Protein AF-A0A9E6DMD9-F1 (afdb_monomer)

Radius of gyration: 27.6 Å; Cα contacts (8 Å, |Δi|>4): 686; chains: 1; bounding box: 77×54×88 Å

Mean predicted aligned error: 7.35 Å

Solvent-accessible surface area (backbone atoms only — not comparable to full-atom values): 24753 Å² total; per-residue (Å²): 115,69,67,60,55,52,51,49,50,53,50,49,51,51,53,52,52,52,45,50,51,43,48,42,52,33,52,33,50,54,45,44,66,69,29,34,66,55,52,37,48,39,26,54,25,47,51,55,46,60,40,38,70,61,53,48,40,71,76,42,34,86,63,40,49,46,85,69,65,84,65,72,54,51,65,52,56,51,50,49,53,48,44,69,74,42,75,84,42,46,72,47,31,41,30,70,44,89,44,71,46,35,37,21,36,37,31,32,39,48,101,86,49,62,35,40,35,31,28,36,47,53,81,64,47,79,61,45,82,40,51,63,62,79,33,75,44,32,56,24,47,40,44,55,58,12,65,76,51,51,72,64,25,21,53,51,50,43,21,40,42,45,39,47,55,51,37,51,56,30,48,52,54,62,69,70,44,96,83,65,100,60,90,79,52,95,60,56,61,81,91,71,51,72,69,54,27,36,51,38,42,31,54,39,51,52,59,77,39,41,68,59,52,50,49,51,43,53,62,51,39,50,72,23,78,56,61,2,52,66,58,43,41,73,76,37,43,53,61,41,72,78,66,28,74,96,52,55,66,45,94,53,35,42,53,76,74,34,58,86,79,46,71,51,60,59,79,39,39,32,83,21,46,35,64,41,25,77,75,66,90,90,63,67,69,59,55,62,52,58,53,54,48,50,38,54,75,70,69,50,93,50,46,38,38,37,49,48,89,51,88,42,29,28,31,34,42,38,21,32,30,77,59,65,50,38,41,57,44,76,66,24,36,42,34,32,27,26,40,52,82,65,46,76,62,36,77,47,40,42,86,74,44,48,75,60,27,46,50,44,48,46,41,50,20,56,68,55,21,43,51,37,74,66,40,32,54,50,47,51,52,48,29,53,49,48,38,49,41,36,52,28,49,52,54,51,52,61,75,62,38,58,96,90,50,89,61,84,72,69,66,72,78,67,93,70,71,87,61,51,65,60,56,52,51,50,48,51,53,43,27,70,78,31,51,56,29,25,50,55,54,49,52,53,52,51,52,53,50,53,55,50,53,51,50,61,60,73,78,103

Structure (mmCIF, N/CA/C/O backbone):
data_AF-A0A9E6DMD9-F1
#
_entry.id   AF-A0A9E6DMD9-F1
#
loop_
_atom_site.group_PDB
_atom_site.id
_atom_site.type_symbol
_atom_site.label_atom_id
_atom_site.label_alt_id
_atom_site.label_comp_id
_atom_site.label_asym_id
_atom_site.label_entity_id
_atom_site.label_seq_id
_atom_site.pdbx_PDB_ins_code
_atom_site.Cartn_x
_atom_site.Cartn_y
_atom_site.Cartn_z
_atom_site.occupancy
_atom_site.B_iso_or_equiv
_atom_site.auth_seq_id
_atom_site.auth_comp_id
_atom_site.auth_asym_id
_atom_site.auth_atom_id
_atom_site.pdbx_PDB_model_num
ATOM 1 N N . MET A 1 1 ? -48.607 -15.514 37.713 1.00 56.31 1 MET A N 1
ATOM 2 C CA . MET A 1 1 ? -47.174 -15.868 37.549 1.00 56.31 1 MET A CA 1
ATOM 3 C C . MET A 1 1 ? -46.499 -15.200 36.341 1.00 56.31 1 MET A C 1
ATOM 5 O O . MET A 1 1 ? -45.358 -14.782 36.492 1.00 56.31 1 MET A O 1
ATOM 9 N N . ASN A 1 2 ? -47.181 -14.976 35.206 1.00 70.06 2 ASN A N 1
ATOM 10 C CA . ASN A 1 2 ? -46.572 -14.384 33.992 1.00 70.06 2 ASN A CA 1
ATOM 11 C C . ASN A 1 2 ? -45.990 -12.962 34.144 1.00 70.06 2 ASN A C 1
ATOM 13 O O . ASN A 1 2 ? -44.945 -12.665 33.572 1.00 70.06 2 ASN A O 1
ATOM 17 N N . ASN A 1 3 ? -46.616 -12.087 34.940 1.00 71.56 3 ASN A N 1
ATOM 18 C CA . ASN A 1 3 ? -46.188 -10.684 35.052 1.00 71.56 3 ASN A CA 1
ATOM 19 C C . ASN A 1 3 ? -44.860 -10.528 35.829 1.00 71.56 3 ASN A C 1
ATOM 21 O O . ASN A 1 3 ? -44.015 -9.707 35.486 1.00 71.56 3 ASN A O 1
ATOM 25 N N . ILE A 1 4 ? -44.617 -11.382 36.832 1.00 70.81 4 ILE A N 1
ATOM 26 C CA . ILE A 1 4 ? -43.372 -11.372 37.622 1.00 70.81 4 ILE A CA 1
ATOM 27 C C . ILE A 1 4 ? -42.197 -11.891 36.784 1.00 70.81 4 ILE A C 1
ATOM 29 O O . ILE A 1 4 ? -41.120 -11.299 36.809 1.00 70.81 4 ILE A O 1
ATOM 33 N N . GLN A 1 5 ? -42.403 -12.948 35.989 1.00 63.94 5 GLN A N 1
ATOM 34 C CA . GLN A 1 5 ? -41.376 -13.470 35.082 1.00 63.94 5 GLN A CA 1
ATOM 35 C C . GLN A 1 5 ? -41.044 -12.486 33.951 1.00 63.94 5 GLN A C 1
ATOM 37 O O . GLN A 1 5 ? -39.867 -12.306 33.644 1.00 63.94 5 GLN A O 1
ATOM 42 N N . GLN A 1 6 ? -42.037 -11.788 33.387 1.00 64.81 6 GLN A N 1
ATOM 43 C CA . GLN A 1 6 ? -41.809 -10.731 32.391 1.00 64.81 6 GLN A CA 1
ATOM 44 C C . GLN A 1 6 ? -41.081 -9.511 32.976 1.00 64.81 6 GLN A C 1
ATOM 46 O O . GLN A 1 6 ? -40.181 -8.957 32.348 1.00 64.81 6 GLN A O 1
ATOM 51 N N . GLN A 1 7 ? -41.411 -9.095 34.201 1.00 66.19 7 GLN A N 1
ATOM 52 C CA . GLN A 1 7 ? -40.699 -8.004 34.870 1.00 66.19 7 GLN A CA 1
ATOM 53 C C . GLN A 1 7 ? -39.270 -8.401 35.261 1.00 66.19 7 GLN A C 1
ATOM 55 O O . GLN A 1 7 ? -38.352 -7.585 35.150 1.00 66.19 7 GLN A O 1
ATOM 60 N N . ALA A 1 8 ? -39.058 -9.647 35.690 1.00 53.56 8 ALA A N 1
ATOM 61 C CA . ALA A 1 8 ? -37.734 -10.184 35.981 1.00 53.56 8 ALA A CA 1
ATOM 62 C C . ALA A 1 8 ? -36.875 -10.284 34.711 1.00 53.56 8 ALA A C 1
ATOM 64 O O . ALA A 1 8 ? -35.732 -9.825 34.726 1.00 53.56 8 ALA A O 1
ATOM 65 N N . SER A 1 9 ? -37.424 -10.782 33.597 1.00 57.72 9 SER A N 1
ATOM 66 C CA . SER A 1 9 ? -36.718 -10.859 32.312 1.00 57.72 9 SER A CA 1
ATOM 67 C C . SER A 1 9 ? -36.410 -9.472 31.737 1.00 57.72 9 SER A C 1
ATOM 69 O O . SER A 1 9 ? -35.289 -9.236 31.290 1.00 57.72 9 SER A O 1
ATOM 71 N N . ALA A 1 10 ? -37.330 -8.507 31.851 1.00 67.62 10 ALA A N 1
ATOM 72 C CA . ALA A 1 10 ? -37.099 -7.117 31.450 1.00 67.62 10 ALA A CA 1
ATOM 73 C C . ALA A 1 10 ? -36.043 -6.410 32.324 1.00 67.62 10 ALA A C 1
ATOM 75 O O . ALA A 1 10 ? -35.215 -5.639 31.827 1.00 67.62 10 ALA A O 1
ATOM 76 N N . ARG A 1 11 ? -36.023 -6.678 33.638 1.00 66.81 11 ARG A N 1
ATOM 77 C CA . ARG A 1 11 ? -34.982 -6.169 34.550 1.00 66.81 11 ARG A CA 1
ATOM 78 C C . ARG A 1 11 ? -33.623 -6.795 34.255 1.00 66.81 11 ARG A C 1
ATOM 80 O O . ARG A 1 11 ? -32.632 -6.064 34.227 1.00 66.81 11 ARG A O 1
ATOM 87 N N . LEU A 1 12 ? -33.574 -8.104 34.006 1.00 60.69 12 LEU A N 1
ATOM 88 C CA . LEU A 1 12 ? -32.365 -8.804 33.571 1.00 60.69 12 LEU A CA 1
ATOM 89 C C . LEU A 1 12 ? -31.862 -8.212 32.252 1.00 60.69 12 LEU A C 1
ATOM 91 O O . LEU A 1 12 ? -30.723 -7.761 32.211 1.00 60.69 12 LEU A O 1
ATOM 95 N N . SER A 1 13 ? -32.724 -8.045 31.241 1.00 74.12 13 SER A N 1
ATOM 96 C CA . SER A 1 13 ? -32.332 -7.447 29.959 1.00 74.12 13 SER A CA 1
ATOM 97 C C . SER A 1 13 ? -31.830 -6.010 30.109 1.00 74.12 13 SER A C 1
ATOM 99 O O . SER A 1 13 ? -30.897 -5.605 29.421 1.00 74.12 13 SER A O 1
ATOM 101 N N . LYS A 1 14 ? -32.414 -5.216 31.019 1.00 77.50 14 LYS A N 1
ATOM 102 C CA . LYS A 1 14 ? -31.948 -3.851 31.311 1.00 77.50 14 LYS A CA 1
ATOM 103 C C . LYS A 1 14 ? -30.561 -3.853 31.961 1.00 77.50 14 LYS A C 1
ATOM 105 O O . LYS A 1 14 ? -29.713 -3.061 31.555 1.00 77.50 14 LYS A O 1
ATOM 110 N N . LYS A 1 15 ? -30.311 -4.752 32.922 1.00 75.75 15 LYS A N 1
ATOM 111 C CA . LYS A 1 15 ? -28.989 -4.929 33.549 1.00 75.75 15 LYS A CA 1
ATOM 112 C C . LYS A 1 15 ? -27.944 -5.400 32.533 1.00 75.75 15 LYS A C 1
ATOM 114 O O . LYS A 1 15 ? -26.865 -4.821 32.480 1.00 75.75 15 LYS A O 1
ATOM 119 N N . THR A 1 16 ? -28.273 -6.373 31.682 1.00 75.75 16 THR A N 1
ATOM 120 C CA . THR A 1 16 ? -27.385 -6.845 30.606 1.00 75.75 16 THR A CA 1
ATOM 121 C C . THR A 1 16 ? -27.054 -5.721 29.623 1.00 75.75 16 THR A C 1
ATOM 123 O O . THR A 1 16 ? -25.888 -5.509 29.313 1.00 75.75 16 THR A O 1
ATOM 126 N N . ARG A 1 17 ? -28.048 -4.932 29.184 1.00 78.75 17 ARG A N 1
ATOM 127 C CA . ARG A 1 17 ? -27.823 -3.773 28.296 1.00 78.75 17 ARG A CA 1
ATOM 128 C C . ARG A 1 17 ? -26.917 -2.718 28.932 1.00 78.75 17 ARG A C 1
ATOM 130 O O . ARG A 1 17 ? -26.038 -2.194 28.255 1.00 78.75 17 ARG A O 1
ATOM 137 N N . ALA A 1 18 ? -27.108 -2.418 30.217 1.00 79.44 18 ALA A N 1
ATOM 138 C CA . ALA A 1 18 ? -26.254 -1.481 30.945 1.00 79.44 18 ALA A CA 1
ATOM 139 C C . ALA A 1 18 ? -24.809 -1.996 31.067 1.00 79.44 18 ALA A C 1
ATOM 141 O O . ALA A 1 18 ? -23.873 -1.232 30.832 1.00 79.44 18 ALA A O 1
ATOM 142 N N . PHE A 1 19 ? -24.630 -3.288 31.369 1.00 81.06 19 PHE A N 1
ATOM 143 C CA . PHE A 1 19 ? -23.319 -3.939 31.409 1.00 81.06 19 PHE A CA 1
ATOM 144 C C . PHE A 1 19 ? -22.609 -3.882 30.053 1.00 81.06 19 PHE A C 1
ATOM 146 O O . PHE A 1 19 ? -21.454 -3.456 29.993 1.00 81.06 19 PHE A O 1
ATOM 153 N N . ILE A 1 20 ? -23.299 -4.271 28.972 1.00 79.75 20 ILE A N 1
ATOM 154 C CA . ILE A 1 20 ? -22.749 -4.246 27.611 1.00 79.75 20 ILE A CA 1
ATOM 155 C C . ILE A 1 20 ? -22.326 -2.820 27.271 1.00 79.75 20 ILE A C 1
ATOM 157 O O . ILE A 1 20 ? -21.167 -2.599 26.953 1.00 79.75 20 ILE A O 1
ATOM 161 N N . TYR A 1 21 ? -23.213 -1.836 27.448 1.00 83.75 21 TYR A N 1
ATOM 162 C CA . TYR A 1 21 ? -22.906 -0.439 27.149 1.00 83.75 21 TYR A CA 1
ATOM 163 C C . TYR A 1 21 ? -21.683 0.084 27.917 1.00 83.75 21 TYR A C 1
ATOM 165 O O . TYR A 1 21 ? -20.788 0.675 27.318 1.00 83.75 21 TYR A O 1
ATOM 173 N N . GLN A 1 22 ? -21.617 -0.125 29.238 1.00 83.50 22 GLN A N 1
ATOM 174 C CA . GLN A 1 22 ? -20.486 0.346 30.046 1.00 83.50 22 GLN A CA 1
ATOM 175 C C . GLN A 1 22 ? -19.178 -0.340 29.647 1.00 83.50 22 GLN A C 1
ATOM 177 O O . GLN A 1 22 ? -18.143 0.320 29.559 1.00 83.50 22 GLN A O 1
ATOM 182 N N . THR A 1 23 ? -19.235 -1.642 29.365 1.00 83.19 23 THR A N 1
ATOM 183 C CA . THR A 1 23 ? -18.089 -2.417 28.887 1.00 83.19 23 THR A CA 1
ATOM 184 C C . THR A 1 23 ? -17.627 -1.888 27.536 1.00 83.19 23 THR A C 1
ATOM 186 O O . THR A 1 23 ? -16.501 -1.407 27.440 1.00 83.19 23 THR A O 1
ATOM 189 N N . THR A 1 24 ? -18.498 -1.859 26.525 1.00 86.62 24 THR A N 1
ATOM 190 C CA . THR A 1 24 ? -18.210 -1.306 25.193 1.00 86.62 24 THR A CA 1
ATOM 191 C C . THR A 1 24 ? -17.626 0.099 25.291 1.00 86.62 24 THR A C 1
ATOM 193 O O . THR A 1 24 ? -16.649 0.408 24.616 1.00 86.62 24 THR A O 1
ATOM 196 N N . TYR A 1 25 ? -18.160 0.936 26.183 1.00 87.56 25 TYR A N 1
ATOM 197 C CA . TYR A 1 25 ? -17.671 2.296 26.347 1.00 87.56 25 TYR A CA 1
ATOM 198 C C . TYR A 1 25 ? -16.251 2.366 26.917 1.00 87.56 25 TYR A C 1
ATOM 200 O O . TYR A 1 25 ? -15.447 3.184 26.472 1.00 87.56 25 TYR A O 1
ATOM 208 N N . ARG A 1 26 ? -15.919 1.496 27.875 1.00 86.88 26 ARG A N 1
ATOM 209 C CA . ARG A 1 26 ? -14.552 1.371 28.397 1.00 86.88 26 ARG A CA 1
ATOM 210 C C . ARG A 1 26 ? -13.589 0.871 27.328 1.00 86.88 26 ARG A C 1
ATOM 212 O O . ARG A 1 26 ? -12.525 1.458 27.178 1.00 86.88 26 ARG A O 1
ATOM 219 N N . TRP A 1 27 ? -13.966 -0.172 26.592 1.00 86.69 27 TRP A N 1
ATOM 220 C CA . TRP A 1 27 ? -13.148 -0.722 25.508 1.00 86.69 27 TRP A CA 1
ATOM 221 C C . TRP A 1 27 ? -12.861 0.325 24.439 1.00 86.69 27 TRP A C 1
ATOM 223 O O . TRP A 1 27 ? -11.701 0.556 24.118 1.00 86.69 27 TRP A O 1
ATOM 233 N N . HIS A 1 28 ? -13.897 1.027 23.980 1.00 92.44 28 HIS A N 1
ATOM 234 C CA . HIS A 1 28 ? -13.752 2.105 23.010 1.00 92.44 28 HIS A CA 1
ATOM 235 C C . HIS A 1 28 ? -12.837 3.225 23.526 1.00 92.44 28 HIS A C 1
ATOM 237 O O . HIS A 1 28 ? -11.996 3.736 22.799 1.00 92.44 28 HIS A O 1
ATOM 243 N N . PHE A 1 29 ? -12.954 3.586 24.807 1.00 91.88 29 PHE A N 1
ATOM 244 C CA . PHE A 1 29 ? -12.104 4.605 25.419 1.00 91.88 29 PHE A CA 1
ATOM 245 C C . PHE A 1 29 ? -10.622 4.195 25.472 1.00 91.88 29 PHE A C 1
ATOM 247 O O . PHE A 1 29 ? -9.766 4.973 25.057 1.00 91.88 29 PHE A O 1
ATOM 254 N N . TYR A 1 30 ? -10.309 2.992 25.966 1.00 88.88 30 TYR A N 1
ATOM 255 C CA . TYR A 1 30 ? -8.919 2.534 26.093 1.00 88.88 30 TYR A CA 1
ATOM 256 C C . TYR A 1 30 ? -8.274 2.243 24.739 1.00 88.88 30 TYR A C 1
ATOM 258 O O . TYR A 1 30 ? -7.165 2.710 24.490 1.00 88.88 30 TYR A O 1
ATOM 266 N N . ALA A 1 31 ? -8.977 1.522 23.858 1.00 92.19 31 ALA A N 1
ATOM 267 C CA . ALA A 1 31 ? -8.498 1.280 22.501 1.00 92.19 31 ALA A CA 1
ATOM 268 C C . ALA A 1 31 ? -8.304 2.609 21.760 1.00 92.19 31 ALA A C 1
ATOM 270 O O . ALA A 1 31 ? -7.299 2.788 21.085 1.00 92.19 31 ALA A O 1
ATOM 271 N N . GLY A 1 32 ? -9.209 3.573 21.966 1.00 94.19 32 GLY A N 1
ATOM 272 C CA . GLY A 1 32 ? -9.144 4.892 21.346 1.00 94.19 32 GLY A CA 1
ATOM 273 C C . GLY A 1 32 ? -7.879 5.631 21.749 1.00 94.19 32 GLY A C 1
ATOM 274 O O . GLY A 1 32 ? -7.150 6.105 20.888 1.00 94.19 32 GLY A O 1
ATOM 275 N N . LEU A 1 33 ? -7.570 5.667 23.047 1.00 91.88 33 LEU A N 1
ATOM 276 C CA . LEU A 1 33 ? -6.368 6.337 23.540 1.00 91.88 33 LEU A CA 1
ATOM 277 C C . LEU A 1 33 ? -5.074 5.724 22.982 1.00 91.88 33 LEU A C 1
ATOM 279 O O . LEU A 1 33 ? -4.151 6.464 22.655 1.00 91.88 33 LEU A O 1
ATOM 283 N N . LEU A 1 34 ? -5.023 4.395 22.856 1.00 92.94 34 LEU A N 1
ATOM 284 C CA . LEU A 1 34 ? -3.866 3.685 22.309 1.00 92.94 34 LEU A CA 1
ATOM 285 C C . LEU A 1 34 ? -3.709 3.929 20.804 1.00 92.94 34 LEU A C 1
ATOM 287 O O . LEU A 1 34 ? -2.600 4.147 20.330 1.00 92.94 34 LEU A O 1
ATOM 291 N N . VAL A 1 35 ? -4.815 3.925 20.062 1.00 96.38 35 VAL A N 1
ATOM 292 C CA . VAL A 1 35 ? -4.828 4.009 18.597 1.00 96.38 35 VAL A CA 1
ATOM 293 C C . VAL A 1 35 ? -4.640 5.431 18.068 1.00 96.38 35 VAL A C 1
ATOM 295 O O . VAL A 1 35 ? -4.094 5.581 16.981 1.00 96.38 35 VAL A O 1
ATOM 298 N N . ILE A 1 36 ? -5.060 6.473 18.799 1.00 97.19 36 ILE A N 1
ATOM 299 C CA . ILE A 1 36 ? -4.945 7.884 18.370 1.00 97.19 36 ILE A CA 1
ATOM 300 C C . ILE A 1 36 ? -3.593 8.230 17.717 1.00 97.19 36 ILE A C 1
ATOM 302 O O . ILE A 1 36 ? -3.627 8.766 16.608 1.00 97.19 36 ILE A O 1
ATOM 306 N N . PRO A 1 37 ? -2.420 7.959 18.332 1.00 97.12 37 PRO A N 1
ATOM 307 C CA . PRO A 1 37 ? -1.138 8.297 17.711 1.00 97.12 37 PRO A CA 1
ATOM 308 C C . PRO A 1 37 ? -0.918 7.566 16.382 1.00 97.12 37 PRO A C 1
ATOM 310 O O . PRO A 1 37 ? -0.443 8.182 15.433 1.00 97.12 37 PRO A O 1
ATOM 313 N N . PHE A 1 38 ? -1.324 6.298 16.285 1.00 97.88 38 PHE A N 1
ATOM 314 C CA . PHE A 1 38 ? -1.202 5.504 15.063 1.00 97.88 38 PHE A CA 1
ATOM 315 C C . PHE A 1 38 ? -2.141 6.011 13.972 1.00 97.88 38 PHE A C 1
ATOM 317 O O . PHE A 1 38 ? -1.685 6.292 12.874 1.00 97.88 38 PHE A O 1
ATOM 324 N N . LEU A 1 39 ? -3.433 6.201 14.261 1.00 98.06 39 LEU A N 1
ATOM 325 C CA . LEU A 1 39 ? -4.393 6.673 13.258 1.00 98.06 39 LEU A CA 1
ATOM 326 C C . LEU A 1 39 ? -4.047 8.083 12.759 1.00 98.06 39 LEU A C 1
ATOM 328 O O . LEU A 1 39 ? -4.193 8.364 11.570 1.00 98.06 39 LEU A O 1
ATOM 332 N N . LEU A 1 40 ? -3.575 8.966 13.646 1.00 98.19 40 LEU A N 1
ATOM 333 C CA . LEU A 1 40 ? -3.121 10.299 13.257 1.00 98.19 40 LEU A CA 1
ATOM 334 C C . LEU A 1 40 ? -1.878 10.219 12.363 1.00 98.19 40 LEU A C 1
ATOM 336 O O . LEU A 1 40 ? -1.871 10.841 11.304 1.00 98.19 40 LEU A O 1
ATOM 340 N N . MET A 1 41 ? -0.875 9.427 12.758 1.00 98.31 41 MET A N 1
ATOM 341 C CA . MET A 1 41 ? 0.326 9.180 11.958 1.00 98.31 41 MET A CA 1
ATOM 342 C C . MET A 1 41 ? -0.045 8.629 10.577 1.00 98.31 41 MET A C 1
ATOM 344 O O . MET A 1 41 ? 0.294 9.263 9.584 1.00 98.31 41 MET A O 1
ATOM 348 N N . LEU A 1 42 ? -0.816 7.535 10.517 1.00 98.38 42 LEU A N 1
ATOM 349 C CA . LEU A 1 42 ? -1.232 6.874 9.275 1.00 98.38 42 LEU A CA 1
ATOM 350 C C . LEU A 1 42 ? -1.984 7.837 8.351 1.00 98.38 42 LEU A C 1
ATOM 352 O O . LEU A 1 42 ? -1.783 7.830 7.142 1.00 98.38 42 LEU A O 1
ATOM 356 N N . SER A 1 43 ? -2.828 8.707 8.911 1.00 98.31 43 SER A N 1
ATOM 357 C CA . SER A 1 43 ? -3.563 9.699 8.118 1.00 98.31 43 SER A CA 1
ATOM 358 C C . SER A 1 43 ? -2.637 10.766 7.528 1.00 98.31 43 SER A C 1
ATOM 360 O O . SER A 1 43 ? -2.856 11.207 6.400 1.00 98.31 43 SER A O 1
ATOM 362 N N . VAL A 1 44 ? -1.613 11.199 8.273 1.00 98.56 44 VAL A N 1
ATOM 363 C CA . VAL A 1 44 ? -0.645 12.210 7.815 1.00 98.56 44 VAL A CA 1
ATOM 364 C C . VAL A 1 44 ? 0.276 11.623 6.754 1.00 98.56 44 VAL A C 1
ATOM 366 O O . VAL A 1 44 ? 0.364 12.177 5.661 1.00 98.56 44 VAL A O 1
ATOM 369 N N . THR A 1 45 ? 0.916 10.490 7.038 1.00 98.50 45 THR A N 1
ATOM 370 C CA . THR A 1 45 ? 1.819 9.826 6.088 1.00 98.50 45 THR A CA 1
ATOM 371 C C . THR A 1 45 ? 1.067 9.327 4.861 1.00 98.50 45 THR A C 1
ATOM 373 O O . THR A 1 45 ? 1.528 9.549 3.747 1.00 98.50 45 THR A O 1
ATOM 376 N N . GLY A 1 46 ? -0.146 8.791 5.034 1.00 97.62 46 GLY A N 1
ATOM 377 C CA . GLY A 1 46 ? -1.020 8.420 3.922 1.00 97.62 46 GLY A CA 1
ATOM 378 C C . GLY A 1 46 ? -1.347 9.614 3.024 1.00 97.62 46 GLY A C 1
ATOM 379 O O . GLY A 1 46 ? -1.286 9.491 1.808 1.00 97.62 46 GLY A O 1
ATOM 380 N N . THR A 1 47 ? -1.591 10.803 3.593 1.00 98.12 47 THR A N 1
ATOM 381 C CA . THR A 1 47 ? -1.784 12.025 2.789 1.00 98.12 47 THR A CA 1
ATOM 382 C C . THR A 1 47 ? -0.536 12.370 1.977 1.00 98.12 47 THR A C 1
ATOM 384 O O . THR A 1 47 ? -0.665 12.724 0.813 1.00 98.12 47 THR A O 1
ATOM 387 N N . VAL A 1 48 ? 0.666 12.255 2.553 1.00 97.94 48 VAL A N 1
ATOM 388 C CA . VAL A 1 48 ? 1.920 12.491 1.811 1.00 97.94 48 VAL A CA 1
ATOM 389 C C . VAL A 1 48 ? 2.062 11.497 0.656 1.00 97.94 48 VAL A C 1
ATOM 391 O O . VAL A 1 48 ? 2.360 11.907 -0.461 1.00 97.94 48 VAL A O 1
ATOM 394 N N . MET A 1 49 ? 1.784 10.215 0.905 1.00 96.50 49 MET A N 1
ATOM 395 C CA . MET A 1 49 ? 1.880 9.152 -0.100 1.00 96.50 49 MET A CA 1
ATOM 396 C C . MET A 1 49 ? 0.870 9.321 -1.244 1.00 96.50 49 MET A C 1
ATOM 398 O O . MET A 1 49 ? 1.237 9.125 -2.398 1.00 96.50 49 MET A O 1
ATOM 402 N N . LEU A 1 50 ? -0.369 9.746 -0.952 1.00 96.50 50 LEU A N 1
ATOM 403 C CA . LEU A 1 50 ? -1.408 10.013 -1.963 1.00 96.50 50 LEU A CA 1
ATOM 404 C C . LEU A 1 50 ? -0.962 11.021 -3.035 1.00 96.50 50 LEU A C 1
ATOM 406 O O . LEU A 1 50 ? -1.463 10.980 -4.156 1.00 96.50 50 LEU A O 1
ATOM 410 N N . TYR A 1 51 ? -0.060 11.939 -2.684 1.00 96.19 51 TYR A N 1
ATOM 411 C CA . TYR A 1 51 ? 0.396 13.013 -3.561 1.00 96.19 51 TYR A CA 1
ATOM 412 C C . TYR A 1 51 ? 1.791 12.769 -4.162 1.00 96.19 51 TYR A C 1
ATOM 414 O O . TYR A 1 51 ? 2.401 13.725 -4.642 1.00 96.19 51 TYR A O 1
ATOM 422 N N . ASP A 1 52 ? 2.314 11.531 -4.162 1.00 92.50 52 ASP A N 1
ATOM 423 C CA . ASP A 1 52 ? 3.652 11.235 -4.714 1.00 92.50 52 ASP A CA 1
ATOM 424 C C . ASP A 1 52 ? 3.805 11.759 -6.143 1.00 92.50 52 ASP A C 1
ATOM 426 O O . ASP A 1 52 ? 4.727 12.519 -6.404 1.00 92.50 52 ASP A O 1
ATOM 430 N N . GLU A 1 53 ? 2.867 11.478 -7.055 1.00 89.88 53 GLU A N 1
ATOM 431 C CA . GLU A 1 53 ? 2.974 11.945 -8.446 1.00 89.88 53 GLU A CA 1
ATOM 432 C C . GLU A 1 53 ? 3.107 13.476 -8.541 1.00 89.88 53 GLU A C 1
ATOM 434 O O . GLU A 1 53 ? 3.956 13.976 -9.279 1.00 89.88 53 GLU A O 1
ATOM 439 N N . GLN A 1 54 ? 2.329 14.232 -7.759 1.00 93.38 54 GLN A N 1
ATOM 440 C CA . GLN A 1 54 ? 2.389 15.697 -7.741 1.00 93.38 54 GLN A CA 1
ATOM 441 C C . GLN A 1 54 ? 3.668 16.211 -7.074 1.00 93.38 54 GLN A C 1
ATOM 443 O O . GLN A 1 54 ? 4.232 17.209 -7.520 1.00 93.38 54 GLN A O 1
ATOM 448 N N . ILE A 1 55 ? 4.146 15.537 -6.025 1.00 93.56 55 ILE A N 1
ATOM 449 C CA . ILE A 1 55 ? 5.414 15.862 -5.363 1.00 93.56 55 ILE A CA 1
ATOM 450 C C . ILE A 1 55 ? 6.581 15.616 -6.327 1.00 93.56 55 ILE A C 1
ATOM 452 O O . ILE A 1 55 ? 7.473 16.457 -6.441 1.00 93.56 55 ILE A O 1
ATOM 456 N N . GLN A 1 56 ? 6.569 14.501 -7.055 1.00 90.25 56 GLN A N 1
ATOM 457 C CA . GLN A 1 56 ? 7.589 14.156 -8.042 1.00 90.25 56 GLN A CA 1
ATOM 458 C C . GLN A 1 56 ? 7.563 15.121 -9.228 1.00 90.25 56 GLN A C 1
ATOM 460 O O . GLN A 1 56 ? 8.619 15.580 -9.655 1.00 90.25 56 GLN A O 1
ATOM 465 N N . ASP A 1 57 ? 6.385 15.484 -9.741 1.00 90.50 57 ASP A N 1
ATOM 466 C CA . ASP A 1 57 ? 6.272 16.452 -10.837 1.00 90.50 57 ASP A CA 1
ATOM 467 C C . ASP A 1 57 ? 6.699 17.861 -10.396 1.00 90.50 57 ASP A C 1
ATOM 469 O O . ASP A 1 57 ? 7.390 18.560 -11.131 1.00 90.50 57 ASP A O 1
ATOM 473 N N . PHE A 1 58 ? 6.415 18.252 -9.151 1.00 92.56 58 PHE A N 1
ATOM 474 C CA . PHE A 1 58 ? 6.942 19.494 -8.584 1.00 92.56 58 PHE A CA 1
ATOM 475 C C . PHE A 1 58 ? 8.476 19.487 -8.470 1.00 92.56 58 PHE A C 1
ATOM 477 O O . PHE A 1 58 ? 9.118 20.496 -8.760 1.00 92.56 58 PHE A O 1
ATOM 484 N N . ARG A 1 59 ? 9.082 18.360 -8.065 1.00 92.19 59 ARG A N 1
ATOM 485 C CA . ARG A 1 59 ? 10.543 18.244 -7.887 1.00 92.19 59 ARG A CA 1
ATOM 486 C C . ARG A 1 59 ? 11.304 18.082 -9.202 1.00 92.19 59 ARG A C 1
ATOM 488 O O . ARG A 1 59 ? 12.380 18.653 -9.348 1.00 92.19 59 ARG A O 1
ATOM 495 N N . TYR A 1 60 ? 10.770 17.293 -10.131 1.00 92.75 60 TYR A N 1
ATOM 496 C CA . TYR A 1 60 ? 11.488 16.818 -11.318 1.00 92.75 60 TYR A CA 1
ATOM 497 C C . TYR A 1 60 ? 10.764 17.119 -12.638 1.00 92.75 60 TYR A C 1
ATOM 499 O O . TYR A 1 60 ? 11.329 16.911 -13.710 1.00 92.75 60 TYR A O 1
ATOM 507 N N . GLY A 1 61 ? 9.536 17.639 -12.619 1.00 87.06 61 GLY A N 1
ATOM 508 C CA . GLY A 1 61 ? 8.728 17.858 -13.824 1.00 87.06 61 GLY A CA 1
ATOM 509 C C . GLY A 1 61 ? 9.389 18.776 -14.852 1.00 87.06 61 GLY A C 1
ATOM 510 O O . GLY A 1 61 ? 9.230 18.543 -16.047 1.00 87.06 61 GLY A O 1
ATOM 511 N N . GLY A 1 62 ? 10.192 19.752 -14.416 1.00 88.94 62 GLY A N 1
ATOM 512 C CA . GLY A 1 62 ? 10.936 20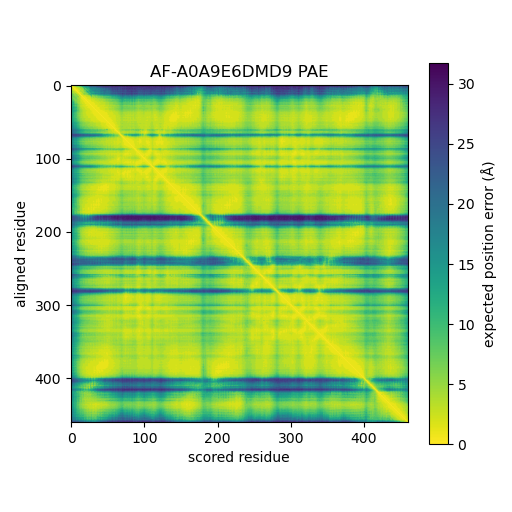.643 -15.316 1.00 88.94 62 GLY A CA 1
ATOM 513 C C . GLY A 1 62 ? 12.002 19.943 -16.169 1.00 88.94 62 GLY A C 1
ATOM 514 O O . GLY A 1 62 ? 12.292 20.417 -17.261 1.00 88.94 62 GLY A O 1
ATOM 515 N N . VAL A 1 63 ? 12.551 18.815 -15.701 1.00 90.19 63 VAL A N 1
ATOM 516 C CA . VAL A 1 63 ? 13.566 18.024 -16.428 1.00 90.19 63 VAL A CA 1
ATOM 517 C C . VAL A 1 63 ? 12.994 16.744 -17.042 1.00 90.19 63 VAL A C 1
ATOM 519 O O . VAL A 1 63 ? 13.551 16.214 -17.996 1.00 90.19 63 VAL A O 1
ATOM 522 N N . LEU A 1 64 ? 11.867 16.240 -16.523 1.00 91.50 64 LEU A N 1
ATOM 523 C CA . LEU A 1 64 ? 11.210 15.027 -17.025 1.00 91.50 64 LEU A CA 1
ATOM 524 C C . LEU A 1 64 ? 10.239 15.284 -18.186 1.00 91.50 64 LEU A C 1
ATOM 526 O O . LEU A 1 64 ? 9.902 14.341 -18.913 1.00 91.50 64 LEU A O 1
ATOM 530 N N . HIS A 1 65 ? 9.772 16.525 -18.355 1.00 92.25 65 HIS A N 1
ATOM 531 C CA . HIS A 1 65 ? 9.027 16.940 -19.539 1.00 92.25 65 HIS A CA 1
ATOM 532 C C . HIS A 1 65 ? 9.989 17.323 -20.658 1.00 92.25 65 HIS A C 1
ATOM 534 O O . HIS A 1 65 ? 10.827 18.206 -20.510 1.00 92.25 65 HIS A O 1
ATOM 540 N N . ILE A 1 66 ? 9.831 16.664 -21.798 1.00 92.44 66 ILE A N 1
ATOM 541 C CA . ILE A 1 66 ? 10.709 16.816 -22.956 1.00 92.44 66 ILE A CA 1
ATOM 542 C C . ILE A 1 66 ? 9.914 17.237 -24.188 1.00 92.44 66 ILE A C 1
ATOM 544 O O . ILE A 1 66 ? 8.709 16.995 -24.296 1.00 92.44 66 ILE A O 1
ATOM 548 N N . SER A 1 67 ? 10.605 17.825 -25.161 1.00 87.12 67 SER A N 1
ATOM 549 C CA . SER A 1 67 ? 10.033 18.072 -26.484 1.00 87.12 67 SER A CA 1
ATOM 550 C C . SER A 1 67 ? 10.134 16.804 -27.328 1.00 87.12 67 SER A C 1
ATOM 552 O O . SER A 1 67 ? 11.232 16.373 -27.669 1.00 87.12 67 SER A O 1
ATOM 554 N N . GLY A 1 68 ? 8.994 16.200 -27.666 1.00 80.88 68 GLY A N 1
ATOM 555 C CA . GLY A 1 68 ? 8.954 15.038 -28.552 1.00 80.88 68 GLY A CA 1
ATOM 556 C C . GLY A 1 68 ? 9.165 15.443 -30.007 1.00 80.88 68 GLY A C 1
ATOM 557 O O . GLY A 1 68 ? 8.204 15.815 -30.679 1.00 80.88 68 GLY A O 1
ATOM 558 N N . GLN A 1 69 ? 10.409 15.402 -30.485 1.00 80.94 69 GLN A N 1
ATOM 559 C CA . GLN A 1 69 ? 10.757 15.665 -31.883 1.00 80.94 69 GLN A CA 1
ATOM 560 C C . GLN A 1 69 ? 11.747 14.613 -32.394 1.00 80.94 69 GLN A C 1
ATOM 562 O O . GLN A 1 69 ? 12.782 14.384 -31.775 1.00 80.94 69 GLN A O 1
ATOM 567 N N . GLY A 1 70 ? 11.438 14.013 -33.546 1.00 84.44 70 GLY A N 1
ATOM 568 C CA . GLY A 1 70 ? 12.282 13.012 -34.203 1.00 84.44 70 GLY A CA 1
ATOM 569 C C . GLY A 1 70 ? 11.834 11.566 -33.984 1.00 84.44 70 GLY A C 1
ATOM 570 O O . GLY A 1 70 ? 10.755 11.296 -33.454 1.00 84.44 70 GLY A O 1
ATOM 571 N N . GLU A 1 71 ? 12.665 10.633 -34.444 1.00 91.31 71 GLU A N 1
ATOM 572 C CA . GLU A 1 71 ? 12.461 9.197 -34.256 1.00 91.31 71 GLU A CA 1
ATOM 573 C C . GLU A 1 71 ? 12.908 8.772 -32.850 1.00 91.31 71 GLU A C 1
ATOM 575 O O . GLU A 1 71 ? 13.878 9.300 -32.306 1.00 91.31 71 GLU A O 1
ATOM 580 N N . LEU A 1 72 ? 12.188 7.827 -32.245 1.00 93.19 72 LEU A N 1
ATOM 581 C CA . LEU A 1 72 ? 12.556 7.281 -30.941 1.00 93.19 72 LEU A CA 1
ATOM 582 C C . LEU A 1 72 ? 13.795 6.391 -31.075 1.00 93.19 72 LEU A C 1
ATOM 584 O O . LEU A 1 72 ? 13.809 5.449 -31.868 1.00 93.19 72 LEU A O 1
ATOM 588 N N . LEU A 1 73 ? 14.790 6.619 -30.223 1.00 96.31 73 LEU A N 1
ATOM 589 C CA . LEU A 1 73 ? 15.876 5.678 -29.999 1.00 96.31 73 LEU A CA 1
ATOM 590 C C . LEU A 1 73 ? 15.314 4.344 -29.516 1.00 96.31 73 LEU A C 1
ATOM 592 O O . LEU A 1 73 ? 14.444 4.297 -28.636 1.00 96.31 73 LEU A O 1
ATOM 596 N N . SER A 1 74 ? 15.874 3.252 -30.037 1.00 96.62 74 SER A N 1
ATOM 597 C CA . SER A 1 74 ? 15.528 1.917 -29.565 1.00 96.62 74 SER A CA 1
ATOM 598 C C . SER A 1 74 ? 15.823 1.780 -28.061 1.00 96.62 74 SER A C 1
ATOM 600 O O . SER A 1 74 ? 16.778 2.385 -27.550 1.00 96.62 74 SER A O 1
ATOM 602 N N . PRO A 1 75 ? 15.041 0.973 -27.326 1.00 96.81 75 PRO A N 1
ATOM 603 C CA . PRO A 1 75 ? 15.347 0.648 -25.937 1.00 96.81 75 PRO A CA 1
ATOM 604 C C . PRO A 1 75 ? 16.793 0.152 -25.750 1.00 96.81 75 PRO A C 1
ATOM 606 O O . PRO A 1 75 ? 17.464 0.543 -24.796 1.00 96.81 75 PRO A O 1
ATOM 609 N N . SER A 1 76 ? 17.324 -0.641 -26.686 1.00 97.19 76 SER A N 1
ATOM 610 C CA . SER A 1 76 ? 18.718 -1.099 -26.660 1.00 97.19 76 SER A CA 1
ATOM 611 C C . SER A 1 76 ? 19.736 0.039 -26.778 1.00 97.19 76 SER A C 1
ATOM 613 O O . SER A 1 76 ? 20.739 0.018 -26.061 1.00 97.19 76 SER A O 1
ATOM 615 N N . ALA A 1 77 ? 19.476 1.051 -27.612 1.00 97.69 77 ALA A N 1
ATOM 616 C CA . ALA A 1 77 ? 20.331 2.228 -27.743 1.00 97.69 77 ALA A CA 1
ATOM 617 C C . ALA A 1 77 ? 20.332 3.064 -26.455 1.00 97.69 77 ALA A C 1
ATOM 619 O O . ALA A 1 77 ? 21.399 3.457 -25.981 1.00 97.69 77 ALA A O 1
ATOM 620 N N . GLN A 1 78 ? 19.165 3.256 -25.831 1.00 97.88 78 GLN A N 1
ATOM 621 C CA . GLN A 1 78 ? 19.047 3.933 -24.533 1.00 97.88 78 GLN A CA 1
ATOM 622 C C . GLN A 1 78 ? 19.846 3.196 -23.444 1.00 97.88 78 GLN A C 1
ATOM 624 O O . GLN A 1 78 ? 20.644 3.802 -22.726 1.00 97.88 78 GLN A O 1
ATOM 629 N N . LEU A 1 79 ? 19.709 1.866 -23.368 1.00 96.81 79 LEU A N 1
ATOM 630 C CA . LEU A 1 79 ? 20.484 1.035 -22.443 1.00 96.81 79 LEU A CA 1
ATOM 631 C C . LEU A 1 79 ? 21.992 1.105 -22.718 1.00 96.81 79 LEU A C 1
ATOM 633 O O . LEU A 1 79 ? 22.780 1.099 -21.775 1.00 96.81 79 LEU A O 1
ATOM 637 N N . ALA A 1 80 ? 22.412 1.152 -23.984 1.00 96.50 80 ALA A N 1
ATOM 638 C CA . ALA A 1 80 ? 23.824 1.240 -24.352 1.00 96.50 80 ALA A CA 1
ATOM 639 C C . ALA A 1 80 ? 24.453 2.570 -23.908 1.00 96.50 80 ALA A C 1
ATOM 641 O O . ALA A 1 80 ? 25.575 2.571 -23.398 1.00 96.50 80 ALA A O 1
ATOM 642 N N . ILE A 1 81 ? 23.723 3.684 -24.041 1.00 97.38 81 ILE A N 1
ATOM 643 C CA . ILE A 1 81 ? 24.151 5.002 -23.549 1.00 97.38 81 ILE A CA 1
ATOM 644 C C . ILE A 1 81 ? 24.363 4.955 -22.034 1.00 97.38 81 ILE A C 1
ATOM 646 O O . ILE A 1 81 ? 25.423 5.347 -21.543 1.00 97.38 81 ILE A O 1
ATOM 650 N N . ILE A 1 82 ? 23.397 4.400 -21.300 1.00 96.19 82 ILE A N 1
ATOM 651 C CA . ILE A 1 82 ? 23.463 4.305 -19.838 1.00 96.19 82 ILE A CA 1
ATOM 652 C C . ILE A 1 82 ? 24.598 3.382 -19.401 1.00 96.19 82 ILE A C 1
ATOM 654 O O . ILE A 1 82 ? 25.406 3.781 -18.574 1.00 96.19 82 ILE A O 1
ATOM 658 N N . LYS A 1 83 ? 24.764 2.206 -20.012 1.00 94.88 83 LYS A N 1
ATOM 659 C CA . LYS A 1 83 ? 25.892 1.303 -19.709 1.00 94.88 83 LYS A CA 1
ATOM 660 C C . LYS A 1 83 ? 27.259 1.926 -19.996 1.00 94.88 83 LYS A C 1
ATOM 662 O O . LYS A 1 83 ? 28.232 1.614 -19.318 1.00 94.88 83 LYS A O 1
ATOM 667 N N . LYS A 1 84 ? 27.358 2.803 -21.001 1.00 95.44 84 LYS A N 1
ATOM 668 C CA . LYS A 1 84 ? 28.600 3.530 -21.297 1.00 95.44 84 LYS A CA 1
ATOM 669 C C . LYS A 1 84 ? 28.939 4.541 -20.197 1.00 95.44 84 LYS A C 1
ATOM 671 O O . LYS A 1 84 ? 30.123 4.737 -19.919 1.00 95.44 84 LYS A O 1
ATOM 676 N N . HIS A 1 85 ? 27.923 5.168 -19.601 1.00 95.12 85 HIS A N 1
ATOM 677 C CA . HIS A 1 85 ? 28.076 6.140 -18.518 1.00 95.12 85 HIS A CA 1
ATOM 678 C C . HIS A 1 85 ? 28.289 5.457 -17.153 1.00 95.12 85 HIS A C 1
ATOM 680 O O . HIS A 1 85 ? 29.233 5.789 -16.443 1.00 95.12 85 HIS A O 1
ATOM 686 N N . TYR A 1 86 ? 27.488 4.436 -16.834 1.00 94.00 86 TYR A N 1
ATOM 687 C CA . TYR A 1 86 ? 27.522 3.669 -15.583 1.00 94.00 86 TYR A CA 1
ATOM 688 C C . TYR A 1 86 ? 28.081 2.260 -15.824 1.00 94.00 86 TYR A C 1
ATOM 690 O O . TYR A 1 86 ? 27.342 1.277 -15.885 1.00 94.00 86 TYR A O 1
ATOM 698 N N . LYS A 1 87 ? 29.403 2.164 -15.989 1.00 89.25 87 LYS A N 1
ATOM 699 C CA . LYS A 1 87 ? 30.083 0.928 -16.426 1.00 89.25 87 LYS A CA 1
ATOM 700 C C . LYS A 1 87 ? 29.899 -0.264 -15.482 1.00 89.25 87 LYS A C 1
ATOM 702 O O . LYS A 1 87 ? 29.827 -1.394 -15.957 1.00 89.25 87 LYS A O 1
ATOM 707 N N . ASP A 1 88 ? 29.797 0.001 -14.183 1.00 88.31 88 ASP A N 1
ATOM 708 C CA . ASP A 1 88 ? 29.722 -1.030 -13.140 1.00 88.31 88 ASP A CA 1
ATOM 709 C C . ASP A 1 88 ? 28.286 -1.301 -12.664 1.00 88.31 88 ASP A C 1
ATOM 711 O O . ASP A 1 88 ? 28.067 -2.131 -11.783 1.00 88.31 88 ASP A O 1
ATOM 715 N N . ALA A 1 89 ? 27.294 -0.604 -13.227 1.00 92.06 89 ALA A N 1
ATOM 716 C CA . ALA A 1 89 ? 25.909 -0.731 -12.802 1.00 92.06 89 ALA A CA 1
ATOM 717 C C . ALA A 1 89 ? 25.173 -1.830 -13.581 1.00 92.06 89 ALA A C 1
ATOM 719 O O . ALA A 1 89 ? 25.294 -1.964 -14.805 1.00 92.06 89 ALA A O 1
ATOM 720 N N . LYS A 1 90 ? 24.354 -2.608 -12.874 1.00 93.31 90 LYS A N 1
ATOM 721 C CA . LYS A 1 90 ? 23.491 -3.622 -13.480 1.00 93.31 90 LYS A CA 1
ATOM 722 C C . LYS A 1 90 ? 22.153 -2.989 -13.839 1.00 93.31 90 LYS A C 1
ATOM 724 O O . LYS A 1 90 ? 21.490 -2.413 -12.991 1.00 93.31 90 LYS A O 1
ATOM 729 N N . VAL A 1 91 ? 21.718 -3.131 -15.088 1.00 95.19 91 VAL A N 1
ATOM 730 C CA . VAL A 1 91 ? 20.370 -2.702 -15.490 1.00 95.19 91 VAL A CA 1
ATOM 731 C C . VAL A 1 91 ? 19.350 -3.720 -14.982 1.00 95.19 91 VAL A C 1
ATOM 733 O O . VAL A 1 91 ? 19.381 -4.874 -15.415 1.00 95.19 91 VAL A O 1
ATOM 736 N N . SER A 1 92 ? 18.454 -3.295 -14.094 1.00 94.75 92 SER A N 1
ATOM 737 C CA . SER A 1 92 ? 17.405 -4.144 -13.517 1.00 94.75 92 SER A CA 1
ATOM 738 C C . SER A 1 92 ? 16.071 -3.991 -14.243 1.00 94.75 92 SER A C 1
ATOM 740 O O . SER A 1 92 ? 15.341 -4.971 -14.389 1.00 94.75 92 SER A O 1
ATOM 742 N N . LYS A 1 93 ? 15.758 -2.795 -14.759 1.00 96.25 93 LYS A N 1
ATOM 743 C CA . LYS A 1 93 ? 14.440 -2.500 -15.337 1.00 96.25 93 LYS A CA 1
ATOM 744 C C . LYS A 1 93 ? 14.491 -1.418 -16.418 1.00 96.25 93 LYS A C 1
ATOM 746 O O . LYS A 1 93 ? 15.322 -0.514 -16.375 1.00 96.25 93 LYS A O 1
ATOM 751 N N . TYR A 1 94 ? 13.577 -1.499 -17.379 1.00 97.31 94 TYR A N 1
ATOM 752 C CA . TYR A 1 94 ? 13.290 -0.461 -18.368 1.00 97.31 94 TYR A CA 1
ATOM 753 C C . TYR A 1 94 ? 11.824 -0.040 -18.276 1.00 97.31 94 TYR A C 1
ATOM 755 O O . TYR A 1 94 ? 10.932 -0.886 -18.249 1.00 97.31 94 TYR A O 1
ATOM 763 N N . ILE A 1 95 ? 11.574 1.264 -18.257 1.00 96.62 95 ILE A N 1
ATOM 764 C CA . ILE A 1 95 ? 10.237 1.852 -18.199 1.00 96.62 95 ILE A CA 1
ATOM 765 C C . ILE A 1 95 ? 10.092 2.776 -19.417 1.00 96.62 95 ILE A C 1
ATOM 767 O O . ILE A 1 95 ? 10.728 3.837 -19.463 1.00 96.62 95 ILE A O 1
ATOM 771 N N . PRO A 1 96 ? 9.291 2.392 -20.427 1.00 95.50 96 PRO A N 1
ATOM 772 C CA . PRO A 1 96 ? 9.029 3.231 -21.589 1.00 95.50 96 PRO A CA 1
ATOM 773 C C . PRO A 1 96 ? 8.420 4.585 -21.204 1.00 95.50 96 PRO A C 1
ATOM 775 O O . PRO A 1 96 ? 7.729 4.721 -20.192 1.00 95.50 96 PRO A O 1
ATOM 778 N N . ALA A 1 97 ? 8.631 5.592 -22.051 1.00 93.69 97 ALA A N 1
ATOM 779 C CA . ALA A 1 97 ? 8.029 6.906 -21.868 1.00 93.69 97 ALA A CA 1
ATOM 780 C C . ALA A 1 97 ? 6.492 6.818 -21.835 1.00 93.69 97 ALA A C 1
ATOM 782 O O . ALA A 1 97 ? 5.872 6.253 -22.737 1.00 93.69 97 ALA A O 1
ATOM 783 N N . LYS A 1 98 ? 5.859 7.431 -20.821 1.00 90.06 98 LYS A N 1
ATOM 784 C CA . LYS A 1 98 ? 4.387 7.428 -20.666 1.00 90.06 98 LYS A CA 1
ATOM 785 C C . LYS A 1 98 ? 3.654 8.161 -21.802 1.00 90.06 98 LYS A C 1
ATOM 787 O O . LYS A 1 98 ? 2.462 7.934 -22.000 1.00 90.06 98 LYS A O 1
ATOM 792 N N . SER A 1 99 ? 4.339 9.071 -22.496 1.00 91.50 99 SER A N 1
ATOM 793 C CA . SER A 1 99 ? 3.830 9.861 -23.624 1.00 91.50 99 SER A CA 1
ATOM 794 C C . SER A 1 99 ? 4.997 10.427 -24.432 1.00 91.50 99 SER A C 1
ATOM 796 O O . SER A 1 99 ? 6.129 10.423 -23.950 1.00 91.50 99 SER A O 1
ATOM 798 N N . ALA A 1 100 ? 4.719 11.005 -25.600 1.00 92.06 100 ALA A N 1
ATOM 799 C CA . ALA A 1 100 ? 5.736 11.641 -26.434 1.00 92.06 100 ALA A CA 1
ATOM 800 C C . ALA A 1 100 ? 6.477 12.812 -25.751 1.00 92.06 100 ALA A C 1
ATOM 802 O O . ALA A 1 100 ? 7.584 13.132 -26.173 1.00 92.06 100 ALA A O 1
ATOM 803 N N . GLN A 1 101 ? 5.898 13.426 -24.712 1.00 93.75 101 GLN A N 1
ATOM 804 C CA . GLN A 1 101 ? 6.465 14.563 -23.972 1.00 93.75 101 GLN A CA 1
ATOM 805 C C . GLN A 1 101 ? 7.089 14.170 -22.622 1.00 93.75 101 GLN A C 1
ATOM 807 O O . GLN A 1 101 ? 7.325 15.029 -21.774 1.00 93.75 101 GLN A O 1
ATOM 812 N N . ARG A 1 102 ? 7.334 12.879 -22.376 1.00 93.56 102 ARG A N 1
ATOM 813 C CA . ARG A 1 102 ? 7.925 12.395 -21.118 1.00 93.56 102 ARG A CA 1
ATOM 814 C C . ARG A 1 102 ? 9.186 11.585 -21.386 1.00 93.56 102 ARG A C 1
ATOM 816 O O . ARG A 1 102 ? 9.266 10.879 -22.386 1.00 93.56 102 ARG A O 1
ATOM 823 N N . ALA A 1 103 ? 10.138 11.668 -20.465 1.00 95.69 103 ALA A N 1
ATOM 824 C CA . ALA A 1 103 ? 11.311 10.802 -20.453 1.00 95.69 103 ALA A CA 1
ATOM 825 C C . ALA A 1 103 ? 10.933 9.318 -20.264 1.00 95.69 103 ALA A C 1
ATOM 827 O O . ALA A 1 103 ? 9.911 8.996 -19.645 1.00 95.69 103 ALA A O 1
ATOM 828 N N . SER A 1 104 ? 11.773 8.421 -20.779 1.00 96.56 104 SER A N 1
ATOM 829 C CA . SER A 1 104 ? 11.819 7.018 -20.352 1.00 96.56 104 SER A CA 1
ATOM 830 C C . SER A 1 104 ? 12.754 6.878 -19.151 1.00 96.56 104 SER A C 1
ATOM 832 O O . SER A 1 104 ? 13.568 7.762 -18.877 1.00 96.56 104 SER A O 1
ATOM 834 N N . PHE A 1 105 ? 12.648 5.761 -18.434 1.00 96.81 105 PHE A N 1
ATOM 835 C CA . PHE A 1 105 ? 13.545 5.451 -17.325 1.00 96.81 105 PHE A CA 1
ATOM 836 C C . PHE A 1 105 ? 14.245 4.115 -17.531 1.00 96.81 105 PHE A C 1
ATOM 838 O O . PHE A 1 105 ? 13.655 3.143 -18.005 1.00 96.81 105 PHE A O 1
ATOM 845 N N . VAL A 1 106 ? 15.501 4.054 -17.110 1.00 97.62 106 VAL A N 1
ATOM 846 C CA . VAL A 1 106 ? 16.231 2.804 -16.905 1.00 97.62 106 VAL A CA 1
ATOM 847 C C . VAL A 1 106 ? 16.628 2.749 -15.443 1.00 97.62 106 VAL A C 1
ATOM 849 O O . VAL A 1 106 ? 17.243 3.683 -14.932 1.00 97.62 106 VAL A O 1
ATOM 852 N N . VAL A 1 107 ? 16.261 1.663 -14.774 1.00 96.06 107 VAL A N 1
ATOM 853 C CA . VAL A 1 107 ? 16.639 1.435 -13.382 1.00 96.06 107 VAL A CA 1
ATOM 854 C C . VAL A 1 107 ? 17.944 0.662 -13.361 1.00 96.06 107 VAL A C 1
ATOM 856 O O . VAL A 1 107 ? 18.087 -0.365 -14.040 1.00 96.06 107 VAL A O 1
ATOM 859 N N . ILE A 1 108 ? 18.902 1.189 -12.609 1.00 95.56 108 ILE A N 1
ATOM 860 C CA . ILE A 1 108 ? 20.216 0.593 -12.427 1.00 95.56 108 ILE A CA 1
ATOM 861 C C . ILE A 1 108 ? 20.461 0.280 -10.953 1.00 95.56 108 ILE A C 1
ATOM 863 O O . ILE A 1 108 ? 20.151 1.073 -10.068 1.00 95.56 108 ILE A O 1
ATOM 867 N N . GLU A 1 109 ? 21.056 -0.876 -10.707 1.00 92.81 109 GLU A N 1
ATOM 868 C CA . GLU A 1 109 ? 21.561 -1.306 -9.411 1.00 92.81 109 GLU A CA 1
ATOM 869 C C . GLU A 1 109 ? 23.063 -1.011 -9.364 1.00 92.81 109 GLU A C 1
ATOM 871 O O . GLU A 1 109 ? 23.836 -1.465 -10.216 1.00 92.81 109 GLU A O 1
ATOM 876 N N . THR A 1 110 ? 23.474 -0.239 -8.365 1.00 88.69 110 THR A N 1
ATOM 877 C CA . THR A 1 110 ? 24.880 0.009 -8.021 1.00 88.69 110 THR A CA 1
ATOM 878 C C . THR A 1 110 ? 25.231 -0.735 -6.731 1.00 88.69 110 THR A C 1
ATOM 880 O O . THR A 1 110 ? 24.371 -1.359 -6.114 1.00 88.69 110 THR A O 1
ATOM 883 N N . ALA A 1 111 ? 26.483 -0.651 -6.271 1.00 83.69 111 ALA A N 1
ATOM 884 C CA . ALA A 1 111 ? 26.901 -1.295 -5.021 1.00 83.69 111 ALA A CA 1
ATOM 885 C C . ALA A 1 111 ? 26.123 -0.819 -3.774 1.00 83.69 111 ALA A C 1
ATOM 887 O O . ALA A 1 111 ? 26.108 -1.521 -2.764 1.00 83.69 111 ALA A O 1
ATOM 888 N N . HIS A 1 112 ? 25.512 0.370 -3.822 1.00 80.25 112 HIS A N 1
ATOM 889 C CA . HIS A 1 112 ? 24.900 1.006 -2.649 1.00 80.25 112 HIS A CA 1
ATOM 890 C C . HIS A 1 112 ? 23.474 1.511 -2.870 1.00 80.25 112 HIS A C 1
ATOM 892 O O . HIS A 1 112 ? 22.795 1.807 -1.892 1.00 80.25 112 HIS A O 1
ATOM 898 N N . LYS A 1 113 ? 23.042 1.674 -4.124 1.00 87.94 113 LYS A N 1
ATOM 899 C CA . LYS A 1 113 ? 21.792 2.358 -4.469 1.00 87.94 113 LYS A CA 1
ATOM 900 C C . LYS A 1 113 ? 21.127 1.753 -5.693 1.00 87.94 113 LYS A C 1
ATOM 902 O O . LYS A 1 113 ? 21.819 1.328 -6.625 1.00 87.94 113 LYS A O 1
ATOM 907 N N . THR A 1 114 ? 19.806 1.851 -5.718 1.00 91.69 114 THR A N 1
ATOM 908 C CA . THR A 1 114 ? 18.976 1.631 -6.901 1.00 91.69 114 THR A CA 1
ATOM 909 C C . THR A 1 114 ? 18.559 2.988 -7.459 1.00 91.69 114 THR A C 1
ATOM 911 O O . THR A 1 114 ? 17.900 3.769 -6.779 1.00 91.69 114 THR A O 1
ATOM 914 N N . LEU A 1 115 ? 18.968 3.299 -8.689 1.00 94.25 115 LEU A N 1
ATOM 915 C CA . LEU A 1 115 ? 18.757 4.614 -9.299 1.00 94.25 115 LEU A CA 1
ATOM 916 C C . LEU A 1 115 ? 17.861 4.511 -10.529 1.00 94.25 115 LEU A C 1
ATOM 918 O O . LEU A 1 115 ? 18.095 3.695 -11.419 1.00 94.25 115 LEU A O 1
ATOM 922 N N . HIS A 1 116 ? 16.869 5.392 -10.607 1.00 95.19 116 HIS A N 1
ATOM 923 C CA . HIS A 1 116 ? 16.053 5.614 -11.792 1.00 95.19 116 HIS A CA 1
ATOM 924 C C . HIS A 1 116 ? 16.709 6.701 -12.643 1.00 95.19 116 HIS A C 1
ATOM 926 O O . HIS A 1 116 ? 16.701 7.878 -12.285 1.00 95.19 116 HIS A O 1
ATOM 932 N N . ILE A 1 117 ? 17.269 6.305 -13.782 1.00 97.06 117 ILE A N 1
ATOM 933 C CA . ILE A 1 117 ? 17.927 7.220 -14.712 1.00 97.06 117 ILE A CA 1
ATOM 934 C C . ILE A 1 117 ? 16.915 7.645 -15.771 1.00 97.06 117 ILE A C 1
ATOM 936 O O . ILE A 1 117 ? 16.497 6.831 -16.598 1.00 97.06 117 ILE A O 1
ATOM 940 N N . ALA A 1 118 ? 16.512 8.913 -15.733 1.00 97.56 118 ALA A N 1
ATOM 941 C CA . ALA A 1 118 ? 15.672 9.520 -16.753 1.00 97.56 118 ALA A CA 1
ATOM 942 C C . ALA A 1 118 ? 16.502 9.803 -18.007 1.00 97.56 118 ALA A C 1
ATOM 944 O O . ALA A 1 118 ? 17.540 10.466 -17.938 1.00 97.56 118 ALA A O 1
ATOM 945 N N . ILE A 1 119 ? 16.029 9.339 -19.158 1.00 97.44 119 ILE A N 1
ATOM 946 C CA . ILE A 1 119 ? 16.678 9.553 -20.451 1.00 97.44 119 ILE A CA 1
ATOM 947 C C . ILE A 1 119 ? 15.671 10.103 -21.460 1.00 97.44 119 ILE A C 1
ATOM 949 O O . ILE A 1 119 ? 14.512 9.685 -21.510 1.00 97.44 119 ILE A O 1
ATOM 953 N N . ASN A 1 120 ? 16.113 11.060 -22.274 1.00 96.75 120 ASN A N 1
ATOM 954 C CA . ASN A 1 120 ? 15.344 11.537 -23.410 1.00 96.75 120 ASN A CA 1
ATOM 955 C C . ASN A 1 120 ? 15.345 10.445 -24.500 1.00 96.75 120 ASN A C 1
ATOM 957 O O . ASN A 1 120 ? 16.396 10.175 -25.087 1.00 96.75 120 ASN A O 1
ATOM 961 N N . PRO A 1 121 ? 14.197 9.816 -24.815 1.00 96.38 121 PRO A N 1
ATOM 962 C CA . PRO A 1 121 ? 14.139 8.717 -25.764 1.00 96.38 121 PRO A CA 1
ATOM 963 C C . PRO A 1 121 ? 14.329 9.160 -27.221 1.00 96.38 121 PRO A C 1
ATOM 965 O O . PRO A 1 121 ? 14.398 8.291 -28.077 1.00 96.38 121 PRO A O 1
ATOM 968 N N . TYR A 1 122 ? 14.417 10.459 -27.527 1.00 96.25 122 TYR A N 1
ATOM 969 C CA . TYR A 1 122 ? 14.693 10.967 -28.878 1.00 96.25 122 TYR A CA 1
ATOM 970 C C . TYR A 1 122 ? 16.169 11.329 -29.067 1.00 96.25 122 TYR A C 1
ATOM 972 O O . TYR A 1 122 ? 16.756 11.026 -30.101 1.00 96.25 122 TYR A O 1
ATOM 980 N N . THR A 1 123 ? 16.786 11.967 -28.068 1.00 95.38 123 THR A N 1
ATOM 981 C CA . THR A 1 123 ? 18.168 12.476 -28.175 1.00 95.38 123 THR A CA 1
ATOM 982 C C . THR A 1 123 ? 19.201 11.579 -27.498 1.00 95.38 123 THR A C 1
ATOM 984 O O . THR A 1 123 ? 20.382 11.649 -27.828 1.00 95.38 123 THR A O 1
ATOM 987 N N . GLY A 1 124 ? 18.781 10.742 -26.545 1.00 95.44 124 GLY A N 1
ATOM 988 C CA . GLY A 1 124 ? 19.679 9.946 -25.709 1.00 95.44 124 GLY A CA 1
ATOM 989 C C . GLY A 1 124 ? 20.340 10.741 -24.580 1.00 95.44 124 GLY A C 1
ATOM 990 O O . GLY A 1 124 ? 21.219 10.219 -23.898 1.00 95.44 124 GLY A O 1
ATOM 991 N N . GLU A 1 125 ? 19.933 11.993 -24.375 1.00 96.06 125 GLU A N 1
ATOM 992 C CA . GLU A 1 125 ? 20.397 12.833 -23.272 1.00 96.06 125 GLU A CA 1
ATOM 993 C C . GLU A 1 125 ? 19.954 12.257 -21.920 1.00 96.06 125 GLU A C 1
ATOM 995 O O . GLU A 1 125 ? 18.778 11.937 -21.730 1.00 96.06 125 GLU A O 1
ATOM 1000 N N . LEU A 1 126 ? 20.894 12.130 -20.980 1.00 97.06 126 LEU A N 1
ATOM 1001 C CA . LEU A 1 126 ? 20.605 11.754 -19.597 1.00 97.06 126 LEU A CA 1
ATOM 1002 C C . LEU A 1 126 ? 20.113 12.995 -18.852 1.00 97.06 126 LEU A C 1
ATOM 1004 O O . LEU A 1 126 ? 20.841 13.978 -18.748 1.00 97.06 126 LEU A O 1
ATOM 1008 N N . LEU A 1 127 ? 18.876 12.952 -18.366 1.00 96.25 127 LEU A N 1
ATOM 1009 C CA . LEU A 1 127 ? 18.172 14.128 -17.852 1.00 96.25 127 LEU A CA 1
ATOM 1010 C C . LEU A 1 127 ? 18.303 14.265 -16.338 1.00 96.25 127 LEU A C 1
ATOM 1012 O O . LEU A 1 127 ? 18.526 15.359 -15.832 1.00 96.25 127 LEU A O 1
ATOM 1016 N N . GLN A 1 128 ? 18.117 13.162 -15.609 1.00 95.75 128 GLN A N 1
ATOM 1017 C CA . GLN A 1 128 ? 18.074 13.178 -14.151 1.00 95.75 128 GLN A CA 1
ATOM 1018 C C . GLN A 1 128 ? 18.361 11.792 -13.575 1.00 95.75 128 GLN A C 1
ATOM 1020 O O . GLN A 1 128 ? 17.845 10.787 -14.064 1.00 95.75 128 GLN A O 1
ATOM 1025 N N . GLU A 1 129 ? 19.116 11.757 -12.480 1.00 94.69 129 GLU A N 1
ATOM 1026 C CA . GLU A 1 129 ? 19.219 10.593 -11.601 1.00 94.69 129 GLU A CA 1
ATOM 1027 C C . GLU A 1 129 ? 18.235 10.751 -10.440 1.00 94.69 129 GLU A C 1
ATOM 1029 O O . GLU A 1 129 ? 18.216 11.795 -9.777 1.00 94.69 129 GLU A O 1
ATOM 1034 N N . ILE A 1 130 ? 17.402 9.740 -10.202 1.00 93.19 130 ILE A N 1
ATOM 1035 C CA . ILE A 1 130 ? 16.416 9.744 -9.120 1.00 93.19 130 ILE A CA 1
ATOM 1036 C C . ILE A 1 130 ? 16.650 8.526 -8.232 1.00 93.19 130 ILE A C 1
ATOM 1038 O O . ILE A 1 130 ? 16.482 7.385 -8.660 1.00 93.19 130 ILE A O 1
ATOM 1042 N N . ASP A 1 131 ? 17.011 8.786 -6.983 1.00 93.00 131 ASP A N 1
ATOM 1043 C CA 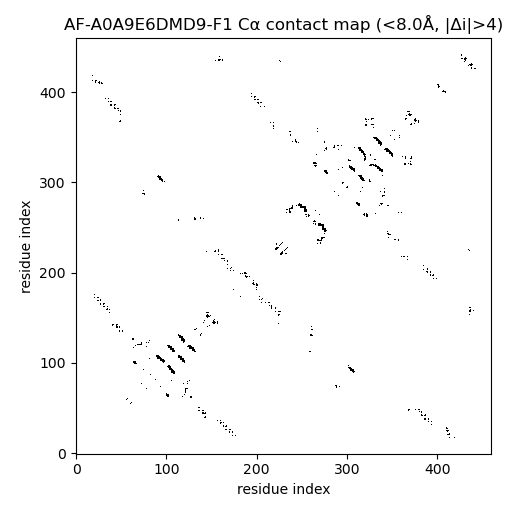. ASP A 1 131 ? 17.011 7.799 -5.910 1.00 93.00 131 ASP A CA 1
ATOM 1044 C C . ASP A 1 131 ? 15.603 7.774 -5.295 1.00 93.00 131 ASP A C 1
ATOM 1046 O O . ASP A 1 131 ? 15.168 8.759 -4.693 1.00 93.00 131 ASP A O 1
ATOM 1050 N N . ARG A 1 132 ? 14.841 6.696 -5.524 1.00 89.50 132 ARG A N 1
ATOM 1051 C CA . ARG A 1 132 ? 13.464 6.599 -5.004 1.00 89.50 132 ARG A CA 1
ATOM 1052 C C . ARG A 1 132 ? 13.425 6.282 -3.512 1.00 89.50 132 ARG A C 1
ATOM 1054 O O . ARG A 1 132 ? 12.426 6.627 -2.879 1.00 89.50 132 ARG A O 1
ATOM 1061 N N . ASP A 1 133 ? 14.500 5.719 -2.967 1.00 90.62 133 ASP A N 1
ATOM 1062 C CA . ASP A 1 133 ? 14.625 5.410 -1.541 1.00 90.62 133 ASP A CA 1
ATOM 1063 C C . ASP A 1 133 ? 14.929 6.676 -0.723 1.00 90.62 133 ASP A C 1
ATOM 1065 O O . ASP A 1 133 ? 14.559 6.769 0.443 1.00 90.62 133 ASP A O 1
ATOM 1069 N N . ASP A 1 134 ? 15.502 7.707 -1.353 1.00 91.62 134 ASP A N 1
ATOM 1070 C CA . ASP A 1 134 ? 15.675 9.049 -0.779 1.00 91.62 134 ASP A CA 1
ATOM 1071 C C . ASP A 1 134 ? 14.563 10.016 -1.236 1.00 91.62 134 ASP A C 1
ATOM 1073 O O . ASP A 1 134 ? 14.777 11.050 -1.886 1.00 91.62 134 ASP A O 1
ATOM 1077 N N . SER A 1 135 ? 13.313 9.652 -0.935 1.00 92.12 135 SER A N 1
ATOM 1078 C CA . SER A 1 135 ? 12.132 10.430 -1.319 1.00 92.12 135 SER A CA 1
ATOM 1079 C C . SER A 1 135 ? 11.173 10.707 -0.159 1.00 92.12 135 SER A C 1
ATOM 1081 O O . SER A 1 135 ? 11.156 10.031 0.868 1.00 92.12 135 SER A O 1
ATOM 1083 N N . TRP A 1 136 ? 10.325 11.726 -0.334 1.00 94.62 136 TRP A N 1
ATOM 1084 C CA . TRP A 1 136 ? 9.257 12.038 0.622 1.00 94.62 136 TRP A CA 1
ATOM 1085 C C . TRP A 1 136 ? 8.250 10.894 0.740 1.00 94.62 136 TRP A C 1
ATOM 1087 O O . TRP A 1 136 ? 7.745 10.641 1.833 1.00 94.62 136 TRP A O 1
ATOM 1097 N N . TYR A 1 137 ? 7.989 10.196 -0.370 1.00 94.50 137 TYR A N 1
ATOM 1098 C CA . TYR A 1 137 ? 7.196 8.977 -0.355 1.00 94.50 137 TYR A CA 1
ATOM 1099 C C . TYR A 1 137 ? 7.888 7.891 0.465 1.00 94.50 137 TYR A C 1
ATOM 1101 O O . TYR A 1 137 ? 7.241 7.335 1.340 1.00 94.50 137 TYR A O 1
ATOM 1109 N N . ALA A 1 138 ? 9.183 7.635 0.244 1.00 94.75 138 ALA A N 1
ATOM 1110 C CA . ALA A 1 138 ? 9.940 6.620 0.978 1.00 94.75 138 ALA A CA 1
ATOM 1111 C C . ALA A 1 138 ? 9.878 6.841 2.492 1.00 94.75 138 ALA A C 1
ATOM 1113 O O . ALA A 1 138 ? 9.435 5.968 3.234 1.00 94.75 138 ALA A O 1
ATOM 1114 N N . LEU A 1 139 ? 10.190 8.060 2.940 1.00 96.56 139 LEU A N 1
ATOM 1115 C CA . LEU A 1 139 ? 10.095 8.426 4.350 1.00 96.56 139 LEU A CA 1
ATOM 1116 C C . LEU A 1 139 ? 8.674 8.227 4.900 1.00 96.56 139 LEU A C 1
ATOM 1118 O O . LEU A 1 139 ? 8.494 7.698 5.998 1.00 96.56 139 LEU A O 1
ATOM 1122 N N . ALA A 1 140 ? 7.652 8.665 4.158 1.00 97.69 140 ALA A N 1
ATOM 1123 C CA . ALA A 1 140 ? 6.266 8.503 4.578 1.00 97.69 140 ALA A CA 1
ATOM 1124 C C . ALA A 1 140 ? 5.858 7.025 4.637 1.00 97.69 140 ALA A C 1
ATOM 1126 O O . ALA A 1 140 ? 5.231 6.632 5.617 1.00 97.69 140 ALA A O 1
ATOM 1127 N N . ASN A 1 141 ? 6.247 6.221 3.647 1.00 95.94 141 ASN A N 1
ATOM 1128 C CA . ASN A 1 141 ? 6.001 4.786 3.556 1.00 95.94 141 ASN A CA 1
ATOM 1129 C C . ASN A 1 141 ? 6.642 4.036 4.728 1.00 95.94 141 ASN A C 1
ATOM 1131 O O . ASN A 1 141 ? 5.960 3.275 5.411 1.00 95.94 141 ASN A O 1
ATOM 1135 N N . ASP A 1 142 ? 7.904 4.327 5.045 1.00 95.94 142 ASP A N 1
ATOM 1136 C CA . ASP A 1 142 ? 8.609 3.664 6.141 1.00 95.94 142 ASP A CA 1
ATOM 1137 C C . ASP A 1 142 ? 7.999 4.005 7.505 1.00 95.94 142 ASP A C 1
ATOM 1139 O O . ASP A 1 142 ? 7.888 3.138 8.377 1.00 95.94 142 ASP A O 1
ATOM 1143 N N . ILE A 1 143 ? 7.535 5.245 7.698 1.00 97.94 143 ILE A N 1
ATOM 1144 C CA . ILE A 1 143 ? 6.786 5.626 8.901 1.00 97.94 143 ILE A CA 1
ATOM 1145 C C . ILE A 1 143 ? 5.400 4.951 8.910 1.00 97.94 143 ILE A C 1
ATOM 1147 O O . ILE A 1 143 ? 4.990 4.429 9.947 1.00 97.94 143 ILE A O 1
ATOM 1151 N N . HIS A 1 144 ? 4.687 4.941 7.777 1.00 97.31 144 HIS A N 1
ATOM 1152 C CA . HIS A 1 144 ? 3.321 4.421 7.639 1.00 97.31 144 HIS A CA 1
ATOM 1153 C C . HIS A 1 144 ? 3.238 2.908 7.848 1.00 97.31 144 HIS A C 1
ATOM 1155 O O . HIS A 1 144 ? 2.321 2.440 8.519 1.00 97.31 144 HIS A O 1
ATOM 1161 N N . GLY A 1 145 ? 4.188 2.158 7.287 1.00 94.75 145 GLY A N 1
ATOM 1162 C CA . GLY A 1 145 ? 4.232 0.700 7.350 1.00 94.75 145 GLY A CA 1
ATOM 1163 C C . GLY A 1 145 ? 5.028 0.155 8.533 1.00 94.75 145 GLY A C 1
ATOM 1164 O O . GLY A 1 145 ? 4.693 -0.908 9.044 1.00 94.75 145 GLY A O 1
ATOM 1165 N N . SER A 1 146 ? 6.051 0.877 9.011 1.00 95.62 146 SER A N 1
ATOM 1166 C CA . SER A 1 146 ? 6.995 0.324 9.993 1.00 95.62 146 SER A CA 1
ATOM 1167 C C . SER A 1 146 ? 7.419 1.266 11.119 1.00 95.62 146 SER A C 1
ATOM 1169 O O . SER A 1 146 ? 8.243 0.874 11.939 1.00 95.62 146 SER A O 1
ATOM 1171 N N . LEU A 1 147 ? 6.913 2.503 11.203 1.00 96.69 147 LEU A N 1
ATOM 1172 C CA . LEU A 1 147 ? 7.375 3.515 12.172 1.00 96.69 147 LEU A CA 1
ATOM 1173 C C . LEU A 1 147 ? 8.894 3.789 12.146 1.00 96.69 147 LEU A C 1
ATOM 1175 O O . LEU A 1 147 ? 9.422 4.291 13.136 1.00 96.69 147 LEU A O 1
ATOM 1179 N N . LEU A 1 148 ? 9.598 3.463 11.054 1.00 96.25 148 LEU A N 1
ATOM 1180 C CA . LEU A 1 148 ? 11.073 3.439 10.992 1.00 96.25 148 LEU A CA 1
ATOM 1181 C C . LEU A 1 148 ? 11.716 2.430 11.969 1.00 96.25 148 LEU A C 1
ATOM 1183 O O . LEU A 1 148 ? 12.877 2.566 12.351 1.00 96.25 148 LEU A O 1
ATOM 1187 N N . LEU A 1 149 ? 10.959 1.419 12.399 1.00 97.00 149 LEU A N 1
ATOM 1188 C CA . LEU A 1 149 ? 11.375 0.371 13.339 1.00 97.00 149 LEU A CA 1
ATOM 1189 C C . LEU A 1 149 ? 11.403 -1.024 12.689 1.00 97.00 149 LEU A C 1
ATOM 1191 O O . LEU A 1 149 ? 11.523 -2.028 13.398 1.00 97.00 149 LEU A O 1
ATOM 1195 N N . GLY A 1 150 ? 11.271 -1.099 11.360 1.00 94.56 150 GLY A N 1
ATOM 1196 C CA . GLY A 1 150 ? 11.231 -2.353 10.605 1.00 94.56 150 GLY A CA 1
ATOM 1197 C C . GLY A 1 150 ? 10.116 -3.282 11.092 1.00 94.56 150 GLY A C 1
ATOM 1198 O O . GLY A 1 150 ? 9.034 -2.828 11.471 1.00 94.56 150 GLY A O 1
ATOM 1199 N N . ASP A 1 151 ? 10.404 -4.584 11.152 1.00 95.00 151 ASP A N 1
ATOM 1200 C CA . ASP A 1 151 ? 9.447 -5.618 11.568 1.00 95.00 151 ASP A CA 1
ATOM 1201 C C . ASP A 1 151 ? 8.744 -5.297 12.891 1.00 95.00 151 ASP A C 1
ATOM 1203 O O . ASP A 1 151 ? 7.550 -5.544 13.040 1.00 95.00 151 ASP A O 1
ATOM 1207 N N . TRP A 1 152 ? 9.449 -4.726 13.872 1.00 96.38 152 TRP A N 1
ATOM 1208 C CA . TRP A 1 152 ? 8.838 -4.401 15.161 1.00 96.38 152 TRP A CA 1
ATOM 1209 C C . TRP A 1 152 ? 7.750 -3.341 15.035 1.00 96.38 152 TRP A C 1
ATOM 1211 O O . TRP A 1 152 ? 6.697 -3.471 15.663 1.00 96.38 152 TRP A O 1
ATOM 1221 N N . GLY A 1 153 ? 7.981 -2.306 14.230 1.00 96.94 153 GLY A N 1
ATOM 1222 C CA . GLY A 1 153 ? 6.974 -1.279 14.008 1.00 96.94 153 GLY A CA 1
ATOM 1223 C C . GLY A 1 153 ? 5.819 -1.761 13.137 1.00 96.94 153 GLY A C 1
ATOM 1224 O O . GLY A 1 153 ? 4.681 -1.430 13.463 1.00 96.94 153 GLY A O 1
ATOM 1225 N N . ASP A 1 154 ? 6.072 -2.626 12.147 1.00 96.31 154 ASP A N 1
ATOM 1226 C CA . ASP A 1 154 ? 5.018 -3.340 11.402 1.00 96.31 154 ASP A CA 1
ATOM 1227 C C . ASP A 1 154 ? 4.086 -4.093 12.366 1.00 96.31 154 ASP A C 1
ATOM 1229 O O . ASP A 1 154 ? 2.870 -3.899 12.348 1.00 96.31 154 ASP A O 1
ATOM 1233 N N . ARG A 1 155 ? 4.636 -4.865 13.317 1.00 96.75 155 ARG A N 1
ATOM 1234 C CA . ARG A 1 155 ? 3.816 -5.583 14.312 1.00 96.75 155 ARG A CA 1
ATOM 1235 C C . ARG A 1 155 ? 3.042 -4.665 15.249 1.00 96.75 155 ARG A C 1
ATOM 1237 O O . ARG A 1 155 ? 1.923 -5.006 15.642 1.00 96.75 155 ARG A O 1
ATOM 1244 N N . LEU A 1 156 ? 3.606 -3.514 15.611 1.00 96.44 156 LEU A N 1
ATOM 1245 C CA . LEU A 1 156 ? 2.907 -2.514 16.419 1.00 96.44 156 LEU A CA 1
ATOM 1246 C C . LEU A 1 156 ? 1.745 -1.881 15.645 1.00 96.44 156 LEU A C 1
ATOM 1248 O O . LEU A 1 156 ? 0.642 -1.780 16.188 1.00 96.44 156 LEU A O 1
ATOM 1252 N N . ILE A 1 157 ? 1.972 -1.492 14.387 1.00 97.38 157 ILE A N 1
ATOM 1253 C CA . ILE A 1 157 ? 0.941 -0.928 13.510 1.00 97.38 157 ILE A CA 1
ATOM 1254 C C . ILE A 1 157 ? -0.145 -1.966 13.226 1.00 97.38 157 ILE A C 1
ATOM 1256 O O . ILE A 1 157 ? -1.324 -1.633 13.325 1.00 97.38 157 ILE A O 1
ATOM 1260 N N . GLU A 1 158 ? 0.205 -3.225 12.952 1.00 97.12 158 GLU A N 1
ATOM 1261 C CA . GLU A 1 158 ? -0.765 -4.308 12.756 1.00 97.12 158 GLU A CA 1
ATOM 1262 C C . GLU A 1 158 ? -1.654 -4.476 13.997 1.00 97.12 158 GLU A C 1
ATOM 1264 O O . GLU A 1 158 ? -2.886 -4.476 13.898 1.00 97.12 158 GLU A O 1
ATOM 1269 N N . ALA A 1 159 ? -1.051 -4.543 15.189 1.00 96.56 159 ALA A N 1
ATOM 1270 C CA . ALA A 1 159 ? -1.802 -4.675 16.432 1.00 96.56 159 ALA A CA 1
ATOM 1271 C C . ALA A 1 159 ? -2.730 -3.473 16.680 1.00 96.56 159 ALA A C 1
ATOM 1273 O O . ALA A 1 159 ? -3.886 -3.663 17.080 1.00 96.56 159 ALA A O 1
ATOM 1274 N N . ALA A 1 160 ? -2.251 -2.250 16.420 1.00 96.69 160 ALA A N 1
ATOM 1275 C CA . ALA A 1 160 ? -3.040 -1.023 16.515 1.00 96.69 160 ALA A CA 1
ATOM 1276 C C . ALA A 1 160 ? -4.181 -0.995 15.486 1.00 96.69 160 ALA A C 1
ATOM 1278 O O . ALA A 1 160 ? -5.298 -0.597 15.810 1.00 96.69 160 ALA A O 1
ATOM 1279 N N . THR A 1 161 ? -3.944 -1.487 14.274 1.00 96.06 161 THR A N 1
ATOM 1280 C CA . THR A 1 161 ? -4.939 -1.530 13.201 1.00 96.06 161 THR A CA 1
ATOM 1281 C C . THR A 1 161 ? -6.040 -2.552 13.499 1.00 96.06 161 THR A C 1
ATOM 1283 O O . THR A 1 161 ? -7.223 -2.259 13.324 1.00 96.06 161 THR A O 1
ATOM 1286 N N . GLY A 1 162 ? -5.719 -3.696 14.111 1.00 95.06 162 GLY A N 1
ATOM 1287 C CA . GLY A 1 162 ? -6.760 -4.585 14.646 1.00 95.06 162 GLY A CA 1
ATOM 1288 C C . GLY A 1 162 ? -7.551 -3.963 15.813 1.00 95.06 162 GLY A C 1
ATOM 1289 O O . GLY A 1 162 ? -8.754 -4.203 15.948 1.00 95.06 162 GLY A O 1
ATOM 1290 N N . LEU A 1 163 ? -6.945 -3.074 16.616 1.00 95.62 163 LEU A N 1
ATOM 1291 C CA . LEU A 1 163 ? -7.688 -2.264 17.596 1.00 95.62 163 LEU A CA 1
ATOM 1292 C C . LEU A 1 163 ? -8.578 -1.198 16.930 1.00 95.62 163 LEU A C 1
ATOM 1294 O O . LEU A 1 163 ? -9.626 -0.872 17.491 1.00 95.62 163 LEU A O 1
ATOM 1298 N N . ILE A 1 164 ? -8.237 -0.695 15.737 1.00 96.81 164 ILE A N 1
ATOM 1299 C CA . ILE A 1 164 ? -9.134 0.163 14.939 1.00 96.81 164 ILE A CA 1
ATOM 1300 C C . ILE A 1 164 ? -10.401 -0.608 14.554 1.00 96.81 164 ILE A C 1
ATOM 1302 O O . ILE A 1 164 ? -11.500 -0.080 14.731 1.00 96.81 164 ILE A O 1
ATOM 1306 N N . VAL A 1 165 ? -10.293 -1.872 14.125 1.00 95.00 165 VAL A N 1
ATOM 1307 C CA . VAL A 1 165 ? -11.477 -2.716 13.853 1.00 95.00 165 VAL A CA 1
ATOM 1308 C C . VAL A 1 165 ? -12.371 -2.799 15.093 1.00 95.00 165 VAL A C 1
ATOM 1310 O O . VAL A 1 165 ? -13.583 -2.583 15.016 1.00 95.00 165 VAL A O 1
ATOM 1313 N N . LEU A 1 166 ? -11.774 -3.025 16.267 1.00 92.44 166 LEU A N 1
ATOM 1314 C CA . LEU A 1 166 ? -12.506 -3.020 17.532 1.00 92.44 166 LEU A CA 1
ATOM 1315 C C . LEU A 1 166 ? -13.163 -1.660 17.822 1.00 92.44 166 LEU A C 1
ATOM 1317 O O . LEU A 1 166 ? -14.296 -1.614 18.310 1.00 92.44 166 LEU A O 1
ATOM 1321 N N . LEU A 1 167 ? -12.494 -0.547 17.518 1.00 94.94 167 LEU A N 1
ATOM 1322 C CA . LEU A 1 167 ? -13.051 0.797 17.677 1.00 94.94 167 LEU A CA 1
ATOM 1323 C C . LEU A 1 167 ? -14.260 1.049 16.786 1.00 94.94 167 LEU A C 1
ATOM 1325 O O . LEU A 1 167 ? -15.236 1.623 17.266 1.00 94.94 167 LEU A O 1
ATOM 1329 N N . ILE A 1 168 ? -14.232 0.579 15.541 1.00 94.94 168 ILE A N 1
ATOM 1330 C CA . ILE A 1 168 ? -15.363 0.680 14.613 1.00 94.94 168 ILE A CA 1
ATOM 1331 C C . ILE A 1 168 ? -16.564 -0.086 15.178 1.00 94.94 168 ILE A C 1
ATOM 1333 O O . ILE A 1 168 ? -17.649 0.481 15.331 1.00 94.94 168 ILE A O 1
ATOM 1337 N N . LEU A 1 169 ? -16.364 -1.350 15.573 1.00 92.00 169 LEU A N 1
ATOM 1338 C CA . LEU A 1 169 ? -17.428 -2.197 16.122 1.00 92.00 169 LEU A CA 1
ATOM 1339 C C . LEU A 1 169 ? -18.007 -1.616 17.419 1.00 92.00 169 LEU A C 1
ATOM 1341 O O . LEU A 1 169 ? -19.223 -1.504 17.586 1.00 92.00 169 LEU A O 1
ATOM 1345 N N . THR A 1 170 ? -17.140 -1.203 18.344 1.00 91.88 170 THR A N 1
ATOM 1346 C CA . THR A 1 170 ? -17.570 -0.614 19.618 1.00 91.88 170 THR A CA 1
ATOM 1347 C C . THR A 1 170 ? -18.223 0.756 19.428 1.00 91.88 170 THR A C 1
ATOM 1349 O O . THR A 1 170 ? -19.217 1.042 20.093 1.00 91.88 170 THR A O 1
ATOM 1352 N N . GLY A 1 171 ? -17.737 1.579 18.497 1.00 91.62 171 GLY A N 1
ATOM 1353 C CA . GLY A 1 171 ? -18.330 2.868 18.141 1.00 91.62 171 GLY A CA 1
ATOM 1354 C C . GLY A 1 171 ? -19.742 2.714 17.577 1.00 91.62 171 GLY A C 1
ATOM 1355 O O . GLY A 1 171 ? -20.660 3.402 18.025 1.00 91.62 171 GLY A O 1
ATOM 1356 N N . MET A 1 172 ? -19.947 1.741 16.683 1.00 89.44 172 MET A N 1
ATOM 1357 C CA . MET A 1 172 ? -21.263 1.408 16.129 1.00 89.44 172 MET A CA 1
ATOM 1358 C C . MET A 1 172 ? -22.247 0.955 17.218 1.00 89.44 172 MET A C 1
ATOM 1360 O O . MET A 1 172 ? -23.383 1.431 17.268 1.00 89.44 172 MET A O 1
ATOM 1364 N N . LEU A 1 173 ? -21.810 0.089 18.141 1.00 87.50 173 LEU A N 1
ATOM 1365 C CA . LEU A 1 173 ? -22.632 -0.360 19.272 1.00 87.50 173 LEU A CA 1
ATOM 1366 C C . LEU A 1 173 ? -23.010 0.789 20.220 1.00 87.50 173 LEU A C 1
ATOM 1368 O O . LEU A 1 173 ? -24.144 0.849 20.699 1.00 87.50 173 LEU A O 1
ATOM 1372 N N . LEU A 1 174 ? -22.078 1.708 20.493 1.00 87.31 174 LEU A N 1
ATOM 1373 C CA . LEU A 1 174 ? -22.340 2.889 21.322 1.00 87.31 174 LEU A CA 1
ATOM 1374 C C . LEU A 1 174 ? -23.312 3.855 20.649 1.00 87.31 174 LEU A C 1
ATOM 1376 O O . LEU A 1 174 ? -24.175 4.409 21.330 1.00 87.31 174 LEU A O 1
ATOM 1380 N N . TRP A 1 175 ? -23.195 4.036 19.335 1.00 83.88 175 TRP A N 1
ATOM 1381 C CA . TRP A 1 175 ? -24.108 4.867 18.557 1.00 83.88 175 TRP A CA 1
ATOM 1382 C C . TRP A 1 175 ? -25.533 4.291 18.534 1.00 83.88 175 TRP A C 1
ATOM 1384 O O . TRP A 1 175 ? -26.500 5.028 18.723 1.00 83.88 175 TRP A O 1
ATOM 1394 N N . ALA A 1 176 ? -25.669 2.968 18.395 1.00 81.06 176 ALA A N 1
ATOM 1395 C CA . ALA A 1 176 ? -26.959 2.276 18.389 1.00 81.06 176 ALA A CA 1
ATOM 1396 C C . ALA A 1 176 ? -27.639 2.200 19.775 1.00 81.06 176 ALA A C 1
ATOM 1398 O O . ALA A 1 176 ? -28.813 1.824 19.879 1.00 81.06 176 ALA A O 1
ATOM 1399 N N . ALA A 1 177 ? -26.929 2.533 20.861 1.00 76.50 177 ALA A N 1
ATOM 1400 C CA . ALA A 1 177 ? -27.438 2.371 22.216 1.00 76.50 177 ALA A CA 1
ATOM 1401 C C . ALA A 1 177 ? -28.652 3.294 22.506 1.00 76.50 177 ALA A C 1
ATOM 1403 O O . ALA A 1 177 ? -28.615 4.486 22.198 1.00 76.50 177 ALA A O 1
ATOM 1404 N N . PRO A 1 178 ? -29.717 2.819 23.192 1.00 57.38 178 PRO A N 1
ATOM 1405 C CA . PRO A 1 178 ? -30.985 3.557 23.350 1.00 57.38 178 PRO A CA 1
ATOM 1406 C C . PRO A 1 178 ? -30.940 4.807 24.248 1.00 57.38 178 PRO A C 1
ATOM 1408 O O . PRO A 1 178 ? -31.984 5.382 24.561 1.00 57.38 178 PRO A O 1
ATOM 1411 N N . HIS A 1 179 ? -29.766 5.210 24.729 1.00 56.69 179 HIS A N 1
ATOM 1412 C CA . HIS A 1 179 ? -29.610 6.220 25.769 1.00 56.69 179 HIS A CA 1
ATOM 1413 C C . HIS A 1 179 ? -28.770 7.400 25.294 1.00 56.69 179 HIS A C 1
ATOM 1415 O O . HIS A 1 179 ? -27.634 7.565 25.729 1.00 56.69 179 HIS A O 1
ATOM 1421 N N . ARG A 1 180 ? -29.366 8.241 24.441 1.00 50.81 180 ARG A N 1
ATOM 1422 C CA . ARG A 1 180 ? -29.278 9.716 24.436 1.00 50.81 180 ARG A CA 1
ATOM 1423 C C . ARG A 1 180 ? -29.939 10.265 23.173 1.00 50.81 180 ARG A C 1
ATOM 1425 O O . ARG A 1 180 ? -30.129 9.552 22.196 1.00 50.81 180 ARG A O 1
ATOM 1432 N N . ALA A 1 181 ? -30.321 11.536 23.224 1.00 48.09 181 ALA A N 1
ATOM 1433 C CA . ALA A 1 181 ? -30.915 12.320 22.144 1.00 48.09 181 ALA A CA 1
ATOM 1434 C C . ALA A 1 181 ? -29.940 12.562 20.965 1.00 48.09 181 ALA A C 1
ATOM 1436 O O . ALA A 1 181 ? -29.654 13.702 20.611 1.00 48.09 181 ALA A O 1
ATOM 1437 N N . THR A 1 182 ? -29.380 11.487 20.409 1.00 50.03 182 THR A N 1
ATOM 1438 C CA . THR A 1 182 ? -28.428 11.457 19.288 1.00 50.03 182 THR A CA 1
ATOM 1439 C C . THR A 1 182 ? -29.007 10.758 18.061 1.00 50.03 182 THR A C 1
ATOM 1441 O O . THR A 1 182 ? -28.317 10.647 17.056 1.00 50.03 182 THR A O 1
ATOM 1444 N N . LYS A 1 183 ? -30.272 10.304 18.115 1.00 49.59 183 LYS A N 1
ATOM 1445 C CA . LYS A 1 183 ? -30.887 9.533 17.024 1.00 49.59 183 LYS A CA 1
ATOM 1446 C C . LYS A 1 183 ? -30.950 10.278 15.688 1.00 49.59 183 LYS A C 1
ATOM 1448 O O . LYS A 1 183 ? -30.972 9.612 14.670 1.00 49.59 183 LYS A O 1
ATOM 1453 N N . LEU A 1 184 ? -30.901 11.608 15.664 1.00 52.91 184 LEU A N 1
ATOM 1454 C CA . LEU A 1 184 ? -30.734 12.386 14.435 1.00 52.91 184 LEU A CA 1
ATOM 1455 C C . LEU A 1 184 ? -30.017 13.698 14.769 1.00 52.91 184 LEU A C 1
ATOM 1457 O O . LEU A 1 184 ? -30.645 14.732 14.976 1.00 52.91 184 LEU A O 1
ATOM 1461 N N . VAL A 1 185 ? -28.694 13.670 14.862 1.00 54.75 185 VAL A N 1
ATOM 1462 C CA . VAL A 1 185 ? -27.910 14.905 14.809 1.00 54.75 185 VAL A CA 1
ATOM 1463 C C . VAL A 1 185 ? -26.953 14.742 13.644 1.00 54.75 185 VAL A C 1
ATOM 1465 O O . VAL A 1 185 ? -25.827 14.286 13.806 1.00 54.75 185 VAL A O 1
ATOM 1468 N N . TRP A 1 186 ? -27.455 15.059 12.447 1.00 58.88 186 TRP A N 1
ATOM 1469 C CA . TRP A 1 186 ? -26.673 15.011 11.212 1.00 58.88 186 TRP A CA 1
ATOM 1470 C C . TRP A 1 186 ? -25.491 16.004 11.238 1.00 58.88 186 TRP A C 1
ATOM 1472 O O . TRP A 1 186 ? -24.550 15.864 10.460 1.00 58.88 186 TRP A O 1
ATOM 1482 N N . TYR A 1 187 ? -25.531 16.983 12.154 1.00 64.75 187 TYR A N 1
ATOM 1483 C CA . TYR A 1 187 ? -24.582 18.087 12.305 1.00 64.75 187 TYR A CA 1
ATOM 1484 C C . TYR A 1 187 ? -24.392 18.470 13.786 1.00 64.75 187 TYR A C 1
ATOM 1486 O O . TYR A 1 187 ? -25.382 18.629 14.497 1.00 64.75 187 TYR A O 1
ATOM 1494 N N . PRO A 1 188 ? -23.156 18.680 14.278 1.00 67.44 188 PRO A N 1
ATOM 1495 C CA . PRO A 1 188 ? -22.901 18.974 15.690 1.00 67.44 188 PRO A CA 1
ATOM 1496 C C . PRO A 1 188 ? -23.589 20.272 16.136 1.00 67.44 188 PRO A C 1
ATOM 1498 O O . PRO A 1 188 ? -23.413 21.330 15.524 1.00 67.44 188 PRO A O 1
ATOM 1501 N N . ARG A 1 189 ? -24.356 20.218 17.232 1.00 71.75 189 ARG A N 1
ATOM 1502 C CA . ARG A 1 189 ? -25.085 21.384 17.746 1.00 71.75 189 ARG A CA 1
ATOM 1503 C C . ARG A 1 189 ? -24.122 22.393 18.362 1.00 71.75 189 ARG A C 1
ATOM 1505 O O . ARG A 1 189 ? -23.364 22.085 19.285 1.00 71.75 189 ARG A O 1
ATOM 1512 N N . ARG A 1 190 ? -24.187 23.635 17.881 1.00 70.56 190 ARG A N 1
ATOM 1513 C CA . ARG A 1 190 ? -23.479 24.773 18.483 1.00 70.56 190 ARG A CA 1
ATOM 1514 C C . ARG A 1 190 ? -24.246 25.270 19.719 1.00 70.56 190 ARG A C 1
ATOM 1516 O O . ARG A 1 190 ? -25.462 25.135 19.793 1.00 70.56 190 ARG A O 1
ATOM 1523 N N . GLY A 1 191 ? -23.533 25.816 20.707 1.00 69.94 191 GLY A N 1
ATOM 1524 C CA . GLY A 1 191 ? -24.137 26.476 21.879 1.00 69.94 191 GLY A CA 1
ATOM 1525 C C . GLY A 1 191 ? -24.425 25.600 23.110 1.00 69.94 191 GLY A C 1
ATOM 1526 O O . GLY A 1 191 ? -24.752 26.147 24.153 1.00 69.94 191 GLY A O 1
ATOM 1527 N N . GLN A 1 192 ? -24.240 24.273 23.058 1.00 76.69 192 GLN A N 1
ATOM 1528 C CA . GLN A 1 192 ? -24.445 23.374 24.219 1.00 76.69 192 GLN A CA 1
ATOM 1529 C C . GLN A 1 192 ? -23.155 23.016 24.988 1.00 76.69 192 GLN A C 1
ATOM 1531 O O . GLN A 1 192 ? -23.093 22.028 25.720 1.00 76.69 192 GLN A O 1
ATOM 1536 N N . GLY A 1 193 ? -22.105 23.823 24.816 1.00 83.38 193 GLY A N 1
ATOM 1537 C CA . GLY A 1 193 ? -20.799 23.632 25.447 1.00 83.38 193 GLY A CA 1
ATOM 1538 C C . GLY A 1 193 ? -19.831 22.751 24.645 1.00 83.38 193 GLY A C 1
ATOM 1539 O O . GLY A 1 193 ? -20.221 21.868 23.877 1.00 83.38 193 GLY A O 1
ATOM 1540 N N . LYS A 1 194 ? -18.527 22.988 24.851 1.00 85.50 194 LYS A N 1
ATOM 1541 C CA . LYS A 1 194 ? -17.430 22.372 24.077 1.00 85.50 194 LYS A CA 1
ATOM 1542 C C . LYS A 1 194 ? -17.467 20.838 24.103 1.00 85.50 194 LYS A C 1
ATOM 1544 O O . LYS A 1 194 ? -17.307 20.198 23.069 1.00 85.50 194 LYS A O 1
ATOM 1549 N N . ARG A 1 195 ? -17.761 20.241 25.262 1.00 82.56 195 ARG A N 1
ATOM 1550 C CA . ARG A 1 195 ? -17.809 18.779 25.438 1.00 82.56 195 ARG A CA 1
ATOM 1551 C C . ARG A 1 195 ? -18.898 18.105 24.610 1.00 82.56 195 ARG A C 1
ATOM 1553 O O . ARG A 1 195 ? -18.685 17.009 24.096 1.00 82.56 195 ARG A O 1
ATOM 1560 N N . VAL A 1 196 ? -20.071 18.730 24.511 1.00 83.50 196 VAL A N 1
ATOM 1561 C CA . VAL A 1 196 ? -21.186 18.200 23.715 1.00 83.50 196 VAL A CA 1
ATOM 1562 C C . VAL A 1 196 ? -20.848 18.295 22.233 1.00 83.50 196 VAL A C 1
ATOM 1564 O O . VAL A 1 196 ? -21.010 17.306 21.525 1.00 83.50 196 VAL A O 1
ATOM 1567 N N . PHE A 1 197 ? -20.289 19.430 21.807 1.00 87.69 197 PHE A N 1
ATOM 1568 C CA . PHE A 1 197 ? -19.869 19.658 20.428 1.00 87.69 197 PHE A CA 1
ATOM 1569 C C . PHE A 1 197 ? -18.860 18.609 19.935 1.00 87.69 197 PHE A C 1
ATOM 1571 O O . PHE A 1 197 ? -19.129 17.939 18.943 1.00 87.69 197 PHE A O 1
ATOM 1578 N N . TYR A 1 198 ? -17.741 18.398 20.646 1.00 90.31 198 TYR A N 1
ATOM 1579 C CA . TYR A 1 198 ? -16.728 17.418 20.221 1.00 90.31 198 TYR A CA 1
ATOM 1580 C C . TYR A 1 198 ? -17.263 15.987 20.193 1.00 90.31 198 TYR A C 1
ATOM 1582 O O . TYR A 1 198 ? -16.919 15.226 19.295 1.00 90.31 198 TYR A O 1
ATOM 1590 N N . ARG A 1 199 ? -18.140 15.627 21.136 1.00 88.06 199 ARG A N 1
ATOM 1591 C CA . ARG A 1 199 ? -18.791 14.312 21.153 1.00 88.06 199 ARG A CA 1
ATOM 1592 C C . ARG A 1 199 ? -19.696 14.108 19.945 1.00 88.06 199 ARG A C 1
ATOM 1594 O O . ARG A 1 199 ? -19.674 13.034 19.356 1.00 88.06 199 ARG A O 1
ATOM 1601 N N . GLU A 1 200 ? -20.515 15.101 19.608 1.00 87.06 200 GLU A N 1
ATOM 1602 C CA . GLU A 1 200 ? -21.408 15.019 18.448 1.00 87.06 200 GLU A CA 1
ATOM 1603 C C . GLU A 1 200 ? -20.617 15.013 17.138 1.00 87.06 200 GLU A C 1
ATOM 1605 O O . GLU A 1 200 ? -20.923 14.206 16.268 1.00 87.06 200 GLU A O 1
ATOM 1610 N N . LEU A 1 201 ? -19.555 15.819 17.029 1.00 90.38 201 LEU A N 1
ATOM 1611 C CA . LEU A 1 201 ? -18.670 15.825 15.863 1.00 90.38 201 LEU A CA 1
ATOM 1612 C C . LEU A 1 201 ? -17.949 14.479 15.685 1.00 90.38 201 LEU A C 1
ATOM 1614 O O . LEU A 1 201 ? -17.998 13.907 14.601 1.00 90.38 201 LEU A O 1
ATOM 1618 N N . HIS A 1 202 ? -17.341 13.946 16.750 1.00 93.44 202 HIS A N 1
ATOM 1619 C CA . HIS A 1 202 ? -16.678 12.639 16.733 1.00 93.44 202 HIS A CA 1
ATOM 1620 C C . HIS A 1 202 ? -17.657 11.522 16.352 1.00 93.44 202 HIS A C 1
ATOM 1622 O O . HIS A 1 202 ? -17.356 10.691 15.500 1.00 93.44 202 HIS A O 1
ATOM 1628 N N . SER A 1 203 ? -18.856 11.528 16.946 1.00 90.00 203 SER A N 1
ATOM 1629 C CA . SER A 1 203 ? -19.884 10.527 16.656 1.00 90.00 203 SER A CA 1
ATOM 1630 C C . SER A 1 203 ? -20.421 10.622 15.228 1.00 90.00 203 SER A C 1
ATOM 1632 O O . SER A 1 203 ? -20.696 9.581 14.641 1.00 90.00 203 SER A O 1
ATOM 1634 N N . ALA A 1 204 ? -20.610 11.827 14.684 1.00 89.56 204 ALA A N 1
ATOM 1635 C CA . ALA A 1 204 ? -21.118 12.016 13.327 1.00 89.56 204 ALA A CA 1
ATOM 1636 C C . ALA A 1 204 ? -20.071 11.607 12.286 1.00 89.56 204 ALA A C 1
ATOM 1638 O O . ALA A 1 204 ? -20.360 10.790 11.418 1.00 89.56 204 ALA A O 1
ATOM 1639 N N . LEU A 1 205 ? -18.839 12.112 12.418 1.00 93.50 205 LEU A N 1
ATOM 1640 C CA . LEU A 1 205 ? -17.749 11.766 11.508 1.00 93.50 205 LEU A CA 1
ATOM 1641 C C . LEU A 1 205 ? -17.426 10.274 11.560 1.00 93.50 205 LEU A C 1
ATOM 1643 O O . LEU A 1 205 ? -17.318 9.658 10.508 1.00 93.50 205 LEU A O 1
ATOM 1647 N N . GLY A 1 206 ? -17.345 9.685 12.758 1.00 93.56 206 GLY A N 1
ATOM 1648 C CA . GLY A 1 206 ? -17.098 8.253 12.916 1.00 93.56 206 GLY A CA 1
ATOM 1649 C C . GLY A 1 206 ? -18.194 7.376 12.309 1.00 93.56 206 GLY A C 1
ATOM 1650 O O . GLY A 1 206 ? -17.889 6.311 11.788 1.00 93.56 206 GLY A O 1
ATOM 1651 N N . LEU A 1 207 ? -19.457 7.821 12.325 1.00 90.06 207 LEU A N 1
ATOM 1652 C CA . LEU A 1 207 ? -20.546 7.110 11.653 1.00 90.06 207 LEU A CA 1
ATOM 1653 C C . LEU A 1 207 ? -20.448 7.248 10.127 1.00 90.06 207 LEU A C 1
ATOM 1655 O O . LEU A 1 207 ? -20.521 6.249 9.420 1.00 90.06 207 LEU A O 1
ATOM 1659 N N . TYR A 1 208 ? -20.271 8.464 9.607 1.00 91.81 208 TYR A N 1
ATOM 1660 C CA . TYR A 1 208 ? -20.217 8.692 8.158 1.00 91.81 208 TYR A CA 1
ATOM 1661 C C . TYR A 1 208 ? -19.004 8.044 7.499 1.00 91.81 208 TYR A C 1
ATOM 1663 O O . TYR A 1 208 ? -19.084 7.621 6.348 1.00 91.81 208 TYR A O 1
ATOM 1671 N N . SER A 1 209 ? -17.893 7.937 8.226 1.00 95.50 209 SER A N 1
ATOM 1672 C CA . SER A 1 209 ? -16.675 7.324 7.718 1.00 95.50 209 SER A CA 1
ATOM 1673 C C . SER A 1 209 ? -16.520 5.852 8.096 1.00 95.50 209 SER A C 1
ATOM 1675 O O . SER A 1 209 ? -15.518 5.265 7.710 1.00 95.50 209 SER A O 1
ATOM 1677 N N . LEU A 1 210 ? -17.482 5.217 8.788 1.00 94.88 210 LEU A N 1
ATOM 1678 C CA . LEU A 1 210 ? -17.299 3.870 9.359 1.00 94.88 210 LEU A CA 1
ATOM 1679 C C . LEU A 1 210 ? -16.899 2.826 8.308 1.00 94.88 210 LEU A C 1
ATOM 1681 O O . LEU A 1 210 ? -15.983 2.037 8.529 1.00 94.88 210 LEU A O 1
ATOM 1685 N N . PHE A 1 211 ? -17.583 2.834 7.160 1.00 96.31 211 PHE A N 1
ATOM 1686 C CA . PHE A 1 211 ? -17.351 1.876 6.083 1.00 96.31 211 PHE A CA 1
ATOM 1687 C C . PHE A 1 211 ? -15.992 2.125 5.432 1.00 96.31 211 PHE A C 1
ATOM 1689 O O . PHE A 1 211 ? -15.239 1.186 5.199 1.00 96.31 211 PHE A O 1
ATOM 1696 N N . PHE A 1 212 ? -15.656 3.396 5.209 1.00 97.25 212 PHE A N 1
ATOM 1697 C CA . PHE A 1 212 ? -14.373 3.793 4.645 1.00 97.25 212 PHE A CA 1
ATOM 1698 C C . PHE A 1 212 ? -13.219 3.472 5.594 1.00 97.25 212 PHE A C 1
ATOM 1700 O O . PHE A 1 212 ? -12.235 2.884 5.169 1.00 97.25 212 PHE A O 1
ATOM 1707 N N . LEU A 1 213 ? -13.347 3.772 6.887 1.00 97.50 213 LEU A N 1
ATOM 1708 C CA . LEU A 1 213 ? -12.333 3.432 7.879 1.00 97.50 213 LEU A CA 1
ATOM 1709 C C . LEU A 1 213 ? -12.139 1.918 7.956 1.00 97.50 213 LEU A C 1
ATOM 1711 O O . LEU A 1 213 ? -11.000 1.468 7.991 1.00 97.50 213 LEU A O 1
ATOM 1715 N N . LEU A 1 214 ? -13.220 1.129 7.922 1.00 97.06 214 LEU A N 1
ATOM 1716 C CA . LEU A 1 214 ? -13.124 -0.331 7.880 1.00 97.06 214 LEU A CA 1
ATOM 1717 C C . LEU A 1 214 ? -12.405 -0.809 6.615 1.00 97.06 214 LEU A C 1
ATOM 1719 O O . LEU A 1 214 ? -11.508 -1.638 6.715 1.00 97.06 214 LEU A O 1
ATOM 1723 N N . PHE A 1 215 ? -12.765 -0.266 5.451 1.00 96.94 215 PHE A N 1
ATOM 1724 C CA . PHE A 1 215 ? -12.107 -0.572 4.185 1.00 96.94 215 PHE A CA 1
ATOM 1725 C C . PHE A 1 215 ? -10.601 -0.278 4.246 1.00 96.94 215 PHE A C 1
ATOM 1727 O O . PHE A 1 215 ? -9.815 -1.192 4.025 1.00 96.94 215 PHE A O 1
ATOM 1734 N N . PHE A 1 216 ? -10.200 0.936 4.645 1.00 96.94 216 PHE A N 1
ATOM 1735 C CA . PHE A 1 216 ? -8.790 1.327 4.780 1.00 96.94 216 PHE A CA 1
ATOM 1736 C C . PHE A 1 216 ? -8.037 0.454 5.788 1.00 96.94 216 PHE A C 1
ATOM 1738 O O . PHE A 1 216 ? -6.899 0.068 5.546 1.00 96.94 216 PHE A O 1
ATOM 1745 N N . THR A 1 217 ? -8.683 0.121 6.906 1.00 95.94 217 THR A N 1
ATOM 1746 C CA . THR A 1 217 ? -8.115 -0.728 7.962 1.00 95.94 217 THR A CA 1
ATOM 1747 C C . THR A 1 217 ? -7.854 -2.142 7.444 1.00 95.94 217 THR A C 1
ATOM 1749 O O . THR A 1 217 ? -6.770 -2.677 7.647 1.00 95.94 217 THR A O 1
ATOM 1752 N N . LEU A 1 218 ? -8.819 -2.752 6.748 1.00 93.81 218 LEU A N 1
ATOM 1753 C CA . LEU A 1 218 ? -8.679 -4.113 6.221 1.00 93.81 218 LEU A CA 1
ATOM 1754 C C . LEU A 1 218 ? -7.694 -4.185 5.051 1.00 93.81 218 LEU A C 1
ATOM 1756 O O . LEU A 1 218 ? -6.872 -5.097 5.014 1.00 93.81 218 LEU A O 1
ATOM 1760 N N . SER A 1 219 ? -7.748 -3.224 4.126 1.00 92.81 219 SER A N 1
ATOM 1761 C CA . SER A 1 219 ? -6.815 -3.175 2.999 1.00 92.81 219 SER A CA 1
ATOM 1762 C C . SER A 1 219 ? -5.398 -2.782 3.430 1.00 92.81 219 SER A C 1
ATOM 1764 O O . SER A 1 219 ? -4.447 -3.130 2.746 1.00 92.81 219 SER A O 1
ATOM 1766 N N . GLY A 1 220 ? -5.230 -2.059 4.542 1.00 91.88 220 GLY A N 1
ATOM 1767 C CA . GLY A 1 220 ? -3.922 -1.814 5.153 1.00 91.88 220 GLY A CA 1
ATOM 1768 C C . GLY A 1 220 ? -3.382 -3.065 5.851 1.00 91.88 220 GLY A C 1
ATOM 1769 O O . GLY A 1 220 ? -2.253 -3.473 5.601 1.00 91.88 220 GLY A O 1
ATOM 1770 N N . LEU A 1 221 ? -4.214 -3.744 6.654 1.00 93.44 221 LEU A N 1
ATOM 1771 C CA . LEU A 1 221 ? -3.835 -4.996 7.325 1.00 93.44 221 LEU A CA 1
ATOM 1772 C C . LEU A 1 221 ? -3.385 -6.082 6.345 1.00 93.44 221 LEU A C 1
ATOM 1774 O O . LEU A 1 221 ? -2.507 -6.867 6.680 1.00 93.44 221 LEU A O 1
ATOM 1778 N N . SER A 1 222 ? -3.932 -6.142 5.129 1.00 91.75 222 SER A N 1
ATOM 1779 C CA . SER A 1 222 ? -3.497 -7.133 4.133 1.00 91.75 222 SER A CA 1
ATOM 1780 C C . SER A 1 222 ? -2.036 -6.980 3.682 1.00 91.75 222 SER A C 1
ATOM 1782 O O . SER A 1 222 ? -1.501 -7.902 3.066 1.00 91.75 222 SER A O 1
ATOM 1784 N N . TRP A 1 223 ? -1.380 -5.860 3.995 1.00 90.81 223 TRP A N 1
ATOM 1785 C CA . TRP A 1 223 ? 0.052 -5.637 3.764 1.00 90.81 223 TRP A CA 1
ATOM 1786 C C . TRP A 1 223 ? 0.928 -5.940 4.981 1.00 90.81 223 TRP A C 1
ATOM 1788 O O . TRP A 1 223 ? 2.148 -5.932 4.866 1.00 90.81 223 TRP A O 1
ATOM 1798 N N . SER A 1 224 ? 0.333 -6.229 6.138 1.00 93.94 224 SER A N 1
ATOM 1799 C CA . SER A 1 224 ? 1.092 -6.403 7.371 1.00 93.94 224 SER A CA 1
ATOM 1800 C C . SER A 1 224 ? 1.845 -7.734 7.428 1.00 93.94 224 SER A C 1
ATOM 1802 O O . SER A 1 224 ? 1.469 -8.737 6.807 1.00 93.94 224 SER A O 1
ATOM 1804 N N . GLY A 1 225 ? 2.906 -7.776 8.229 1.00 91.69 225 GLY A N 1
ATOM 1805 C CA . GLY A 1 225 ? 3.822 -8.909 8.267 1.00 91.69 225 GLY A CA 1
ATOM 1806 C C . GLY A 1 225 ? 3.262 -10.208 8.859 1.00 91.69 225 GLY A C 1
ATOM 1807 O O . GLY A 1 225 ? 3.816 -11.269 8.565 1.00 91.69 225 GLY A O 1
ATOM 1808 N N . VAL A 1 226 ? 2.196 -10.201 9.670 1.00 93.38 226 VAL A N 1
ATOM 1809 C CA . VAL A 1 226 ? 1.545 -11.440 10.154 1.00 93.38 226 VAL A CA 1
ATOM 1810 C C . VAL A 1 226 ? 0.196 -11.639 9.494 1.00 93.38 226 VAL A C 1
ATOM 1812 O O . VAL A 1 226 ? 0.013 -12.639 8.800 1.00 93.38 226 VAL A O 1
ATOM 1815 N N . TRP A 1 227 ? -0.750 -10.726 9.707 1.00 93.25 227 TRP A N 1
ATOM 1816 C CA . TRP A 1 227 ? -2.097 -10.886 9.164 1.00 93.25 227 TRP A CA 1
ATOM 1817 C C . TRP A 1 227 ? -2.090 -10.850 7.634 1.00 93.25 227 TRP A C 1
ATOM 1819 O O . TRP A 1 227 ? -2.570 -11.788 6.997 1.00 93.25 227 TRP A O 1
ATOM 1829 N N . GLY A 1 228 ? -1.466 -9.837 7.037 1.00 90.31 228 GLY A N 1
ATOM 1830 C CA . GLY A 1 228 ? -1.327 -9.736 5.589 1.00 90.31 228 GLY A CA 1
ATOM 1831 C C . GLY A 1 228 ? -0.574 -10.913 4.984 1.00 90.31 228 GLY A C 1
ATOM 1832 O O . GLY A 1 228 ? -1.154 -11.703 4.238 1.00 90.31 228 GLY A O 1
ATOM 1833 N N . SER A 1 229 ? 0.699 -11.075 5.340 1.00 87.88 229 SER A N 1
ATOM 1834 C CA . SER A 1 229 ? 1.575 -12.044 4.677 1.00 87.88 229 SER A CA 1
ATOM 1835 C C . SER A 1 229 ? 1.225 -13.510 4.983 1.00 87.88 229 SER A C 1
ATOM 1837 O O . SER A 1 229 ? 1.248 -14.341 4.076 1.00 87.88 229 SER A O 1
ATOM 1839 N N . LYS A 1 230 ? 0.873 -13.852 6.234 1.00 89.00 230 LYS A N 1
ATOM 1840 C CA . LYS A 1 230 ? 0.720 -15.255 6.674 1.00 89.00 230 LYS A CA 1
ATOM 1841 C C . LYS A 1 230 ? -0.721 -15.751 6.665 1.00 89.00 230 LYS A C 1
ATOM 1843 O O . LYS A 1 230 ? -0.933 -16.962 6.645 1.00 89.00 230 LYS A O 1
ATOM 1848 N N . ILE A 1 231 ? -1.702 -14.848 6.721 1.00 86.38 231 ILE A N 1
ATOM 1849 C CA . ILE A 1 231 ? -3.126 -15.211 6.780 1.00 86.38 231 ILE A CA 1
ATOM 1850 C C . ILE A 1 231 ? -3.849 -14.812 5.499 1.00 86.38 231 ILE A C 1
ATOM 1852 O O . ILE A 1 231 ? -4.640 -15.598 4.995 1.00 86.38 231 ILE A O 1
ATOM 1856 N N . VAL A 1 232 ? -3.605 -13.626 4.945 1.00 86.44 232 VAL A N 1
ATOM 1857 C CA . VAL A 1 232 ? -4.359 -13.181 3.765 1.00 86.44 232 VAL A CA 1
ATOM 1858 C C . VAL A 1 232 ? -3.666 -13.609 2.477 1.00 86.44 232 VAL A C 1
ATOM 1860 O O . VAL A 1 232 ? -4.268 -14.352 1.706 1.00 86.44 232 VAL A O 1
ATOM 1863 N N . GLN A 1 233 ? -2.402 -13.247 2.253 1.00 83.69 233 GLN A N 1
ATOM 1864 C CA . GLN A 1 233 ? -1.673 -13.609 1.028 1.00 83.69 233 GLN A CA 1
ATOM 1865 C C . GLN A 1 233 ? -1.548 -15.123 0.856 1.00 83.69 233 GLN A C 1
ATOM 1867 O O . GLN A 1 233 ? -1.930 -15.641 -0.190 1.00 83.69 233 GLN A O 1
ATOM 1872 N N . ALA A 1 234 ? -1.174 -15.852 1.912 1.00 77.06 234 ALA A N 1
ATOM 1873 C CA . ALA A 1 234 ? -1.023 -17.309 1.863 1.00 77.06 234 ALA A CA 1
ATOM 1874 C C . ALA A 1 234 ? -2.257 -18.067 1.319 1.00 77.06 234 ALA A C 1
ATOM 1876 O O . ALA A 1 234 ? -2.118 -19.158 0.772 1.00 77.06 234 ALA A O 1
ATOM 1877 N N . TRP A 1 235 ? -3.461 -17.494 1.442 1.00 67.31 235 TRP A N 1
ATOM 1878 C CA . TRP A 1 235 ? -4.719 -18.102 0.991 1.00 67.31 235 TRP A CA 1
ATOM 1879 C C . TRP A 1 235 ? -5.340 -17.399 -0.226 1.00 67.31 235 TRP A C 1
ATOM 1881 O O . TRP A 1 235 ? -6.355 -17.861 -0.751 1.00 67.31 235 TRP A O 1
ATOM 1891 N N . SER A 1 236 ? -4.742 -16.293 -0.677 1.00 67.94 236 SER A N 1
ATOM 1892 C CA . SER A 1 236 ? -5.302 -15.397 -1.701 1.00 67.94 236 SER A CA 1
ATOM 1893 C C . SER A 1 236 ? -4.395 -15.182 -2.902 1.00 67.94 236 SER A C 1
ATOM 1895 O O . SER A 1 236 ? -4.882 -14.712 -3.935 1.00 67.94 236 SER A O 1
ATOM 1897 N N . SER A 1 237 ? -3.103 -15.498 -2.780 1.00 65.62 237 SER A N 1
ATOM 1898 C CA . SER A 1 237 ? -2.149 -15.391 -3.876 1.00 65.62 237 SER A CA 1
ATOM 1899 C C . SER A 1 237 ? -2.556 -16.303 -5.026 1.00 65.62 237 SER A C 1
ATOM 1901 O O . SER A 1 237 ? -3.049 -17.419 -4.831 1.00 65.62 237 SER A O 1
ATOM 1903 N N . PHE A 1 238 ? -2.368 -15.809 -6.247 1.00 65.00 238 PHE A N 1
ATOM 1904 C CA . PHE A 1 238 ? -2.560 -16.627 -7.433 1.00 65.00 238 PHE A CA 1
ATOM 1905 C C . PHE A 1 238 ? -1.381 -17.605 -7.521 1.00 65.00 238 PHE A C 1
ATOM 1907 O O . PHE A 1 238 ? -0.244 -17.148 -7.640 1.00 65.00 238 PHE A O 1
ATOM 1914 N N . PRO A 1 239 ? -1.594 -18.931 -7.440 1.00 62.34 239 PRO A N 1
ATOM 1915 C CA . PRO A 1 239 ? -0.499 -19.867 -7.620 1.00 62.34 239 PRO A CA 1
ATOM 1916 C C . PRO A 1 239 ? -0.085 -19.786 -9.085 1.00 62.34 239 PRO A C 1
ATOM 1918 O O . PRO A 1 239 ? -0.866 -20.182 -9.958 1.00 62.34 239 PRO A O 1
ATOM 1921 N N . THR A 1 240 ? 1.115 -19.279 -9.372 1.00 57.72 240 THR A N 1
ATOM 1922 C CA . THR A 1 240 ? 1.682 -19.269 -10.727 1.00 57.72 240 THR A CA 1
ATOM 1923 C C . THR A 1 240 ? 1.610 -20.665 -11.345 1.00 57.72 240 THR A C 1
ATOM 1925 O O . THR A 1 240 ? 1.399 -20.791 -12.545 1.00 57.72 240 THR A O 1
ATOM 1928 N N . GLU A 1 241 ? 1.662 -21.720 -10.523 1.00 58.69 241 GLU A N 1
ATOM 1929 C CA . GLU A 1 241 ? 1.465 -23.129 -10.878 1.00 58.69 241 GLU A CA 1
ATOM 1930 C C . GLU A 1 241 ? 0.176 -23.399 -11.677 1.00 58.69 241 GLU A C 1
ATOM 1932 O O . GLU A 1 241 ? 0.123 -24.355 -12.451 1.00 58.69 241 GLU A O 1
ATOM 1937 N N . LYS A 1 242 ? -0.876 -22.583 -11.509 1.00 61.50 242 LYS A N 1
ATOM 1938 C CA . LYS A 1 242 ? -2.137 -22.737 -12.251 1.00 61.50 242 LYS A CA 1
ATOM 1939 C C . LYS A 1 242 ? -2.036 -22.264 -13.703 1.00 61.50 242 LYS A C 1
ATOM 1941 O O . LYS A 1 242 ? -2.682 -22.869 -14.560 1.00 61.50 242 LYS A O 1
ATOM 1946 N N . SER A 1 243 ? -1.220 -21.244 -13.976 1.00 64.25 243 SER A N 1
ATOM 1947 C CA . SER A 1 243 ? -0.997 -20.711 -15.332 1.00 64.25 243 SER A CA 1
ATOM 1948 C C . SER A 1 243 ? 0.262 -21.280 -15.993 1.00 64.25 243 SER A C 1
ATOM 1950 O O . SER A 1 243 ? 0.274 -21.507 -17.199 1.00 64.25 243 SER A O 1
ATOM 1952 N N . ALA A 1 244 ? 1.295 -21.593 -15.212 1.00 63.72 244 ALA A N 1
ATOM 1953 C CA . ALA A 1 244 ? 2.600 -22.092 -15.644 1.00 63.72 244 ALA A CA 1
ATOM 1954 C C . ALA A 1 244 ? 2.597 -23.607 -15.929 1.00 63.72 244 ALA A C 1
ATOM 1956 O O . ALA A 1 244 ? 3.412 -24.363 -15.394 1.00 63.72 244 ALA A O 1
ATOM 1957 N N . LYS A 1 245 ? 1.659 -24.091 -16.753 1.00 65.75 245 LYS A N 1
ATOM 1958 C CA . LYS A 1 245 ? 1.621 -25.516 -17.121 1.00 65.75 245 LYS A CA 1
ATOM 1959 C C . LYS A 1 245 ? 2.922 -25.898 -17.834 1.00 65.75 245 LYS A C 1
ATOM 1961 O O . LYS A 1 245 ? 3.235 -25.344 -18.881 1.00 65.75 245 LYS A O 1
ATOM 1966 N N . ASN A 1 246 ? 3.636 -26.884 -17.289 1.00 73.69 246 ASN A N 1
ATOM 1967 C CA . ASN A 1 246 ? 4.907 -27.407 -17.811 1.00 73.69 246 ASN A CA 1
ATOM 1968 C C . ASN A 1 246 ? 6.085 -26.416 -17.800 1.00 73.69 246 ASN A C 1
ATOM 1970 O O . ASN A 1 246 ? 7.034 -26.597 -18.560 1.00 73.69 246 ASN A O 1
ATOM 1974 N N . VAL A 1 247 ? 6.063 -25.400 -16.933 1.00 82.69 247 VAL A N 1
ATOM 1975 C CA . VAL A 1 247 ? 7.183 -24.460 -16.777 1.00 82.69 247 VAL A CA 1
ATOM 1976 C C . VAL A 1 247 ? 7.850 -24.679 -15.420 1.00 82.69 247 VAL A C 1
ATOM 1978 O O . VAL A 1 247 ? 7.179 -24.823 -14.398 1.00 82.69 247 VAL A O 1
ATOM 1981 N N . LYS A 1 248 ? 9.186 -24.727 -15.398 1.00 89.00 248 LYS A N 1
ATOM 1982 C CA . LYS A 1 248 ? 9.945 -24.794 -14.142 1.00 89.00 248 LYS A CA 1
ATOM 1983 C C . LYS A 1 248 ? 9.811 -23.469 -13.395 1.00 89.00 248 LYS A C 1
ATOM 1985 O O . LYS A 1 248 ? 9.879 -22.410 -14.008 1.00 89.00 248 LYS A O 1
ATOM 1990 N N . LEU A 1 249 ? 9.650 -23.535 -12.078 1.00 89.69 249 LEU A N 1
ATOM 1991 C CA . LEU A 1 249 ? 9.527 -22.354 -11.226 1.00 89.69 249 LEU A CA 1
ATOM 1992 C C . LEU A 1 249 ? 10.825 -22.094 -10.460 1.00 89.69 249 LEU A C 1
ATOM 1994 O O . LEU A 1 249 ? 11.515 -23.029 -10.050 1.00 89.69 249 LEU A O 1
ATOM 1998 N N . SER A 1 250 ? 11.119 -20.815 -10.257 1.00 90.19 250 SER A N 1
ATOM 1999 C CA . SER A 1 250 ? 12.207 -20.314 -9.426 1.00 90.19 250 SER A CA 1
ATOM 2000 C C . SER A 1 250 ? 11.950 -20.591 -7.942 1.00 90.19 250 SER A C 1
ATOM 2002 O O . SER A 1 250 ? 10.816 -20.828 -7.512 1.00 90.19 250 SER A O 1
ATOM 2004 N N . THR A 1 251 ? 13.008 -20.532 -7.136 1.00 89.31 251 THR A N 1
ATOM 2005 C CA . THR A 1 251 ? 12.892 -20.424 -5.675 1.00 89.31 251 THR A CA 1
ATOM 2006 C C . THR A 1 251 ? 12.451 -19.031 -5.237 1.00 89.31 251 THR A C 1
ATOM 2008 O O . THR A 1 251 ? 11.828 -18.906 -4.188 1.00 89.31 251 THR A O 1
ATOM 2011 N N . GLU A 1 252 ? 12.738 -18.017 -6.052 1.00 90.81 252 GLU A N 1
ATOM 2012 C CA . GLU A 1 252 ? 12.399 -16.622 -5.788 1.00 90.81 252 GLU A CA 1
ATOM 2013 C C . GLU A 1 252 ? 10.948 -16.295 -6.169 1.00 90.81 252 GLU A C 1
ATOM 2015 O O . GLU A 1 252 ? 10.404 -16.820 -7.153 1.00 90.81 252 GLU A O 1
ATOM 2020 N N . SER A 1 253 ? 10.334 -15.392 -5.405 1.00 91.75 253 SER A N 1
ATOM 2021 C CA . SER A 1 253 ? 8.989 -14.882 -5.668 1.00 91.75 253 SER A CA 1
ATOM 2022 C C . SER A 1 253 ? 9.010 -13.579 -6.470 1.00 91.75 253 SER A C 1
ATOM 2024 O O . SER A 1 253 ? 10.066 -12.984 -6.685 1.00 91.75 253 SER A O 1
ATOM 2026 N N . HIS A 1 254 ? 7.842 -13.115 -6.920 1.00 92.62 254 HIS A N 1
ATOM 2027 C CA . HIS A 1 254 ? 7.742 -11.849 -7.653 1.00 92.62 254 HIS A CA 1
ATOM 2028 C C . HIS A 1 254 ? 8.179 -10.636 -6.827 1.00 92.62 254 HIS A C 1
ATOM 2030 O O . HIS A 1 254 ? 8.631 -9.666 -7.428 1.00 92.62 254 HIS A O 1
ATOM 2036 N N . ALA A 1 255 ? 8.133 -10.710 -5.493 1.00 91.94 255 ALA A N 1
ATOM 2037 C CA . ALA A 1 255 ? 8.628 -9.662 -4.597 1.00 91.94 255 ALA A CA 1
ATOM 2038 C C . ALA A 1 255 ? 10.066 -9.221 -4.897 1.00 91.94 255 ALA A C 1
ATOM 2040 O O . ALA A 1 255 ? 10.416 -8.060 -4.712 1.00 91.94 255 ALA A O 1
ATOM 2041 N N . MET A 1 256 ? 10.907 -10.107 -5.448 1.00 92.00 256 MET A N 1
ATOM 2042 C CA . MET A 1 256 ? 12.274 -9.736 -5.829 1.00 92.00 256 MET A CA 1
ATOM 2043 C C . MET A 1 256 ? 12.344 -8.702 -6.970 1.00 92.00 256 MET A C 1
ATOM 2045 O O . MET A 1 256 ? 13.418 -8.172 -7.246 1.00 92.00 256 MET A O 1
ATOM 2049 N N . LEU A 1 257 ? 11.240 -8.477 -7.695 1.00 93.00 257 LEU A N 1
ATOM 2050 C CA . LEU A 1 257 ? 11.152 -7.501 -8.786 1.00 93.00 257 LEU A CA 1
ATOM 2051 C C . LEU A 1 257 ? 10.789 -6.091 -8.300 1.00 93.00 257 LEU A C 1
ATOM 2053 O O . LEU A 1 257 ? 10.883 -5.143 -9.093 1.00 93.00 257 LEU A O 1
ATOM 2057 N N . ASN A 1 258 ? 10.390 -5.950 -7.033 1.00 92.12 258 ASN A N 1
ATOM 2058 C CA . ASN A 1 258 ? 10.230 -4.653 -6.387 1.00 92.12 258 ASN A CA 1
ATOM 2059 C C . ASN A 1 258 ? 11.597 -3.974 -6.252 1.00 92.12 258 ASN A C 1
ATOM 2061 O O . ASN A 1 258 ? 12.648 -4.621 -6.278 1.00 92.12 258 ASN A O 1
ATOM 2065 N N . GLN A 1 259 ? 11.597 -2.646 -6.218 1.00 83.88 259 GLN A N 1
ATOM 2066 C CA . GLN A 1 259 ? 12.822 -1.851 -6.214 1.00 83.88 259 GLN A CA 1
ATOM 2067 C C . GLN A 1 259 ? 12.796 -0.922 -5.006 1.00 83.88 259 GLN A C 1
ATOM 2069 O O . GLN A 1 259 ? 11.931 -0.049 -4.906 1.00 83.88 259 GLN A O 1
ATOM 2074 N N . GLY A 1 260 ? 13.768 -1.111 -4.112 1.00 81.25 260 GLY A N 1
ATOM 2075 C CA . GLY A 1 260 ? 13.895 -0.285 -2.919 1.00 81.25 260 GLY A CA 1
ATOM 2076 C C . GLY A 1 260 ? 12.670 -0.402 -2.011 1.00 81.25 260 GLY A C 1
ATOM 2077 O O . GLY A 1 260 ? 12.202 -1.506 -1.742 1.00 81.25 260 GLY A O 1
ATOM 2078 N N . VAL A 1 261 ? 12.138 0.735 -1.564 1.00 80.31 261 VAL A N 1
ATOM 2079 C CA . VAL A 1 261 ? 10.942 0.810 -0.699 1.00 80.31 261 VAL A CA 1
ATOM 2080 C C . VAL A 1 261 ? 9.606 0.712 -1.451 1.00 80.31 261 VAL A C 1
ATOM 2082 O O . VAL A 1 261 ? 8.544 0.716 -0.825 1.00 80.31 261 VAL A O 1
ATOM 2085 N N . MET A 1 262 ? 9.626 0.691 -2.788 1.00 82.06 262 MET A N 1
ATOM 2086 C CA . MET A 1 262 ? 8.412 0.707 -3.606 1.00 82.06 262 MET A CA 1
ATOM 2087 C C . MET A 1 262 ? 7.948 -0.712 -3.931 1.00 82.06 262 MET A C 1
ATOM 2089 O O . MET A 1 262 ? 8.632 -1.450 -4.640 1.00 82.06 262 MET A O 1
ATOM 2093 N N . GLU A 1 263 ? 6.728 -1.038 -3.512 1.00 87.44 263 GLU A N 1
ATOM 2094 C CA . GLU A 1 263 ? 6.022 -2.231 -3.981 1.00 87.44 263 GLU A CA 1
ATOM 2095 C C . GLU A 1 263 ? 5.428 -1.940 -5.369 1.00 87.44 263 GLU A C 1
ATOM 2097 O O . GLU A 1 263 ? 4.498 -1.142 -5.518 1.00 87.44 263 GLU A O 1
ATOM 2102 N N . GLU A 1 264 ? 6.005 -2.545 -6.405 1.00 89.25 264 GLU A N 1
ATOM 2103 C CA . GLU A 1 264 ? 5.661 -2.299 -7.811 1.00 89.25 264 GLU A CA 1
ATOM 2104 C C . GLU A 1 264 ? 4.990 -3.509 -8.472 1.00 89.25 264 GLU A C 1
ATOM 2106 O O . GLU A 1 264 ? 4.377 -3.363 -9.532 1.00 89.25 264 GLU A O 1
ATOM 2111 N N . MET A 1 265 ? 5.084 -4.696 -7.874 1.00 92.44 265 MET A N 1
ATOM 2112 C CA . MET A 1 265 ? 4.390 -5.894 -8.329 1.00 92.44 265 MET A CA 1
ATOM 2113 C C . MET A 1 265 ? 2.976 -5.972 -7.738 1.00 92.44 265 MET A C 1
ATOM 2115 O O . MET A 1 265 ? 2.723 -5.470 -6.647 1.00 92.44 265 MET A O 1
ATOM 2119 N N . PRO A 1 266 ? 2.006 -6.595 -8.434 1.00 91.12 266 PRO A N 1
ATOM 2120 C CA . PRO A 1 266 ? 0.677 -6.780 -7.868 1.00 91.12 266 PRO A CA 1
ATOM 2121 C C . PRO A 1 266 ? 0.737 -7.586 -6.566 1.00 91.12 266 PRO A C 1
ATOM 2123 O O . PRO A 1 266 ? 1.295 -8.685 -6.541 1.00 91.12 266 PRO A O 1
ATOM 2126 N N . TRP A 1 267 ? 0.086 -7.087 -5.509 1.00 90.62 267 TRP A N 1
ATOM 2127 C CA . TRP A 1 267 ? 0.021 -7.721 -4.179 1.00 90.62 267 TRP A CA 1
ATOM 2128 C C . TRP A 1 267 ? -0.269 -9.230 -4.220 1.00 90.62 267 TRP A C 1
ATOM 2130 O O . TRP A 1 267 ? 0.286 -10.026 -3.469 1.00 90.62 267 TRP A O 1
ATOM 2140 N N . ASN A 1 268 ? -1.157 -9.652 -5.119 1.00 87.88 268 ASN A N 1
ATOM 2141 C CA . ASN A 1 268 ? -1.591 -11.041 -5.254 1.00 87.88 268 ASN A CA 1
ATOM 2142 C C . ASN A 1 268 ? -0.552 -11.958 -5.926 1.00 87.88 268 ASN A C 1
ATOM 2144 O O . ASN A 1 268 ? -0.749 -13.176 -5.925 1.00 87.88 268 ASN A O 1
ATOM 2148 N N . LEU A 1 269 ? 0.518 -11.395 -6.494 1.00 89.81 269 LEU A N 1
ATOM 2149 C CA . LEU A 1 269 ? 1.636 -12.118 -7.099 1.00 89.81 269 LEU A CA 1
ATOM 2150 C C . LEU A 1 269 ? 2.906 -12.085 -6.242 1.00 89.81 269 LEU A C 1
ATOM 2152 O O . LEU A 1 269 ? 3.753 -12.949 -6.447 1.00 89.81 269 LEU A O 1
ATOM 2156 N N . GLU A 1 270 ? 3.016 -11.186 -5.261 1.00 90.25 270 GLU A N 1
ATOM 2157 C CA . GLU A 1 270 ? 4.201 -10.979 -4.404 1.00 90.25 270 GLU A CA 1
ATOM 2158 C C . GLU A 1 270 ? 4.852 -12.276 -3.892 1.00 90.25 270 GLU A C 1
ATOM 2160 O O . GLU A 1 270 ? 6.055 -12.498 -4.050 1.00 90.25 270 GLU A O 1
ATOM 2165 N N . GLN A 1 271 ? 4.043 -13.185 -3.339 1.00 89.00 271 GLN A N 1
ATOM 2166 C CA . GLN A 1 271 ? 4.499 -14.476 -2.799 1.00 89.00 271 GLN A CA 1
ATOM 2167 C C . GLN A 1 271 ? 4.535 -15.614 -3.826 1.00 89.00 271 GLN A C 1
ATOM 2169 O O . GLN A 1 271 ? 5.015 -16.709 -3.531 1.00 89.00 271 GLN A O 1
ATOM 2174 N N . SER A 1 272 ? 4.014 -15.386 -5.029 1.00 88.44 272 SER A N 1
ATOM 2175 C CA . SER A 1 272 ? 3.982 -16.399 -6.079 1.00 88.44 272 SER A CA 1
ATOM 2176 C C . SER A 1 272 ? 5.361 -16.532 -6.732 1.00 88.44 272 SER A C 1
ATOM 2178 O O . SER A 1 272 ? 6.097 -15.551 -6.861 1.00 88.44 272 SER A O 1
ATOM 2180 N N . LYS A 1 273 ? 5.738 -17.749 -7.131 1.00 90.50 273 LYS A N 1
ATOM 2181 C CA . LYS A 1 273 ? 7.048 -18.026 -7.739 1.00 90.50 273 LYS A CA 1
ATOM 2182 C C . LYS A 1 273 ? 7.081 -17.588 -9.193 1.00 90.50 273 LYS A C 1
ATOM 2184 O O . LYS A 1 273 ? 6.085 -17.730 -9.903 1.00 90.50 273 LYS A O 1
ATOM 2189 N N . MET A 1 274 ? 8.233 -17.117 -9.654 1.00 90.94 274 MET A N 1
ATOM 2190 C CA . MET A 1 274 ? 8.415 -16.781 -11.067 1.00 90.94 274 MET A CA 1
ATOM 2191 C C . MET A 1 274 ? 8.759 -18.015 -11.910 1.00 90.94 274 MET A C 1
ATOM 2193 O O . MET A 1 274 ? 9.415 -18.931 -11.406 1.00 90.94 274 MET A O 1
ATOM 2197 N N . PRO A 1 275 ? 8.373 -18.056 -13.196 1.00 92.94 275 PRO A N 1
ATOM 2198 C CA . PRO A 1 275 ? 8.862 -19.071 -14.121 1.00 92.94 275 PRO A CA 1
ATOM 2199 C C . PRO A 1 275 ? 10.353 -18.885 -14.437 1.00 92.94 275 PRO A C 1
ATOM 2201 O O . PRO A 1 275 ? 10.905 -17.792 -14.312 1.00 92.94 275 PRO A O 1
ATOM 2204 N N . LEU A 1 276 ? 10.987 -19.966 -14.883 1.00 93.06 276 LEU A N 1
ATOM 2205 C CA . LEU A 1 276 ? 12.356 -19.985 -15.387 1.00 93.06 276 LEU A CA 1
ATOM 2206 C C . LEU A 1 276 ? 12.362 -20.155 -16.907 1.00 93.06 276 LEU A C 1
ATOM 2208 O O . LEU A 1 276 ? 11.568 -20.920 -17.460 1.00 93.06 276 LEU A O 1
ATOM 2212 N N . SER A 1 277 ? 13.293 -19.472 -17.569 1.00 93.00 277 SER A N 1
ATOM 2213 C CA . SER A 1 277 ? 13.589 -19.696 -18.981 1.00 93.00 277 SER A CA 1
ATOM 2214 C C . SER A 1 277 ? 14.223 -21.065 -19.190 1.00 93.00 277 SER A C 1
ATOM 2216 O O . SER A 1 277 ? 14.981 -21.568 -18.354 1.00 93.00 277 SER A O 1
ATOM 2218 N N . HIS A 1 278 ? 13.974 -21.642 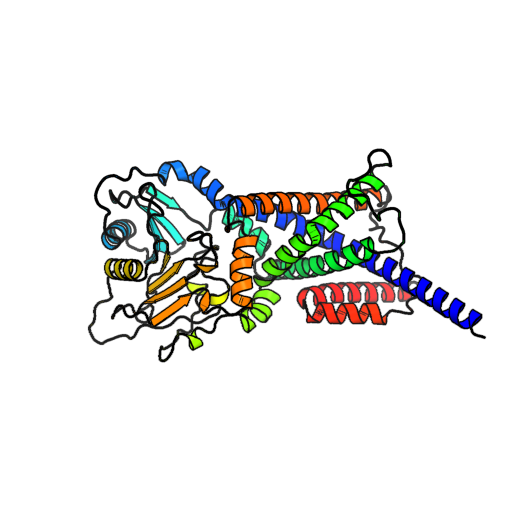-20.358 1.00 89.12 278 HIS A N 1
ATOM 2219 C CA . HIS A 1 278 ? 14.721 -22.800 -20.818 1.00 89.12 278 HIS A CA 1
ATOM 2220 C C . HIS A 1 278 ? 16.082 -22.314 -21.303 1.00 89.12 278 HIS A C 1
ATOM 2222 O O . HIS A 1 278 ? 16.140 -21.439 -22.157 1.00 89.12 278 HIS A O 1
ATOM 2228 N N . THR A 1 279 ? 17.174 -22.857 -20.763 1.00 81.38 279 THR A N 1
ATOM 2229 C CA . THR A 1 279 ? 18.532 -22.505 -21.203 1.00 81.38 279 THR A CA 1
AT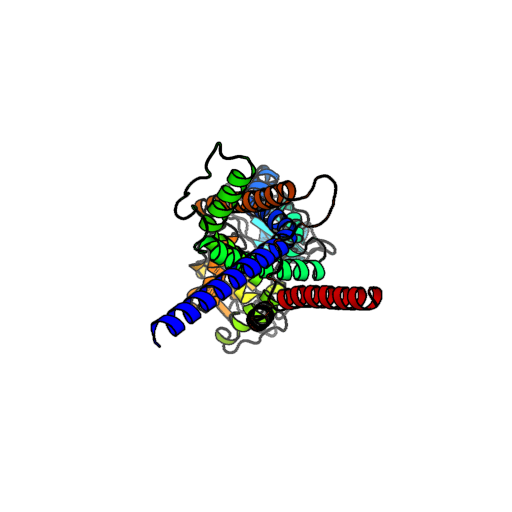OM 2230 C C . THR A 1 279 ? 18.939 -23.435 -22.347 1.00 81.38 279 THR A C 1
ATOM 2232 O O . THR A 1 279 ? 19.311 -24.578 -22.074 1.00 81.38 279 THR A O 1
ATOM 2235 N N . PRO A 1 280 ? 18.857 -23.016 -23.622 1.00 79.56 280 PRO A N 1
ATOM 2236 C CA . PRO A 1 280 ? 19.340 -23.837 -24.721 1.00 79.56 280 PRO A CA 1
ATOM 2237 C C . PRO A 1 280 ? 20.872 -23.810 -24.790 1.00 79.56 280 PRO A C 1
ATOM 2239 O O . PRO A 1 280 ? 21.520 -22.831 -24.407 1.00 79.56 280 PRO A O 1
ATOM 2242 N N . GLU A 1 281 ? 21.460 -24.861 -25.356 1.00 66.88 281 GLU A N 1
ATOM 2243 C CA . GLU A 1 281 ? 22.858 -24.821 -25.774 1.00 66.88 281 GLU A CA 1
ATOM 2244 C C . GLU A 1 281 ? 22.983 -23.871 -26.981 1.00 66.88 281 GLU A C 1
ATOM 2246 O O . GLU A 1 281 ? 22.371 -24.085 -28.023 1.00 66.88 281 GLU A O 1
ATOM 2251 N N . ASN A 1 282 ? 23.771 -22.801 -26.835 1.00 69.38 282 ASN A N 1
ATOM 2252 C CA . ASN A 1 282 ? 24.186 -21.875 -27.903 1.00 69.38 282 ASN A CA 1
ATOM 2253 C C . ASN A 1 282 ? 23.152 -20.891 -28.497 1.00 69.38 282 ASN A C 1
ATOM 2255 O O . ASN A 1 282 ? 23.397 -20.380 -29.590 1.00 69.38 282 ASN A O 1
ATOM 2259 N N . HIS A 1 283 ? 22.071 -20.514 -27.800 1.00 73.62 283 HIS A N 1
ATOM 2260 C CA . HIS A 1 283 ? 21.276 -19.348 -28.237 1.00 73.62 283 HIS A CA 1
ATOM 2261 C C . HIS A 1 283 ? 21.663 -18.064 -27.487 1.00 73.62 283 HIS A C 1
ATOM 2263 O O . HIS A 1 283 ? 21.718 -18.064 -26.252 1.00 73.62 283 HIS A O 1
ATOM 2269 N N . PRO A 1 284 ? 21.910 -16.946 -28.200 1.00 83.25 284 PRO A N 1
ATOM 2270 C CA . PRO A 1 284 ? 22.109 -15.656 -27.557 1.00 83.25 284 PRO A CA 1
ATOM 2271 C C . PRO A 1 284 ? 20.821 -15.206 -26.862 1.00 83.25 284 PRO A C 1
ATOM 2273 O O . PRO A 1 284 ? 19.715 -15.542 -27.287 1.00 83.25 284 PRO A O 1
ATOM 2276 N N . LYS A 1 285 ? 20.968 -14.420 -25.792 1.00 88.94 285 LYS A N 1
ATOM 2277 C CA . LYS A 1 285 ? 19.822 -13.803 -25.119 1.00 88.94 285 LYS A CA 1
ATOM 2278 C C . LYS A 1 285 ? 19.082 -12.881 -26.082 1.00 88.94 285 LYS A C 1
ATOM 2280 O O . LYS A 1 285 ? 19.705 -12.147 -26.852 1.00 88.94 285 LYS A O 1
ATOM 2285 N N . LEU A 1 286 ? 17.761 -12.887 -25.982 1.00 93.00 286 LEU A N 1
ATOM 2286 C CA . LEU A 1 286 ? 16.896 -11.991 -26.722 1.00 93.00 286 LEU A CA 1
ATOM 2287 C C . LEU A 1 286 ? 17.205 -10.537 -26.338 1.00 93.00 286 LEU A C 1
ATOM 2289 O O . LEU A 1 286 ? 17.301 -10.196 -25.163 1.00 93.00 286 LEU A O 1
ATOM 2293 N N . GLY A 1 287 ? 17.374 -9.668 -27.333 1.00 93.88 287 GLY A N 1
ATOM 2294 C CA . GLY A 1 287 ? 17.558 -8.239 -27.091 1.00 93.88 287 GLY A CA 1
ATOM 2295 C C . GLY A 1 287 ? 16.278 -7.583 -26.565 1.00 93.88 287 GLY A C 1
ATOM 2296 O O . GLY A 1 287 ? 15.169 -7.981 -26.922 1.00 93.88 287 GLY A O 1
ATOM 2297 N N . ILE A 1 288 ? 16.429 -6.521 -25.770 1.00 95.94 288 ILE A N 1
ATOM 2298 C CA . ILE A 1 288 ? 15.302 -5.753 -25.215 1.00 95.94 288 ILE A CA 1
ATOM 2299 C C . ILE A 1 288 ? 14.330 -5.254 -26.302 1.00 95.94 288 ILE A C 1
ATOM 2301 O O . ILE A 1 288 ? 13.121 -5.268 -26.094 1.00 95.94 288 ILE A O 1
ATOM 2305 N N . ASP A 1 289 ? 14.825 -4.887 -27.487 1.00 96.81 289 ASP A N 1
ATOM 2306 C CA . ASP A 1 289 ? 13.987 -4.377 -28.581 1.00 96.81 289 ASP A CA 1
ATOM 2307 C C . ASP A 1 289 ? 12.967 -5.419 -29.060 1.00 96.81 289 ASP A C 1
ATOM 2309 O O . ASP A 1 289 ? 11.799 -5.096 -29.296 1.00 96.81 289 ASP A O 1
ATOM 2313 N N . ALA A 1 290 ? 13.368 -6.690 -29.126 1.00 96.06 290 ALA A N 1
ATOM 2314 C CA . ALA A 1 290 ? 12.462 -7.781 -29.462 1.00 96.06 290 ALA A CA 1
ATOM 2315 C C . ALA A 1 290 ? 11.414 -7.998 -28.360 1.00 96.06 290 ALA A C 1
ATOM 2317 O O . ALA A 1 290 ? 10.235 -8.157 -28.668 1.00 96.06 290 ALA A O 1
ATOM 2318 N N . VAL A 1 291 ? 11.798 -7.890 -27.083 1.00 96.69 291 VAL A N 1
ATOM 2319 C CA . VAL A 1 291 ? 10.847 -7.962 -25.958 1.00 96.69 291 VAL A CA 1
ATOM 2320 C C . VAL A 1 291 ? 9.837 -6.813 -26.009 1.00 96.69 291 VAL A C 1
ATOM 2322 O O . VAL A 1 291 ? 8.641 -7.038 -25.842 1.00 96.69 291 VAL A O 1
ATOM 2325 N N . THR A 1 292 ? 10.268 -5.587 -26.323 1.00 95.06 292 THR A N 1
ATOM 2326 C CA . THR A 1 292 ? 9.333 -4.458 -26.491 1.00 95.06 292 THR A CA 1
ATOM 2327 C C . THR A 1 292 ? 8.417 -4.619 -27.708 1.00 95.06 292 THR A C 1
ATOM 2329 O O . THR A 1 292 ? 7.287 -4.133 -27.699 1.00 95.06 292 THR A O 1
ATOM 2332 N N . THR A 1 293 ? 8.864 -5.343 -28.739 1.00 95.56 293 THR A N 1
ATOM 2333 C CA . THR A 1 293 ? 8.037 -5.718 -29.897 1.00 95.56 293 THR A CA 1
ATOM 2334 C C . THR A 1 293 ? 6.976 -6.744 -29.501 1.00 95.56 293 THR A C 1
ATOM 2336 O O . THR A 1 293 ? 5.811 -6.581 -29.861 1.00 95.56 293 THR A O 1
ATOM 2339 N N . ILE A 1 294 ? 7.339 -7.736 -28.680 1.00 96.31 294 ILE A N 1
ATOM 2340 C CA . ILE A 1 294 ? 6.387 -8.683 -28.081 1.00 96.31 294 ILE A CA 1
ATOM 2341 C C . ILE A 1 294 ? 5.370 -7.929 -27.213 1.00 96.31 294 ILE A C 1
ATOM 2343 O O . ILE A 1 294 ? 4.172 -8.140 -27.368 1.00 96.31 294 ILE A O 1
ATOM 2347 N N . ALA A 1 295 ? 5.809 -6.987 -26.371 1.00 95.88 295 ALA A N 1
ATOM 2348 C CA . ALA A 1 295 ? 4.910 -6.178 -25.542 1.00 95.88 295 ALA A CA 1
ATOM 2349 C C . ALA A 1 295 ? 3.877 -5.395 -26.379 1.00 95.88 295 ALA A C 1
ATOM 2351 O O . ALA A 1 295 ? 2.695 -5.340 -26.030 1.00 95.88 295 ALA A O 1
ATOM 2352 N N . LYS A 1 296 ? 4.301 -4.839 -27.526 1.00 94.38 296 LYS A N 1
ATOM 2353 C CA . LYS A 1 296 ? 3.397 -4.197 -28.497 1.00 94.38 296 LYS A CA 1
ATOM 2354 C C . LYS A 1 296 ? 2.409 -5.198 -29.100 1.00 94.38 296 LYS A C 1
ATOM 2356 O O . LYS A 1 296 ? 1.222 -4.894 -29.167 1.00 94.38 296 LYS A O 1
ATOM 2361 N N . ALA A 1 297 ? 2.869 -6.388 -29.494 1.00 96.25 297 ALA A N 1
ATOM 2362 C CA . ALA A 1 297 ? 2.013 -7.444 -30.041 1.00 96.25 297 ALA A CA 1
ATOM 2363 C C . ALA A 1 297 ? 0.984 -7.964 -29.019 1.00 96.25 297 ALA A C 1
ATOM 2365 O O . ALA A 1 297 ? -0.144 -8.281 -29.384 1.00 96.25 297 ALA A O 1
ATOM 2366 N N . LEU A 1 298 ? 1.341 -7.976 -27.731 1.00 94.94 298 LEU A N 1
ATOM 2367 C CA . LEU A 1 298 ? 0.441 -8.301 -26.620 1.00 94.94 298 LEU A CA 1
ATOM 2368 C C . LEU A 1 298 ? -0.542 -7.169 -26.278 1.00 94.94 298 LEU A C 1
ATOM 2370 O O . LEU A 1 298 ? -1.361 -7.341 -25.375 1.00 94.94 298 LEU A O 1
ATOM 2374 N N . ASN A 1 299 ? -0.481 -6.029 -26.976 1.00 93.75 299 ASN A N 1
ATOM 2375 C CA . ASN A 1 299 ? -1.292 -4.840 -26.722 1.00 93.75 299 ASN A CA 1
ATOM 2376 C C . ASN A 1 299 ? -1.134 -4.302 -25.284 1.00 93.75 299 ASN A C 1
ATOM 2378 O O . ASN A 1 299 ? -2.111 -3.952 -24.619 1.00 93.75 299 ASN A O 1
ATOM 2382 N N . MET A 1 300 ? 0.110 -4.247 -24.791 1.00 92.38 300 MET A N 1
ATOM 2383 C CA . MET A 1 300 ? 0.469 -3.633 -23.508 1.00 92.38 300 MET A CA 1
ATOM 2384 C C . MET A 1 300 ? 1.081 -2.242 -23.752 1.00 92.38 300 MET A C 1
ATOM 2386 O O . MET A 1 300 ? 2.293 -2.126 -23.923 1.00 92.38 300 MET A O 1
ATOM 2390 N N . PRO A 1 301 ? 0.274 -1.163 -23.810 1.00 82.69 301 PRO A N 1
ATOM 2391 C CA . PRO A 1 301 ? 0.774 0.171 -24.152 1.00 82.69 301 PRO A CA 1
ATOM 2392 C C . PRO A 1 301 ? 1.567 0.843 -23.023 1.00 82.69 301 PRO A C 1
ATOM 2394 O O . PRO A 1 301 ? 2.375 1.724 -23.301 1.00 82.69 301 PRO A O 1
ATOM 2397 N N . ARG A 1 302 ? 1.335 0.457 -21.761 1.00 92.25 302 ARG A N 1
ATOM 2398 C CA . ARG A 1 302 ? 2.094 0.912 -20.586 1.00 92.25 302 ARG A CA 1
ATOM 2399 C C . ARG A 1 302 ? 2.484 -0.304 -19.762 1.00 92.25 302 ARG A C 1
ATOM 2401 O O . ARG A 1 302 ? 1.636 -1.166 -19.554 1.00 92.25 302 ARG A O 1
ATOM 2408 N N . TYR A 1 303 ? 3.748 -0.375 -19.369 1.00 95.75 303 TYR A N 1
ATOM 2409 C CA . TYR A 1 303 ? 4.319 -1.464 -18.585 1.00 95.75 303 TYR A CA 1
ATOM 2410 C C . TYR A 1 303 ? 5.684 -1.052 -18.035 1.00 95.75 303 TYR A C 1
ATOM 2412 O O . TYR A 1 303 ? 6.339 -0.159 -18.574 1.00 95.75 303 TYR A O 1
ATOM 2420 N N . GLN A 1 304 ? 6.148 -1.785 -17.038 1.00 96.38 304 GLN A N 1
ATOM 2421 C CA . GLN A 1 304 ? 7.544 -1.866 -16.649 1.00 96.38 304 GLN A CA 1
ATOM 2422 C C . GLN A 1 304 ? 8.131 -3.192 -17.136 1.00 96.38 304 GLN A C 1
ATOM 2424 O O . GLN A 1 304 ? 7.472 -4.228 -17.057 1.00 96.38 304 GLN A O 1
ATOM 2429 N N . LEU A 1 305 ? 9.356 -3.163 -17.662 1.00 97.44 305 LEU A N 1
ATOM 2430 C CA . LEU A 1 305 ? 10.076 -4.340 -18.142 1.00 97.44 305 LEU A CA 1
ATOM 2431 C C . LEU A 1 305 ? 11.253 -4.651 -17.220 1.00 97.44 305 LEU A C 1
ATOM 2433 O O . LEU A 1 305 ? 12.298 -4.004 -17.306 1.00 97.44 305 LEU A O 1
ATOM 2437 N N . SER A 1 306 ? 11.102 -5.664 -16.375 1.00 97.19 306 SER A N 1
ATOM 2438 C CA . SER A 1 306 ? 12.185 -6.187 -15.542 1.00 97.19 306 SER A CA 1
ATOM 2439 C C . SER A 1 306 ? 13.095 -7.118 -16.348 1.00 97.19 306 SER A C 1
ATOM 2441 O O . SER A 1 306 ? 12.631 -7.946 -17.139 1.00 97.19 306 SER A O 1
ATOM 2443 N N . MET A 1 307 ? 14.404 -6.974 -16.144 1.00 96.19 307 MET A N 1
ATOM 2444 C CA . MET A 1 307 ? 15.444 -7.750 -16.817 1.00 96.19 307 MET A CA 1
ATOM 2445 C C . MET A 1 307 ? 15.675 -9.100 -16.117 1.00 96.19 307 MET A C 1
ATOM 2447 O O . MET A 1 307 ? 15.624 -9.165 -14.888 1.00 96.19 307 MET A O 1
ATOM 2451 N N . PRO A 1 308 ? 16.035 -10.166 -16.857 1.00 95.00 308 PRO A N 1
ATOM 2452 C CA . PRO A 1 308 ? 16.444 -11.429 -16.261 1.00 95.00 308 PRO A CA 1
ATOM 2453 C C . PRO A 1 308 ? 17.669 -11.245 -15.356 1.00 95.00 308 PRO A C 1
ATOM 2455 O O . PRO A 1 308 ? 18.735 -10.827 -15.815 1.00 95.00 308 PRO A O 1
ATOM 2458 N N . ALA A 1 309 ? 17.544 -11.616 -14.081 1.00 89.75 309 ALA A N 1
ATOM 2459 C CA . ALA A 1 309 ? 18.631 -11.504 -13.105 1.00 89.75 309 ALA A CA 1
ATOM 2460 C C . ALA A 1 309 ? 19.702 -12.607 -13.237 1.00 89.75 309 ALA A C 1
ATOM 2462 O O . ALA A 1 309 ? 20.815 -12.451 -12.738 1.00 89.75 309 ALA A O 1
ATOM 2463 N N . SER A 1 310 ? 19.389 -13.719 -13.911 1.00 91.44 310 SER A N 1
ATOM 2464 C CA . SER A 1 310 ? 20.272 -14.884 -14.048 1.00 91.44 310 SER A CA 1
ATOM 2465 C C . SER A 1 310 ? 20.207 -15.498 -15.456 1.00 91.44 310 SER A C 1
ATOM 2467 O O . SER A 1 310 ? 19.496 -15.008 -16.340 1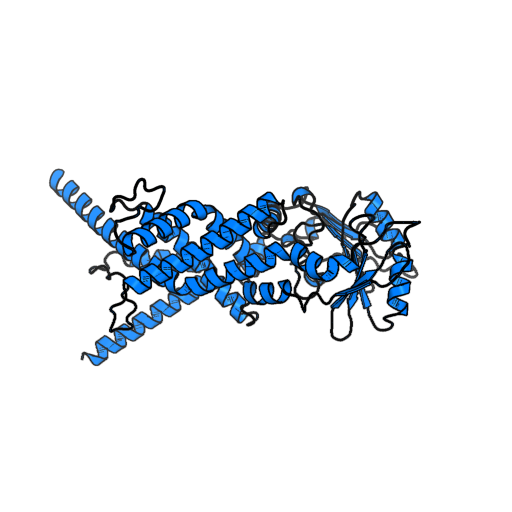.00 91.44 310 SER A O 1
ATOM 2469 N N . LYS A 1 311 ? 20.967 -16.578 -15.691 1.00 91.31 311 LYS A N 1
ATOM 2470 C CA . LYS A 1 311 ? 20.898 -17.362 -16.940 1.00 91.31 311 LYS A CA 1
ATOM 2471 C C . LYS A 1 311 ? 19.542 -18.049 -17.132 1.00 91.31 311 LYS A C 1
ATOM 2473 O O . LYS A 1 311 ? 19.106 -18.193 -18.258 1.00 91.31 311 LYS A O 1
ATOM 2478 N N . GLU A 1 312 ? 18.860 -18.397 -16.047 1.00 92.56 312 GLU A N 1
ATOM 2479 C CA . GLU A 1 312 ? 17.543 -19.045 -16.089 1.00 92.56 312 GLU A CA 1
ATOM 2480 C C . GLU A 1 312 ? 16.397 -18.061 -15.812 1.00 92.56 312 GLU A C 1
ATOM 2482 O O . GLU A 1 312 ? 15.234 -18.440 -15.868 1.00 92.56 312 GLU A O 1
ATOM 2487 N N . GLY A 1 313 ? 16.694 -16.789 -15.523 1.00 93.94 313 GLY A N 1
ATOM 2488 C CA . GLY A 1 313 ? 15.676 -15.761 -15.288 1.00 93.94 313 GLY A CA 1
ATOM 2489 C C . GLY A 1 313 ? 14.778 -15.509 -16.504 1.00 93.94 313 GLY A C 1
ATOM 2490 O O . GLY A 1 313 ? 15.008 -16.032 -17.591 1.00 93.94 313 GLY A O 1
ATOM 2491 N N . VAL A 1 314 ? 13.763 -14.670 -16.349 1.00 95.44 314 VAL A N 1
ATOM 2492 C CA . VAL A 1 314 ? 12.819 -14.309 -17.419 1.00 95.44 314 VAL A CA 1
ATOM 2493 C C . VAL A 1 314 ? 12.757 -12.797 -17.576 1.00 95.44 314 VAL A C 1
ATOM 2495 O O . VAL A 1 314 ? 13.108 -12.060 -16.654 1.00 95.44 314 VAL A O 1
ATOM 2498 N N . TYR A 1 315 ? 12.324 -12.332 -18.745 1.00 97.50 315 TYR A N 1
ATOM 2499 C CA . TYR A 1 315 ? 11.839 -10.961 -18.872 1.00 97.50 315 TYR A CA 1
ATOM 2500 C C . TYR A 1 315 ? 10.441 -10.895 -18.266 1.00 97.50 315 TYR A C 1
ATOM 2502 O O . TYR A 1 315 ? 9.615 -11.754 -18.569 1.00 97.50 315 TYR A O 1
ATOM 2510 N N . THR A 1 316 ? 10.160 -9.877 -17.456 1.00 97.31 316 THR A N 1
ATOM 2511 C CA . THR A 1 316 ? 8.824 -9.686 -16.871 1.00 97.31 316 THR A CA 1
ATOM 2512 C C . THR A 1 316 ? 8.269 -8.333 -17.286 1.00 97.31 316 THR A C 1
ATOM 2514 O O . THR A 1 316 ? 8.846 -7.301 -16.953 1.00 97.31 316 THR A O 1
ATOM 2517 N N . LEU A 1 317 ? 7.150 -8.343 -18.005 1.00 97.19 317 LEU A N 1
ATOM 2518 C CA . LEU A 1 317 ? 6.328 -7.167 -18.272 1.00 97.19 317 LEU A CA 1
ATOM 2519 C C . LEU A 1 317 ? 5.262 -7.077 -17.179 1.00 97.19 317 LEU A C 1
ATOM 2521 O O . LEU A 1 317 ? 4.502 -8.024 -17.008 1.00 97.19 317 LEU A O 1
ATOM 2525 N N . SER A 1 318 ? 5.176 -5.959 -16.467 1.00 96.25 318 SER A N 1
ATOM 2526 C CA . SER A 1 318 ? 4.141 -5.719 -15.452 1.00 96.25 318 SER A CA 1
ATOM 2527 C C . SER A 1 318 ? 3.442 -4.396 -15.729 1.00 96.25 318 SER A C 1
ATOM 2529 O O . SER A 1 318 ? 4.101 -3.409 -16.047 1.00 96.25 318 SER A O 1
ATOM 2531 N N . ALA A 1 319 ? 2.115 -4.374 -15.650 1.00 95.75 319 ALA A N 1
ATOM 2532 C CA . ALA A 1 319 ? 1.316 -3.164 -15.776 1.00 95.75 319 ALA A CA 1
ATOM 2533 C C . ALA A 1 319 ? 0.175 -3.210 -14.763 1.00 95.75 319 ALA A C 1
ATOM 2535 O O . ALA A 1 319 ? -0.789 -3.946 -14.960 1.00 95.75 319 ALA A O 1
ATOM 2536 N N . ASN A 1 320 ? 0.275 -2.421 -13.695 1.00 94.56 320 ASN A N 1
ATOM 2537 C CA . ASN A 1 320 ? -0.689 -2.450 -12.599 1.00 94.56 320 ASN A CA 1
ATOM 2538 C C . ASN A 1 320 ? -0.953 -1.051 -12.012 1.00 94.56 320 ASN A C 1
ATOM 2540 O O . ASN A 1 320 ? -0.381 -0.043 -12.438 1.00 94.56 320 ASN A O 1
ATOM 2544 N N . THR A 1 321 ? -1.903 -0.976 -11.078 1.00 93.06 321 THR A N 1
ATOM 2545 C CA . THR A 1 321 ? -2.311 0.289 -10.452 1.00 93.06 321 THR A CA 1
ATOM 2546 C C . THR A 1 321 ? -1.393 0.740 -9.322 1.00 93.06 321 THR A C 1
ATOM 2548 O O . THR A 1 321 ? -1.377 1.930 -9.031 1.00 93.06 321 THR A O 1
ATOM 2551 N N . MET A 1 322 ? -0.650 -0.165 -8.675 1.00 90.12 322 MET A N 1
ATOM 2552 C CA . MET A 1 322 ? 0.285 0.193 -7.597 1.00 90.12 322 MET A CA 1
ATOM 2553 C C . MET A 1 322 ? 1.495 0.948 -8.139 1.00 90.12 322 MET A C 1
ATOM 2555 O O . MET A 1 322 ? 1.878 1.980 -7.601 1.00 90.12 322 MET A O 1
ATOM 2559 N N . SER A 1 323 ? 2.047 0.479 -9.256 1.00 89.25 323 SER A N 1
ATOM 2560 C CA . SER A 1 323 ? 3.179 1.103 -9.944 1.00 89.25 323 SER A CA 1
ATOM 2561 C C . SER A 1 323 ? 2.810 2.380 -10.719 1.00 89.25 323 SER A C 1
ATOM 2563 O O . SER A 1 323 ? 3.687 3.067 -11.249 1.00 89.25 323 SER A O 1
ATOM 2565 N N . GLY A 1 324 ? 1.517 2.713 -10.819 1.00 89.44 324 GLY A N 1
ATOM 2566 C CA . GLY A 1 324 ? 1.023 3.873 -11.568 1.00 89.44 324 GLY A CA 1
ATOM 2567 C C . GLY A 1 324 ? 1.095 3.716 -13.095 1.00 89.44 324 GLY A C 1
ATOM 2568 O O . GLY A 1 324 ? 1.051 4.714 -13.831 1.00 89.44 324 GLY A O 1
ATOM 2569 N N . ASP A 1 325 ? 1.213 2.480 -13.593 1.00 91.75 325 ASP A N 1
ATOM 2570 C CA . ASP A 1 325 ? 1.228 2.180 -15.030 1.00 91.75 325 ASP A CA 1
ATOM 2571 C C . ASP A 1 325 ? -0.177 2.249 -15.628 1.00 91.75 325 ASP A C 1
ATOM 2573 O O . ASP A 1 325 ? -0.370 2.720 -16.748 1.00 91.75 325 ASP A O 1
ATOM 2577 N N . ILE A 1 326 ? -1.193 1.849 -14.874 1.00 93.44 326 ILE A N 1
ATOM 2578 C CA . ILE A 1 326 ? -2.606 1.904 -15.262 1.00 93.44 326 ILE A CA 1
ATOM 2579 C C . ILE A 1 326 ? -3.447 2.413 -14.089 1.00 93.44 326 ILE A C 1
ATOM 2581 O O . ILE A 1 326 ? -2.986 2.447 -12.957 1.00 93.44 326 ILE A O 1
ATOM 2585 N N . THR A 1 327 ? -4.685 2.822 -14.358 1.00 92.94 327 THR A N 1
ATOM 2586 C CA . THR A 1 327 ? -5.624 3.298 -13.322 1.00 92.94 327 THR A CA 1
ATOM 2587 C C . THR A 1 327 ? -6.800 2.347 -13.104 1.00 92.94 327 THR A C 1
ATOM 2589 O O . THR A 1 327 ? -7.406 2.343 -12.038 1.00 92.94 327 THR A O 1
ATOM 2592 N N . ASP A 1 328 ? -7.127 1.515 -14.098 1.00 94.62 328 ASP A N 1
ATOM 2593 C CA . ASP A 1 328 ? -8.185 0.511 -13.992 1.00 94.62 328 ASP A CA 1
ATOM 2594 C C . ASP A 1 328 ? -7.579 -0.834 -13.564 1.00 94.62 328 ASP A C 1
ATOM 2596 O O . ASP A 1 328 ? -6.883 -1.450 -14.376 1.00 94.62 328 ASP A O 1
ATOM 2600 N N . PRO A 1 329 ? -7.854 -1.331 -12.343 1.00 92.94 329 PRO A N 1
ATOM 2601 C CA . PRO A 1 329 ? -7.298 -2.594 -11.856 1.00 92.94 329 PRO A CA 1
ATOM 2602 C C . PRO A 1 329 ? -7.722 -3.795 -12.712 1.00 92.94 329 PRO A C 1
ATOM 2604 O O . PRO A 1 329 ? -7.035 -4.808 -12.726 1.00 92.94 329 PRO A O 1
ATOM 2607 N N . ARG A 1 330 ? -8.800 -3.687 -13.504 1.00 94.31 330 ARG A N 1
ATOM 2608 C CA . ARG A 1 330 ? -9.223 -4.746 -14.439 1.00 94.31 330 ARG A CA 1
ATOM 2609 C C . ARG A 1 330 ? -8.281 -4.931 -15.624 1.00 94.31 330 ARG A C 1
ATOM 2611 O O . ARG A 1 330 ? -8.430 -5.881 -16.383 1.00 94.31 330 ARG A O 1
ATOM 2618 N N . ARG A 1 331 ? -7.345 -4.002 -15.812 1.00 94.00 331 ARG A N 1
ATOM 2619 C CA . ARG A 1 331 ? -6.303 -4.075 -16.837 1.00 94.00 331 ARG A CA 1
ATOM 2620 C C . ARG A 1 331 ? -4.966 -4.552 -16.275 1.00 94.00 331 ARG A C 1
ATOM 2622 O O . ARG A 1 331 ? -3.994 -4.538 -17.026 1.00 94.00 331 ARG A O 1
ATOM 2629 N N . ASP A 1 332 ? -4.926 -4.927 -14.994 1.00 93.12 332 ASP A N 1
ATOM 2630 C CA . ASP A 1 332 ? -3.736 -5.490 -14.366 1.00 93.12 332 ASP A CA 1
ATOM 2631 C C . ASP A 1 332 ? -3.278 -6.730 -15.133 1.00 93.12 332 ASP A C 1
ATOM 2633 O O . ASP A 1 332 ? -4.098 -7.594 -15.478 1.00 93.12 332 ASP A O 1
ATOM 2637 N N . ARG A 1 333 ? -1.988 -6.763 -15.468 1.00 94.12 333 ARG A N 1
ATOM 2638 C CA . ARG A 1 333 ? -1.394 -7.829 -16.266 1.00 94.12 333 ARG A CA 1
ATOM 2639 C C . ARG A 1 333 ? 0.101 -7.959 -16.012 1.00 94.12 333 ARG A C 1
ATOM 2641 O O . ARG A 1 333 ? 0.846 -6.984 -16.117 1.00 94.12 333 ARG A O 1
ATOM 2648 N N . THR A 1 334 ? 0.534 -9.189 -15.763 1.00 95.12 334 THR A N 1
ATOM 2649 C CA . THR A 1 334 ? 1.937 -9.578 -15.606 1.00 95.12 334 THR A CA 1
ATOM 2650 C C . THR A 1 334 ? 2.265 -10.704 -16.584 1.00 95.12 334 THR A C 1
ATOM 2652 O O . THR A 1 334 ? 1.610 -11.745 -16.582 1.00 95.12 334 THR A O 1
ATOM 2655 N N . VAL A 1 335 ? 3.276 -10.504 -17.430 1.00 95.50 335 VAL A N 1
ATOM 2656 C CA . VAL A 1 335 ? 3.686 -11.452 -18.475 1.00 95.50 335 VAL A CA 1
ATOM 2657 C C . VAL A 1 335 ? 5.160 -11.795 -18.329 1.00 95.50 335 VAL A C 1
ATOM 2659 O O . VAL A 1 335 ? 6.008 -10.905 -18.294 1.00 95.50 335 VAL A O 1
ATOM 2662 N N . HIS A 1 336 ? 5.475 -13.086 -18.321 1.00 95.81 336 HIS A N 1
ATOM 2663 C CA . HIS A 1 336 ? 6.837 -13.601 -18.298 1.00 95.81 336 HIS A CA 1
ATOM 2664 C C . HIS A 1 336 ? 7.226 -14.168 -19.655 1.00 95.81 336 HIS A C 1
ATOM 2666 O O . HIS A 1 336 ? 6.532 -15.020 -20.215 1.00 95.81 336 HIS A O 1
ATOM 2672 N N . ILE A 1 337 ? 8.365 -13.714 -20.160 1.00 96.06 337 ILE A N 1
ATOM 2673 C CA . ILE A 1 337 ? 8.883 -14.061 -21.477 1.00 96.06 337 ILE A CA 1
ATOM 2674 C C . ILE A 1 337 ? 10.223 -14.772 -21.303 1.00 96.06 337 ILE A C 1
ATOM 2676 O O . ILE A 1 337 ? 11.123 -14.291 -20.606 1.00 96.06 337 ILE A O 1
ATOM 2680 N N . ASP A 1 338 ? 10.349 -15.917 -21.964 1.00 95.25 338 ASP A N 1
ATOM 2681 C CA . ASP A 1 338 ? 11.579 -16.692 -22.030 1.00 95.25 338 ASP A CA 1
ATOM 2682 C C . ASP A 1 338 ? 12.694 -15.864 -22.687 1.00 95.25 338 ASP A C 1
ATOM 2684 O O . ASP A 1 338 ? 12.542 -15.341 -23.796 1.00 95.25 338 ASP A O 1
ATOM 2688 N N . GLN A 1 339 ? 13.827 -15.734 -21.994 1.00 95.38 339 GLN A N 1
ATOM 2689 C CA . GLN A 1 339 ? 14.894 -14.814 -22.389 1.00 95.38 339 GLN A CA 1
ATOM 2690 C C . GLN A 1 339 ? 15.699 -15.272 -23.616 1.00 95.38 339 GLN A C 1
ATOM 2692 O O . GLN A 1 339 ? 16.586 -14.537 -24.048 1.00 95.38 339 GLN A O 1
ATOM 2697 N N . TYR A 1 340 ? 15.420 -16.455 -24.173 1.00 94.75 340 TYR A N 1
ATOM 2698 C CA . TYR A 1 340 ? 16.130 -17.012 -25.327 1.00 94.75 340 TYR A CA 1
ATOM 2699 C C . TYR A 1 340 ? 15.208 -17.196 -26.533 1.00 94.75 340 TYR A C 1
ATOM 2701 O O . TYR A 1 340 ? 15.518 -16.737 -27.629 1.00 94.75 340 TYR A O 1
ATOM 2709 N N . SER A 1 341 ? 14.062 -17.842 -26.329 1.00 93.25 341 SER A N 1
ATOM 2710 C CA . SER A 1 341 ? 13.090 -18.139 -27.388 1.00 93.25 341 SER A CA 1
ATOM 2711 C C . SER A 1 341 ? 12.106 -16.999 -27.656 1.00 93.25 341 SER A C 1
ATOM 2713 O O . SER A 1 341 ? 11.509 -16.954 -28.730 1.00 93.25 341 SER A O 1
ATOM 2715 N N . GLY A 1 342 ? 11.903 -16.094 -26.691 1.00 93.69 342 GLY A N 1
ATOM 2716 C CA . GLY A 1 342 ? 10.845 -15.083 -26.750 1.00 93.69 342 GLY A CA 1
ATOM 2717 C C . GLY A 1 342 ? 9.435 -15.644 -26.539 1.00 93.69 342 GLY A C 1
ATOM 2718 O O . GLY A 1 342 ? 8.460 -14.916 -26.720 1.00 93.69 342 GLY A O 1
ATOM 2719 N N . ALA A 1 343 ? 9.302 -16.919 -26.160 1.00 93.38 343 ALA A N 1
ATOM 2720 C CA . ALA A 1 343 ? 8.012 -17.514 -25.842 1.00 93.38 343 ALA A CA 1
ATOM 2721 C C . ALA A 1 343 ? 7.415 -16.884 -24.575 1.00 93.38 343 ALA A C 1
ATOM 2723 O O . ALA A 1 343 ? 8.110 -16.679 -23.579 1.00 93.38 343 ALA A O 1
ATOM 2724 N N . VAL A 1 344 ? 6.110 -16.614 -24.596 1.00 94.19 344 VAL A N 1
ATOM 2725 C CA . VAL A 1 344 ? 5.366 -16.230 -23.392 1.00 94.19 344 VAL A CA 1
ATOM 2726 C C . VAL A 1 344 ? 5.174 -17.481 -22.540 1.00 94.19 344 VAL A C 1
ATOM 2728 O O . VAL A 1 344 ? 4.469 -18.405 -22.939 1.00 94.19 344 VAL A O 1
ATOM 2731 N N . LEU A 1 345 ? 5.834 -17.522 -21.384 1.00 92.75 345 LEU A N 1
ATOM 2732 C CA . LEU A 1 345 ? 5.778 -18.653 -20.457 1.00 92.75 345 LEU A CA 1
ATOM 2733 C C . LEU A 1 345 ? 4.543 -18.583 -19.564 1.00 92.75 345 LEU A C 1
ATOM 2735 O O . LEU A 1 345 ? 3.940 -19.604 -19.245 1.00 92.75 345 LEU A O 1
ATOM 2739 N N . VAL A 1 346 ? 4.198 -17.371 -19.136 1.00 92.06 346 VAL A N 1
ATOM 2740 C CA . VAL A 1 346 ? 3.093 -17.087 -18.225 1.00 92.06 346 VAL A CA 1
ATOM 2741 C C . VAL A 1 346 ? 2.529 -15.716 -18.586 1.00 92.06 346 VAL A C 1
ATOM 2743 O O . VAL A 1 346 ? 3.286 -14.768 -18.767 1.00 92.06 346 VAL A O 1
ATOM 2746 N N . ASP A 1 347 ? 1.209 -15.616 -18.676 1.00 92.69 347 ASP A N 1
ATOM 2747 C CA . ASP A 1 347 ? 0.454 -14.380 -18.886 1.00 92.69 347 ASP A CA 1
ATOM 2748 C C . ASP A 1 347 ? -0.695 -14.406 -17.883 1.00 92.69 347 ASP A C 1
ATOM 2750 O O . ASP A 1 347 ? -1.543 -15.295 -17.946 1.00 92.69 347 ASP A O 1
ATOM 2754 N N . ILE A 1 348 ? -0.635 -13.526 -16.887 1.00 91.31 348 ILE A N 1
ATOM 2755 C CA . ILE A 1 348 ? -1.613 -13.460 -15.806 1.00 91.31 348 ILE A CA 1
ATOM 2756 C C . ILE A 1 348 ? -2.266 -12.092 -15.877 1.00 91.31 348 ILE A C 1
ATOM 2758 O O . ILE A 1 348 ? -1.586 -11.073 -15.746 1.00 91.31 348 ILE A O 1
ATOM 2762 N N . GLY A 1 349 ? -3.583 -12.072 -16.048 1.00 91.56 349 GLY A N 1
ATOM 2763 C CA . GLY A 1 349 ? -4.380 -10.854 -16.013 1.00 91.56 349 GLY A CA 1
ATOM 2764 C C . GLY A 1 349 ? -5.485 -10.891 -14.965 1.00 91.56 349 GLY A C 1
ATOM 2765 O O . GLY A 1 349 ? -5.688 -11.876 -14.253 1.00 91.56 349 GLY A O 1
ATOM 2766 N N . TRP A 1 350 ? -6.261 -9.807 -14.919 1.00 90.88 350 TRP A N 1
ATOM 2767 C CA . TRP A 1 350 ? -7.436 -9.690 -14.054 1.00 90.88 350 TRP A CA 1
ATOM 2768 C C . TRP A 1 350 ? -8.368 -10.904 -14.118 1.00 90.88 350 TRP A C 1
ATOM 2770 O O . TRP A 1 350 ? -8.875 -11.335 -13.087 1.00 90.88 350 TRP A O 1
ATOM 2780 N N . ASP A 1 351 ? -8.621 -11.466 -15.300 1.00 90.50 351 ASP A N 1
ATOM 2781 C CA . 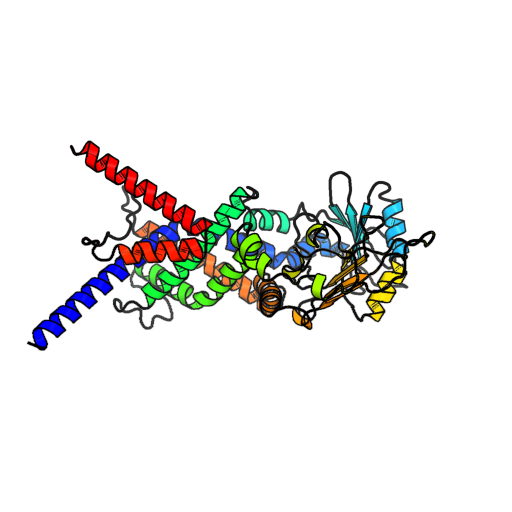ASP A 1 351 ? -9.579 -12.565 -15.444 1.00 90.50 351 ASP A CA 1
ATOM 2782 C C . ASP A 1 351 ? -9.125 -13.855 -14.750 1.00 90.50 351 ASP A C 1
ATOM 2784 O O . ASP A 1 351 ? -9.980 -14.583 -14.234 1.00 90.50 351 ASP A O 1
ATOM 2788 N N . ASP A 1 352 ? -7.813 -14.062 -14.618 1.00 88.12 352 ASP A N 1
ATOM 2789 C CA . ASP A 1 352 ? -7.212 -15.200 -13.917 1.00 88.12 352 ASP A CA 1
ATOM 2790 C C . ASP A 1 352 ? -7.289 -15.057 -12.390 1.00 88.12 352 ASP A C 1
ATOM 2792 O O . ASP A 1 352 ? -7.243 -16.043 -11.649 1.00 88.12 352 ASP A O 1
ATOM 2796 N N . TYR A 1 353 ? -7.436 -13.831 -11.885 1.00 87.44 353 TYR A N 1
ATOM 2797 C CA . TYR A 1 353 ? -7.462 -13.568 -10.452 1.00 87.44 353 TYR A CA 1
ATOM 2798 C C . TYR A 1 353 ? -8.670 -14.216 -9.764 1.00 87.44 353 TYR A C 1
ATOM 2800 O O . TYR A 1 353 ? -9.820 -14.140 -10.216 1.00 87.44 353 TYR A O 1
ATOM 2808 N N . SER A 1 354 ? -8.410 -14.796 -8.587 1.00 87.06 354 SER A N 1
ATOM 2809 C CA . SER A 1 354 ? -9.457 -15.219 -7.654 1.00 87.06 354 SER A CA 1
ATOM 2810 C C . SER A 1 354 ? -10.318 -14.022 -7.230 1.00 87.06 354 SER A C 1
ATOM 2812 O O . SER A 1 354 ? -9.905 -12.868 -7.349 1.00 87.06 354 SER A O 1
ATOM 2814 N N . LEU A 1 355 ? -11.511 -14.269 -6.679 1.00 88.00 355 LEU A N 1
ATOM 2815 C CA . LEU A 1 355 ? -12.374 -13.186 -6.188 1.00 88.00 355 LEU A CA 1
ATOM 2816 C C . LEU A 1 355 ? -11.654 -12.291 -5.165 1.00 88.00 355 LEU A C 1
ATOM 2818 O O . LEU A 1 355 ? -11.814 -11.074 -5.188 1.00 88.00 355 LEU A O 1
ATOM 2822 N N . LEU A 1 356 ? -10.845 -12.895 -4.295 1.00 86.75 356 LEU A N 1
ATOM 2823 C CA . LEU A 1 356 ? -10.095 -12.170 -3.278 1.00 86.75 356 LEU A CA 1
ATOM 2824 C C . LEU A 1 356 ? -8.923 -11.392 -3.886 1.00 86.75 356 LEU A C 1
ATOM 2826 O O . LEU A 1 356 ? -8.725 -10.238 -3.528 1.00 86.75 356 LEU A O 1
ATOM 2830 N N . ALA A 1 357 ? -8.220 -11.956 -4.872 1.00 87.69 357 ALA A N 1
ATOM 2831 C CA . ALA A 1 357 ? -7.193 -11.229 -5.618 1.00 87.69 357 ALA A CA 1
ATOM 2832 C C . ALA A 1 357 ? -7.782 -10.034 -6.395 1.00 87.69 357 ALA A C 1
ATOM 2834 O O . ALA A 1 357 ? -7.221 -8.945 -6.342 1.00 87.69 357 ALA A O 1
ATOM 2835 N N . LYS A 1 358 ? -8.961 -10.183 -7.019 1.00 91.56 358 LYS A N 1
ATOM 2836 C CA . LYS A 1 358 ? -9.703 -9.072 -7.652 1.00 91.56 358 LYS A CA 1
ATOM 2837 C C . LYS A 1 358 ? -10.085 -7.993 -6.642 1.00 91.56 358 LYS A C 1
ATOM 2839 O O . LYS A 1 358 ? -9.893 -6.805 -6.898 1.00 91.56 358 LYS A O 1
ATOM 2844 N N . ALA A 1 359 ? -10.612 -8.403 -5.486 1.00 90.94 359 ALA A N 1
ATOM 2845 C CA . ALA A 1 359 ? -10.960 -7.487 -4.405 1.00 90.94 359 ALA A CA 1
ATOM 2846 C C . ALA A 1 359 ? -9.729 -6.735 -3.882 1.00 90.94 359 ALA A C 1
ATOM 2848 O O . ALA A 1 359 ? -9.826 -5.540 -3.623 1.00 90.94 359 ALA A O 1
ATOM 2849 N N . MET A 1 360 ? -8.577 -7.401 -3.787 1.00 89.81 360 MET A N 1
ATOM 2850 C CA . MET A 1 360 ? -7.320 -6.786 -3.373 1.00 89.81 360 MET A CA 1
ATOM 2851 C C . MET A 1 360 ? -6.751 -5.840 -4.426 1.00 89.81 360 MET A C 1
ATOM 2853 O O . MET A 1 360 ? -6.446 -4.706 -4.083 1.00 89.81 360 MET A O 1
ATOM 2857 N N . ALA A 1 361 ? -6.691 -6.224 -5.701 1.00 91.75 361 ALA A N 1
ATOM 2858 C CA . ALA A 1 361 ? -6.240 -5.335 -6.773 1.00 91.75 361 ALA A CA 1
ATOM 2859 C C . ALA A 1 361 ? -7.104 -4.059 -6.853 1.00 91.75 361 ALA A C 1
ATOM 2861 O O . ALA A 1 361 ? -6.582 -2.944 -6.885 1.00 91.75 361 ALA A O 1
ATOM 2862 N N . ALA A 1 362 ? -8.434 -4.197 -6.779 1.00 94.75 362 ALA A N 1
ATOM 2863 C CA . ALA A 1 362 ? -9.335 -3.046 -6.709 1.00 94.75 362 ALA A CA 1
ATOM 2864 C C . ALA A 1 362 ? -9.196 -2.258 -5.396 1.00 94.75 362 ALA A C 1
ATOM 2866 O O . ALA A 1 362 ? -9.223 -1.028 -5.403 1.00 94.75 362 ALA A O 1
ATOM 2867 N N . GLY A 1 363 ? -9.043 -2.957 -4.272 1.00 94.44 363 GLY A N 1
ATOM 2868 C CA . GLY A 1 363 ? -8.898 -2.364 -2.950 1.00 94.44 363 GLY A CA 1
ATOM 2869 C C . GLY A 1 363 ? -7.625 -1.537 -2.818 1.00 94.44 363 GLY A C 1
ATOM 2870 O O . GLY A 1 363 ? -7.680 -0.420 -2.321 1.00 94.44 363 GLY A O 1
ATOM 2871 N N . VAL A 1 364 ? -6.496 -2.028 -3.325 1.00 92.94 364 VAL A N 1
ATOM 2872 C CA . VAL A 1 364 ? -5.227 -1.294 -3.324 1.00 92.94 364 VAL A CA 1
ATOM 2873 C C . VAL A 1 364 ? -5.323 -0.057 -4.212 1.00 92.94 364 VAL A C 1
ATOM 2875 O O . VAL A 1 364 ? -4.984 1.032 -3.751 1.00 92.94 364 VAL A O 1
ATOM 2878 N N . ALA A 1 365 ? -5.881 -0.182 -5.423 1.00 95.00 365 ALA A N 1
ATOM 2879 C CA . ALA A 1 365 ? -6.111 0.965 -6.304 1.00 95.00 365 ALA A CA 1
ATOM 2880 C C . ALA A 1 365 ? -6.955 2.057 -5.622 1.00 95.00 365 ALA A C 1
ATOM 2882 O O . ALA A 1 365 ? -6.616 3.238 -5.684 1.00 95.00 365 ALA A O 1
ATOM 2883 N N . LEU A 1 366 ? -8.033 1.655 -4.937 1.00 96.56 366 LEU A N 1
ATOM 2884 C CA . LEU A 1 366 ? -8.921 2.559 -4.206 1.00 96.56 366 LEU A CA 1
ATOM 2885 C C . LEU A 1 366 ? -8.284 3.138 -2.938 1.00 96.56 366 LEU A C 1
ATOM 2887 O O . LEU A 1 366 ? -8.549 4.293 -2.615 1.00 96.56 366 LEU A O 1
ATOM 2891 N N . HIS A 1 367 ? -7.466 2.375 -2.212 1.00 96.31 36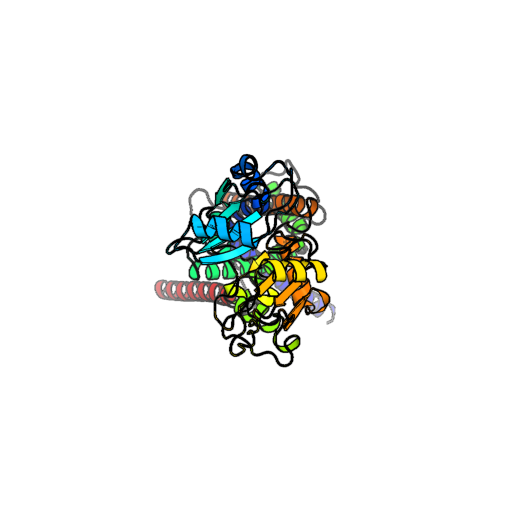7 HIS A N 1
ATOM 2892 C CA . HIS A 1 367 ? -6.783 2.827 -0.996 1.00 96.31 367 HIS A CA 1
ATOM 2893 C C . HIS A 1 367 ? -5.686 3.848 -1.312 1.00 96.31 367 HIS A C 1
ATOM 2895 O O . HIS A 1 367 ? -5.578 4.868 -0.635 1.00 96.31 367 HIS A O 1
ATOM 2901 N N . GLN A 1 368 ? -4.904 3.605 -2.366 1.00 94.75 368 GLN A N 1
ATOM 2902 C CA . GLN A 1 368 ? -3.793 4.472 -2.772 1.00 94.75 368 GLN A CA 1
ATOM 2903 C C . GLN A 1 368 ? -4.238 5.710 -3.564 1.00 94.75 368 GLN A C 1
ATOM 2905 O O . GLN A 1 368 ? -3.422 6.577 -3.838 1.00 94.75 368 GLN A O 1
ATOM 2910 N N . GLY A 1 369 ? -5.520 5.834 -3.926 1.00 95.31 369 GLY A N 1
ATOM 2911 C CA . GLY A 1 369 ? -6.007 6.987 -4.692 1.00 95.31 369 GLY A CA 1
ATOM 2912 C C . GLY A 1 369 ? -5.737 6.897 -6.200 1.00 95.31 369 GLY A C 1
ATOM 2913 O O . GLY A 1 369 ? -6.032 7.845 -6.926 1.00 95.31 369 GLY A O 1
ATOM 2914 N N . ASN A 1 370 ? -5.224 5.762 -6.687 1.00 92.94 370 ASN A N 1
ATOM 2915 C CA . ASN A 1 370 ? -4.723 5.597 -8.056 1.00 92.94 370 ASN A CA 1
ATOM 2916 C C . ASN A 1 370 ? -5.829 5.314 -9.084 1.00 92.94 370 ASN A C 1
ATOM 2918 O O . ASN A 1 370 ? -5.589 5.371 -10.291 1.00 92.94 370 ASN A O 1
ATOM 2922 N N . ALA A 1 371 ? -7.057 5.021 -8.640 1.00 93.94 371 ALA A N 1
ATOM 2923 C CA . ALA A 1 371 ? -8.142 4.673 -9.555 1.00 93.94 371 ALA A CA 1
ATOM 2924 C C . ALA A 1 371 ? -8.633 5.871 -10.393 1.00 93.94 371 ALA A C 1
ATOM 2926 O O . ALA A 1 371 ? -9.064 5.708 -11.535 1.00 93.94 371 ALA A O 1
ATOM 2927 N N . SER A 1 372 ? -8.621 7.083 -9.826 1.00 95.06 372 SER A N 1
ATOM 2928 C CA . SER A 1 372 ? -9.005 8.329 -10.508 1.00 95.06 372 SER A CA 1
ATOM 2929 C C . SER A 1 372 ? -8.716 9.555 -9.639 1.00 95.06 372 SER A C 1
ATOM 2931 O O . SER A 1 372 ? -8.591 9.445 -8.422 1.00 95.06 372 SER A O 1
ATOM 2933 N N . TRP A 1 373 ? -8.757 10.753 -10.229 1.00 94.81 373 TRP A N 1
ATOM 2934 C CA . TRP A 1 373 ? -8.685 12.009 -9.470 1.00 94.81 373 TRP A CA 1
ATOM 2935 C C . TRP A 1 373 ? -9.820 12.157 -8.435 1.00 94.81 373 TRP A C 1
ATOM 2937 O O . TRP A 1 373 ? -9.629 12.777 -7.391 1.00 94.81 373 TRP A O 1
ATOM 2947 N N . VAL A 1 374 ? -10.997 11.566 -8.696 1.00 97.25 374 VAL A N 1
ATOM 2948 C CA . VAL A 1 374 ? -12.120 11.544 -7.741 1.00 97.25 374 VAL A CA 1
ATOM 2949 C C . VAL A 1 374 ? -11.769 10.671 -6.540 1.00 97.25 374 VAL A C 1
ATOM 2951 O O . VAL A 1 374 ? -12.025 11.057 -5.402 1.00 97.25 374 VAL A O 1
ATOM 2954 N N . ASN A 1 375 ? -11.157 9.510 -6.783 1.00 97.25 375 ASN A N 1
ATOM 2955 C CA . ASN A 1 375 ? -10.690 8.627 -5.720 1.00 97.25 375 ASN A CA 1
ATOM 2956 C C . ASN A 1 375 ? -9.600 9.298 -4.874 1.00 97.25 375 ASN A C 1
ATOM 2958 O O . ASN A 1 375 ? -9.727 9.281 -3.652 1.00 97.25 375 ASN A O 1
ATOM 2962 N N . LEU A 1 376 ? -8.623 9.964 -5.501 1.00 97.06 376 LEU A N 1
ATOM 2963 C CA . LEU A 1 376 ? -7.633 10.792 -4.805 1.00 97.06 376 LEU A CA 1
ATOM 2964 C C . LEU A 1 376 ? -8.309 11.827 -3.888 1.00 97.06 376 LEU A C 1
ATOM 2966 O O . LEU A 1 376 ? -8.045 11.846 -2.690 1.00 97.06 376 LEU A O 1
ATOM 2970 N N . ALA A 1 377 ? -9.244 12.627 -4.415 1.00 98.12 377 ALA A N 1
ATOM 2971 C CA . ALA A 1 377 ? -9.934 13.664 -3.642 1.00 98.12 377 ALA A CA 1
ATOM 2972 C C . ALA A 1 377 ? -10.745 13.103 -2.456 1.00 98.12 377 ALA A C 1
ATOM 2974 O O . ALA A 1 377 ? -10.734 13.679 -1.363 1.00 98.12 377 ALA A O 1
ATOM 2975 N N . ILE A 1 378 ? -11.437 11.972 -2.650 1.00 98.12 378 ILE A N 1
ATOM 2976 C CA . ILE A 1 378 ? -12.162 11.277 -1.576 1.00 98.12 378 ILE A CA 1
ATOM 2977 C C . ILE A 1 378 ? -11.183 10.801 -0.501 1.00 98.12 378 ILE A C 1
ATOM 2979 O O . ILE A 1 378 ? -11.439 11.017 0.683 1.00 98.12 378 ILE A O 1
ATOM 2983 N N . ASN A 1 379 ? -10.056 10.202 -0.887 1.00 98.38 379 ASN A N 1
ATOM 2984 C CA . ASN A 1 379 ? -9.062 9.707 0.062 1.00 98.38 379 ASN A CA 1
ATOM 2985 C C . ASN A 1 379 ? -8.436 10.847 0.868 1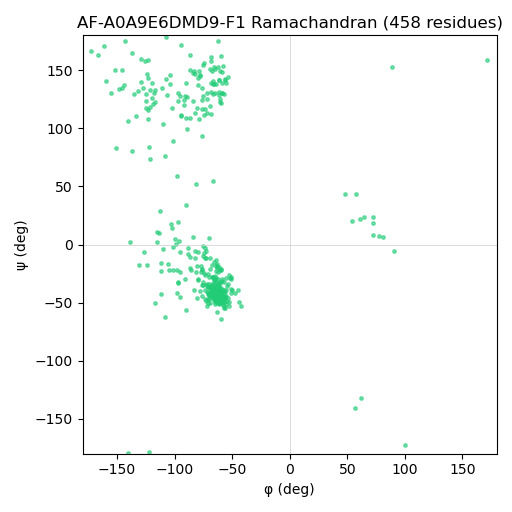.00 98.38 379 ASN A C 1
ATOM 2987 O O . ASN A 1 379 ? -8.345 10.741 2.089 1.00 98.38 379 ASN A O 1
ATOM 2991 N N . THR A 1 380 ? -8.113 11.975 0.229 1.00 98.50 380 THR A N 1
ATOM 2992 C CA . THR A 1 380 ? -7.647 13.179 0.929 1.00 98.50 380 THR A CA 1
ATOM 2993 C C . THR A 1 380 ? -8.667 13.649 1.967 1.00 98.50 380 THR A C 1
ATOM 2995 O O . THR A 1 380 ? -8.311 13.909 3.119 1.00 98.50 380 THR A O 1
ATOM 2998 N N . LEU A 1 381 ? -9.953 13.718 1.602 1.00 98.44 381 LEU A N 1
ATOM 2999 C CA . LEU A 1 381 ? -11.015 14.089 2.539 1.00 98.44 381 LEU A CA 1
ATOM 3000 C C . LEU A 1 381 ? -11.121 13.093 3.703 1.00 98.44 381 LEU A C 1
ATOM 3002 O O . LEU A 1 381 ? -11.279 13.511 4.850 1.00 98.44 381 LEU A O 1
ATOM 3006 N N . LEU A 1 382 ? -11.021 11.792 3.432 1.00 98.44 382 LEU A N 1
ATOM 3007 C CA . LEU A 1 382 ? -11.064 10.750 4.458 1.00 98.44 382 LEU A CA 1
ATOM 3008 C C . LEU A 1 382 ? -9.880 10.853 5.426 1.00 98.44 382 LEU A C 1
ATOM 3010 O O . LEU A 1 382 ? -10.104 10.819 6.636 1.00 98.44 382 LEU A O 1
ATOM 3014 N N . CYS A 1 383 ? -8.658 11.078 4.933 1.00 98.50 383 CYS A N 1
ATOM 3015 C CA . CYS A 1 383 ? -7.490 11.334 5.778 1.00 98.50 383 CYS A CA 1
ATOM 3016 C C . CYS A 1 383 ? -7.731 12.531 6.712 1.00 98.50 383 CYS A C 1
ATOM 3018 O O . CYS A 1 383 ? -7.514 12.423 7.919 1.00 98.50 383 CYS A O 1
ATOM 3020 N N . LEU A 1 384 ? -8.270 13.644 6.198 1.00 98.56 384 LEU A N 1
ATOM 3021 C CA . LEU A 1 384 ? -8.631 14.805 7.023 1.00 98.56 384 LEU A CA 1
ATOM 3022 C C . LEU A 1 384 ? -9.703 14.460 8.069 1.00 98.56 384 LEU A C 1
ATOM 3024 O O . LEU A 1 384 ? -9.597 14.862 9.229 1.00 98.56 384 LEU A O 1
ATOM 3028 N N . VAL A 1 385 ? -10.723 13.686 7.692 1.00 98.38 385 VAL A N 1
ATOM 3029 C CA . VAL A 1 385 ? -11.762 13.220 8.621 1.00 98.38 385 VAL A CA 1
ATOM 3030 C C . VAL A 1 385 ? -11.157 12.366 9.737 1.00 98.38 385 VAL A C 1
ATOM 3032 O O . VAL A 1 385 ? -11.490 12.580 10.903 1.00 98.38 385 VAL A O 1
ATOM 3035 N N . PHE A 1 386 ? -10.248 11.444 9.424 1.00 98.31 386 PHE A N 1
ATOM 3036 C CA . PHE A 1 386 ? -9.585 10.595 10.417 1.00 98.31 386 PHE A CA 1
ATOM 3037 C C . PHE A 1 386 ? -8.688 11.401 11.363 1.00 98.31 386 PHE A C 1
ATOM 3039 O O . PHE A 1 386 ? -8.711 11.162 12.575 1.00 98.31 386 PHE A O 1
ATOM 3046 N N . MET A 1 387 ? -7.996 12.430 10.863 1.00 98.56 387 MET A N 1
ATOM 3047 C CA . MET A 1 387 ? -7.284 13.389 11.715 1.00 98.56 387 MET A CA 1
ATOM 3048 C C . MET A 1 387 ? -8.250 14.101 12.671 1.00 98.56 387 MET A C 1
ATOM 3050 O O . MET A 1 387 ? -8.009 14.142 13.877 1.00 98.56 387 MET A O 1
ATOM 3054 N N . VAL A 1 388 ? -9.383 14.613 12.177 1.00 98.06 388 VAL A N 1
ATOM 3055 C CA . VAL A 1 388 ? -10.378 15.301 13.018 1.00 98.06 388 VAL A CA 1
ATOM 3056 C C . VAL A 1 388 ? -10.998 14.351 14.050 1.00 98.06 388 VAL A C 1
ATOM 3058 O O . VAL A 1 388 ? -11.157 14.731 15.211 1.00 98.06 388 VAL A O 1
ATOM 3061 N N . ILE A 1 389 ? -11.315 13.106 13.692 1.00 96.62 389 ILE A N 1
ATOM 3062 C CA . ILE A 1 389 ? -11.819 12.098 14.641 1.00 96.62 389 ILE A CA 1
ATOM 3063 C C . ILE A 1 389 ? -10.794 11.856 15.761 1.00 96.62 389 ILE A C 1
ATOM 3065 O O . ILE A 1 389 ? -11.166 11.877 16.938 1.00 96.62 389 ILE A O 1
ATOM 3069 N N . SER A 1 390 ? -9.510 11.724 15.426 1.00 97.75 390 SER A N 1
ATOM 3070 C CA . SER A 1 390 ? -8.427 11.578 16.408 1.00 97.75 390 SER A CA 1
ATOM 3071 C C . SER A 1 390 ? -8.301 12.810 17.312 1.00 97.75 390 SER A C 1
ATOM 3073 O O . SER A 1 390 ? -8.310 12.692 18.538 1.00 97.75 390 SER A O 1
ATOM 3075 N N . LEU A 1 391 ? -8.285 14.018 16.741 1.00 97.19 391 LEU A N 1
ATOM 3076 C CA . LEU A 1 391 ? -8.182 15.270 17.501 1.00 97.19 391 LEU A CA 1
ATOM 3077 C C . LEU A 1 391 ? -9.393 15.506 18.415 1.00 97.19 391 LEU A C 1
ATOM 3079 O O . LEU A 1 391 ? -9.248 15.955 19.553 1.00 97.19 391 LEU A O 1
ATOM 3083 N N . THR A 1 392 ? -10.599 15.170 17.955 1.00 95.50 392 THR A N 1
ATOM 3084 C CA . THR A 1 392 ? -11.816 15.260 18.775 1.00 95.50 392 THR A CA 1
ATOM 3085 C C . THR A 1 392 ? -11.802 14.245 19.920 1.00 95.50 392 THR A C 1
ATOM 3087 O O . THR A 1 392 ? -12.263 14.574 21.016 1.00 95.50 392 THR A O 1
ATOM 3090 N N . ALA A 1 393 ? -11.222 13.054 19.724 1.00 94.31 393 ALA A N 1
ATOM 3091 C CA . ALA A 1 393 ? -11.012 12.080 20.795 1.00 94.31 393 ALA A CA 1
ATOM 3092 C C . ALA A 1 393 ? -10.057 12.619 21.874 1.00 94.31 393 ALA A C 1
ATOM 3094 O O . ALA A 1 393 ? -10.398 12.582 23.061 1.00 94.31 393 ALA A O 1
ATOM 3095 N N . ILE A 1 394 ? -8.926 13.215 21.468 1.00 93.75 394 ILE A N 1
ATOM 3096 C CA . ILE A 1 394 ? -7.983 13.889 22.378 1.00 93.75 394 ILE A CA 1
ATOM 3097 C C . ILE A 1 394 ? -8.690 15.013 23.143 1.00 93.75 394 ILE A C 1
ATOM 3099 O O . ILE A 1 394 ? -8.613 15.068 24.370 1.00 93.75 394 ILE A O 1
ATOM 3103 N N . ALA A 1 395 ? -9.429 15.884 22.448 1.00 92.62 395 ALA A N 1
ATOM 3104 C CA . ALA A 1 395 ? -10.134 17.005 23.067 1.00 92.62 395 ALA A CA 1
ATOM 3105 C C . ALA A 1 395 ? -11.168 16.540 24.108 1.00 92.62 395 ALA A C 1
ATOM 3107 O O . ALA A 1 395 ? -11.277 17.124 25.189 1.00 92.62 395 ALA A O 1
ATOM 3108 N N . MET A 1 396 ? -11.916 15.472 23.811 1.00 89.94 396 MET A N 1
ATOM 3109 C CA . MET A 1 396 ? -12.870 14.882 24.753 1.00 89.94 396 MET A CA 1
ATOM 3110 C C . MET A 1 396 ? -12.191 14.253 25.969 1.00 89.94 396 MET A C 1
ATOM 3112 O O . MET A 1 396 ? -12.725 14.361 27.076 1.00 89.94 396 MET A O 1
ATOM 3116 N N . TRP A 1 397 ? -11.053 13.583 25.776 1.00 89.19 397 TRP A N 1
ATOM 3117 C CA . TRP A 1 397 ? -10.262 13.026 26.871 1.00 89.19 397 TRP A CA 1
ATOM 3118 C C . TRP A 1 397 ? -9.704 14.137 27.766 1.00 89.19 397 TRP A C 1
ATOM 3120 O O . TRP A 1 397 ? -9.917 14.114 28.979 1.00 89.19 397 TRP A O 1
ATOM 3130 N N . TRP A 1 398 ? -9.110 15.171 27.168 1.00 87.19 398 TRP A N 1
ATOM 3131 C CA . TRP A 1 398 ? -8.551 16.314 27.888 1.00 87.19 398 TRP A CA 1
ATOM 3132 C C . TRP A 1 398 ? -9.597 17.044 28.736 1.00 87.19 398 TRP A C 1
ATOM 3134 O O . TRP A 1 398 ? -9.329 17.427 29.866 1.00 87.19 398 TRP A O 1
ATOM 3144 N N . GLN A 1 399 ? -10.828 17.180 28.233 1.00 84.12 399 GLN A N 1
ATOM 3145 C CA . GLN A 1 399 ? -11.936 17.802 28.973 1.00 84.12 399 GLN A CA 1
ATOM 3146 C C . GLN A 1 399 ? -12.514 16.933 30.097 1.00 84.12 399 GLN A C 1
ATOM 3148 O O . GLN A 1 399 ? -13.337 17.414 30.876 1.00 84.12 399 GLN A O 1
ATOM 3153 N N . ARG A 1 400 ? -12.162 15.645 30.157 1.00 78.62 400 ARG A N 1
ATOM 3154 C CA . ARG A 1 400 ? -12.588 14.732 31.226 1.00 78.62 400 ARG A CA 1
ATOM 3155 C C . ARG A 1 400 ? -11.568 14.601 32.343 1.00 78.62 400 ARG A C 1
ATOM 3157 O O . ARG A 1 400 ? -11.970 14.206 33.435 1.00 78.62 400 ARG A O 1
ATOM 3164 N N . ARG A 1 401 ? -10.289 14.874 32.075 1.00 71.31 401 ARG A N 1
ATOM 3165 C CA . ARG A 1 401 ? -9.239 14.746 33.086 1.00 71.31 401 ARG A CA 1
ATOM 3166 C C . ARG A 1 401 ? -9.418 15.832 34.172 1.00 71.31 401 ARG A C 1
ATOM 3168 O O . ARG A 1 401 ? -9.606 16.998 33.816 1.00 71.31 401 ARG A O 1
ATOM 3175 N N . PRO A 1 402 ? -9.384 15.495 35.473 1.00 64.56 402 PRO A N 1
ATOM 3176 C CA . PRO A 1 402 ? -9.236 16.448 36.563 1.00 64.56 402 PRO A CA 1
ATOM 3177 C C . PRO A 1 402 ? -7.979 17.290 36.343 1.00 64.56 402 PRO A C 1
ATOM 3179 O O . PRO A 1 402 ? -6.942 16.772 35.942 1.00 64.56 402 PRO A O 1
ATOM 3182 N N . SER A 1 403 ? -8.046 18.590 36.618 1.00 67.12 403 SER A N 1
ATOM 3183 C CA . SER A 1 403 ? -6.924 19.510 36.386 1.00 67.12 403 SER A CA 1
ATOM 3184 C C . SER A 1 403 ? -5.677 19.204 37.229 1.00 67.12 403 SER A C 1
ATOM 3186 O O . SER A 1 403 ? -4.588 19.607 36.833 1.00 67.12 403 SER A O 1
ATOM 3188 N N . ASN A 1 404 ? -5.825 18.463 38.335 1.00 70.75 404 ASN A N 1
ATOM 3189 C CA . ASN A 1 404 ? -4.765 18.196 39.316 1.00 70.75 404 ASN A CA 1
ATOM 3190 C C . ASN A 1 404 ? -4.324 16.718 39.379 1.00 70.75 404 ASN A C 1
ATOM 3192 O O . ASN A 1 404 ? -3.606 16.348 40.303 1.00 70.75 404 ASN A O 1
ATOM 3196 N N . ASP A 1 405 ? -4.757 15.864 38.445 1.00 67.94 405 ASP A N 1
ATOM 3197 C CA . ASP A 1 405 ? -4.409 14.437 38.435 1.00 67.94 405 ASP A CA 1
ATOM 3198 C C . ASP A 1 405 ? -4.218 13.925 36.994 1.00 67.94 405 ASP A C 1
ATOM 3200 O O . ASP A 1 405 ? -4.996 14.241 36.093 1.00 67.94 405 ASP A O 1
ATOM 3204 N N . TRP A 1 406 ? -3.175 13.120 36.782 1.00 65.81 406 TRP A N 1
ATOM 3205 C CA . TRP A 1 406 ? -2.858 12.463 35.509 1.00 65.81 406 TRP A CA 1
ATOM 3206 C C . TRP A 1 406 ? -3.614 11.143 35.305 1.00 65.81 406 TRP A C 1
ATOM 3208 O O . TRP A 1 406 ? -3.369 10.431 34.328 1.00 65.81 406 TRP A O 1
ATOM 3218 N N . SER A 1 407 ? -4.544 10.794 36.198 1.00 68.69 407 SER A N 1
ATOM 3219 C CA . SER A 1 407 ? -5.374 9.606 36.033 1.00 68.69 407 SER A CA 1
ATOM 3220 C C . SER A 1 407 ? -6.142 9.613 34.702 1.00 68.69 407 SER A C 1
ATOM 3222 O O . SER A 1 407 ? -6.667 10.624 34.228 1.00 68.69 407 SER A O 1
ATOM 3224 N N . LEU A 1 408 ? -6.246 8.435 34.077 1.00 71.00 408 LEU A N 1
ATOM 3225 C CA . LEU A 1 408 ? -6.895 8.277 32.769 1.00 71.00 408 LEU A CA 1
ATOM 3226 C C . LEU A 1 408 ? -8.399 8.602 32.790 1.00 71.00 408 LEU A C 1
ATOM 3228 O O . LEU A 1 408 ? -8.982 8.818 31.732 1.00 71.00 408 LEU A O 1
ATOM 3232 N N . ASN A 1 409 ? -9.036 8.619 33.970 1.00 74.44 409 ASN A N 1
ATOM 3233 C CA . ASN A 1 409 ? -10.476 8.859 34.158 1.00 74.44 409 ASN A CA 1
ATOM 3234 C C . ASN A 1 409 ? -11.361 8.029 33.223 1.00 74.44 409 ASN A C 1
ATOM 3236 O O . ASN A 1 409 ? -12.337 8.505 32.629 1.00 74.44 409 ASN A O 1
ATOM 3240 N N . ALA A 1 410 ? -11.001 6.752 33.097 1.00 73.12 410 ALA A N 1
ATOM 3241 C CA . ALA A 1 410 ? -11.755 5.807 32.299 1.00 73.12 410 ALA A CA 1
ATOM 3242 C C . ALA A 1 410 ? -13.194 5.654 32.833 1.00 73.12 410 ALA A C 1
ATOM 3244 O O . ALA A 1 410 ? -13.422 5.755 34.043 1.00 73.12 410 ALA A O 1
ATOM 3245 N N . PRO A 1 411 ? -14.180 5.373 31.960 1.00 76.00 411 PRO A N 1
ATOM 3246 C CA . PRO A 1 411 ? -15.564 5.162 32.382 1.00 76.00 411 PRO A CA 1
ATOM 3247 C C . PRO A 1 411 ? -15.673 4.089 33.476 1.00 76.00 411 PRO A C 1
ATOM 3249 O O . PRO A 1 411 ? -14.936 3.108 33.432 1.00 76.00 411 PRO A O 1
ATOM 3252 N N . GLN A 1 412 ? -16.579 4.239 34.447 1.00 73.19 412 GLN A N 1
ATOM 3253 C CA . GLN A 1 412 ? -16.666 3.334 35.608 1.00 73.19 412 GLN A CA 1
ATOM 3254 C C . GLN A 1 412 ? -16.843 1.850 35.215 1.00 73.19 412 GLN A C 1
ATOM 3256 O O . GLN A 1 412 ? -17.518 1.543 34.230 1.00 73.19 412 GLN A O 1
ATOM 3261 N N . LYS A 1 413 ? -16.208 0.927 35.968 1.00 69.00 413 LYS A N 1
ATOM 3262 C CA . LYS A 1 413 ? -16.419 -0.532 35.824 1.00 69.00 413 LYS A CA 1
ATOM 3263 C C . LYS A 1 413 ? -17.857 -0.848 36.254 1.00 69.00 413 LYS A C 1
ATOM 3265 O O . LYS A 1 413 ? -18.334 -0.285 37.238 1.00 69.00 413 LYS A O 1
ATOM 3270 N N . HIS A 1 414 ? -18.534 -1.758 35.552 1.00 66.31 414 HIS A N 1
ATOM 3271 C CA . HIS A 1 414 ? -19.833 -2.239 36.017 1.00 66.31 414 HIS A CA 1
ATOM 3272 C C . HIS A 1 414 ? -19.629 -3.040 37.323 1.00 66.31 414 HIS A C 1
ATOM 3274 O O . HIS A 1 414 ? -18.781 -3.934 37.340 1.00 66.31 414 HIS A O 1
ATOM 3280 N N . PRO A 1 415 ? -20.376 -2.758 38.409 1.00 58.75 415 PRO A N 1
ATOM 3281 C CA . PRO A 1 415 ? -20.099 -3.303 39.746 1.00 58.75 415 PRO A CA 1
ATOM 3282 C C . PRO A 1 415 ? -20.322 -4.819 39.880 1.00 58.75 415 PRO A C 1
ATOM 3284 O O . PRO A 1 415 ? -19.795 -5.439 40.795 1.00 58.75 415 PRO A O 1
ATOM 3287 N N . HIS A 1 416 ? -21.060 -5.438 38.954 1.00 62.56 416 HIS A N 1
ATOM 3288 C CA . HIS A 1 416 ? -21.228 -6.893 38.890 1.00 62.56 416 HIS A CA 1
ATOM 3289 C C . HIS A 1 416 ? -20.659 -7.462 37.589 1.00 62.56 416 HIS A C 1
ATOM 3291 O O . HIS A 1 416 ? -21.120 -7.097 36.505 1.00 62.56 416 HIS A O 1
ATOM 3297 N N . ASN A 1 417 ? -19.712 -8.398 37.715 1.00 65.50 417 ASN A N 1
ATOM 3298 C CA . ASN A 1 417 ? -19.054 -9.110 36.613 1.00 65.50 417 ASN A CA 1
ATOM 3299 C C . ASN A 1 417 ? -19.792 -10.407 36.209 1.00 65.50 417 ASN A C 1
ATOM 3301 O O . ASN A 1 417 ? -19.177 -11.408 35.852 1.00 65.50 417 ASN A O 1
ATOM 3305 N N . GLN A 1 418 ? -21.127 -10.424 36.290 1.00 68.81 418 GLN A N 1
ATOM 3306 C CA . GLN A 1 418 ? -21.926 -11.631 36.014 1.00 68.81 418 GLN A CA 1
ATOM 3307 C C . GLN A 1 418 ? -21.796 -12.119 34.553 1.00 68.81 418 GLN A C 1
ATOM 3309 O O . GLN A 1 418 ? -22.084 -13.274 34.257 1.00 68.81 418 GLN A O 1
ATOM 3314 N N . TYR A 1 419 ? -21.331 -11.256 33.647 1.00 71.06 419 TYR A N 1
ATOM 3315 C CA . TYR A 1 419 ? -21.198 -11.522 32.212 1.00 71.06 419 TYR A CA 1
ATOM 3316 C C . TYR A 1 419 ? -19.736 -11.578 31.742 1.00 71.06 419 TYR A C 1
ATOM 3318 O O . TYR A 1 419 ? -19.440 -11.262 30.590 1.00 71.06 419 TYR A O 1
ATOM 3326 N N . TRP A 1 420 ? -18.808 -11.966 32.622 1.00 72.00 420 TRP A N 1
ATOM 3327 C CA . TRP A 1 420 ? -17.373 -12.048 32.318 1.00 72.00 420 TRP A CA 1
ATOM 3328 C C . TRP A 1 420 ? -17.062 -12.897 31.071 1.00 72.00 420 TRP A C 1
ATOM 3330 O O . TRP A 1 420 ? -16.161 -12.558 30.303 1.00 72.00 420 TRP A O 1
ATOM 3340 N N . TYR A 1 421 ? -17.854 -13.947 30.826 1.00 76.19 421 TYR A N 1
ATOM 3341 C CA . TYR A 1 421 ? -17.713 -14.845 29.678 1.00 76.19 421 TYR A CA 1
ATOM 3342 C C . TYR A 1 421 ? -17.913 -14.139 28.329 1.00 76.19 421 TYR A C 1
ATOM 3344 O O . TYR A 1 421 ? -17.283 -14.527 27.353 1.00 76.19 421 TYR A O 1
ATOM 3352 N N . LEU A 1 422 ? -18.727 -13.076 28.258 1.00 74.94 422 LEU A N 1
ATOM 3353 C CA . LEU A 1 422 ? -18.872 -12.273 27.035 1.00 74.94 422 LEU A CA 1
ATOM 3354 C C . LEU A 1 422 ? -17.586 -11.498 26.730 1.00 74.94 422 LEU A C 1
ATOM 3356 O O . LEU A 1 422 ? -17.191 -11.376 25.571 1.00 74.94 422 LEU A O 1
ATOM 3360 N N . GLY A 1 423 ? -16.920 -11.001 27.776 1.00 73.50 423 GLY A N 1
ATOM 3361 C CA . GLY A 1 423 ? -15.612 -10.363 27.654 1.00 73.50 423 GLY A CA 1
ATOM 3362 C C . GLY A 1 423 ? -14.571 -11.349 27.132 1.00 73.50 423 GLY A C 1
ATOM 3363 O O . GLY A 1 423 ? -13.920 -11.070 26.132 1.00 73.50 423 GLY A O 1
ATOM 3364 N N . VAL A 1 424 ? -14.479 -12.531 27.747 1.00 76.94 424 VAL A N 1
ATOM 3365 C CA . VAL A 1 424 ? -13.543 -13.590 27.327 1.00 76.94 424 VAL A CA 1
ATOM 3366 C C . VAL A 1 424 ? -13.844 -14.100 25.917 1.00 76.94 424 VAL A C 1
ATOM 3368 O O . VAL A 1 424 ? -12.927 -14.224 25.115 1.00 76.94 424 VAL A O 1
ATOM 3371 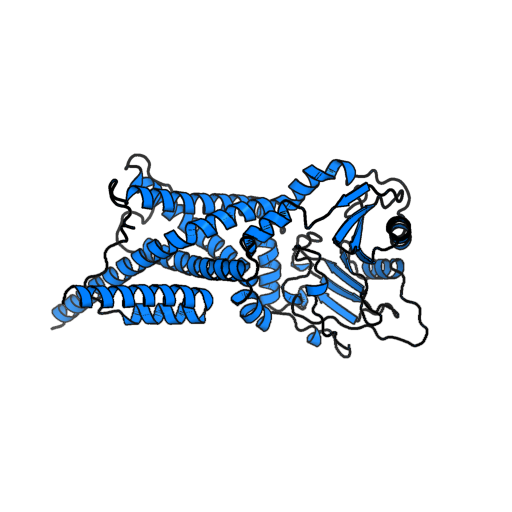N N . GLY A 1 425 ? -15.111 -14.325 25.565 1.00 81.38 425 GLY A N 1
ATOM 3372 C CA . GLY A 1 425 ? -15.487 -14.725 24.207 1.00 81.38 425 GLY A CA 1
ATOM 3373 C C . GLY A 1 425 ? -15.073 -13.688 23.160 1.00 81.38 425 GLY A C 1
ATOM 3374 O O . GLY A 1 425 ? -14.520 -14.049 22.126 1.00 81.38 425 GLY A O 1
ATOM 3375 N N . THR A 1 426 ? -15.247 -12.395 23.458 1.00 76.56 426 THR A N 1
ATOM 3376 C CA . THR A 1 426 ? -14.790 -11.303 22.580 1.00 76.56 426 THR A CA 1
ATOM 3377 C C . THR A 1 426 ? -13.267 -11.316 22.410 1.00 76.56 426 THR A C 1
ATOM 3379 O O . THR A 1 426 ? -12.781 -11.173 21.292 1.00 76.56 426 THR A O 1
ATOM 3382 N N . LEU A 1 427 ? -12.512 -11.537 23.493 1.00 79.62 427 LEU A N 1
ATOM 3383 C CA . LEU A 1 427 ? -11.050 -11.665 23.447 1.00 79.62 427 LEU A CA 1
ATOM 3384 C C . LEU A 1 427 ? -10.596 -12.814 22.552 1.00 79.62 427 LEU A C 1
ATOM 3386 O O . LEU A 1 427 ? -9.690 -12.631 21.746 1.00 79.62 427 LEU A O 1
ATOM 3390 N N . VAL A 1 428 ? -11.226 -13.982 22.690 1.00 85.69 428 VAL A N 1
ATOM 3391 C CA . VAL A 1 428 ? -10.892 -15.170 21.896 1.00 85.69 428 VAL A CA 1
ATOM 3392 C C . VAL A 1 428 ? -11.170 -14.915 20.419 1.00 85.69 428 VAL A C 1
ATOM 3394 O O . VAL A 1 428 ? -10.300 -15.161 19.591 1.00 85.69 428 VAL A O 1
ATOM 3397 N N . VAL A 1 429 ? -12.338 -14.361 20.081 1.00 88.81 429 VAL A N 1
ATOM 3398 C CA . VAL A 1 429 ? -12.682 -14.037 18.688 1.00 88.81 429 VAL A CA 1
ATOM 3399 C C . VAL A 1 429 ? -11.684 -13.043 18.092 1.00 88.81 429 VAL A C 1
ATOM 3401 O O . VAL A 1 429 ? -11.180 -13.276 16.997 1.00 88.81 429 VAL A O 1
ATOM 3404 N N . ILE A 1 430 ? -11.346 -11.970 18.815 1.00 86.38 430 ILE A N 1
ATOM 3405 C CA . ILE A 1 430 ? -10.356 -10.989 18.349 1.00 86.38 430 ILE A CA 1
ATOM 3406 C C . ILE A 1 430 ? -8.976 -11.627 18.216 1.00 86.38 430 ILE A C 1
ATOM 3408 O O . ILE A 1 430 ? -8.310 -11.383 17.223 1.00 86.38 430 ILE A O 1
ATOM 3412 N N . GLY A 1 431 ? -8.546 -12.452 19.170 1.00 88.31 431 GLY A N 1
ATOM 3413 C CA . GLY A 1 431 ? -7.239 -13.104 19.111 1.00 88.31 431 GLY A CA 1
ATOM 3414 C C . GLY A 1 431 ? -7.114 -14.132 17.989 1.00 88.31 431 GLY A C 1
ATOM 3415 O O . GLY A 1 431 ? -6.023 -14.321 17.468 1.00 88.31 431 GLY A O 1
ATOM 3416 N N . VAL A 1 432 ? -8.216 -14.760 17.574 1.00 88.81 432 VAL A N 1
ATOM 3417 C CA . VAL A 1 432 ? -8.227 -15.645 16.401 1.00 88.81 432 VAL A CA 1
ATOM 3418 C C . VAL A 1 432 ? -8.199 -14.837 15.104 1.00 88.81 432 VAL A C 1
ATOM 3420 O O . VAL A 1 432 ? -7.442 -15.170 14.199 1.00 88.81 432 VAL A O 1
ATOM 3423 N N . LEU A 1 433 ? -9.003 -13.773 15.006 1.00 90.06 433 LEU A N 1
ATOM 3424 C CA . LEU A 1 433 ? -9.093 -12.962 13.787 1.00 90.06 433 LEU A CA 1
ATOM 3425 C C . LEU A 1 433 ? -7.884 -12.037 13.587 1.00 90.06 433 LEU A C 1
ATOM 3427 O O . LEU A 1 433 ? -7.477 -11.810 12.453 1.00 90.06 433 LEU A O 1
ATOM 3431 N N . PHE A 1 434 ? -7.320 -11.516 14.677 1.00 93.75 434 PHE A N 1
ATOM 3432 C CA . PHE A 1 434 ? -6.221 -10.551 14.719 1.00 93.75 434 PHE A CA 1
ATOM 3433 C C . PHE A 1 434 ? -5.214 -10.956 15.814 1.00 93.75 434 PHE A C 1
ATOM 3435 O O . PHE A 1 434 ? -5.244 -10.410 16.925 1.00 93.75 434 PHE A O 1
ATOM 3442 N N . PRO A 1 435 ? -4.310 -11.916 15.534 1.00 93.81 435 PRO A N 1
ATOM 3443 C CA . PRO A 1 435 ? -3.437 -12.514 16.546 1.00 93.81 435 PRO A CA 1
ATOM 3444 C C . PRO A 1 435 ? -2.621 -11.511 17.362 1.00 93.81 435 PRO A C 1
ATOM 3446 O O . PRO A 1 435 ? -2.612 -11.586 18.591 1.00 93.81 435 PRO A O 1
ATOM 3449 N N . LEU A 1 436 ? -1.989 -10.527 16.714 1.00 94.69 436 LEU A N 1
ATOM 3450 C CA . LEU A 1 436 ? -1.177 -9.527 17.417 1.00 94.69 436 LEU A CA 1
ATOM 3451 C C . LEU A 1 436 ? -2.020 -8.607 18.300 1.00 94.69 436 LEU A C 1
ATOM 3453 O O . LEU A 1 436 ? -1.636 -8.307 19.431 1.00 94.69 436 LEU A O 1
ATOM 3457 N N . THR A 1 437 ? -3.205 -8.215 17.837 1.00 94.56 437 THR A N 1
ATOM 3458 C CA . THR A 1 437 ? -4.164 -7.479 18.664 1.00 94.56 437 THR A CA 1
ATOM 3459 C C . THR A 1 437 ? -4.598 -8.308 19.872 1.00 94.56 437 THR A C 1
ATOM 3461 O O . THR A 1 437 ? -4.647 -7.786 20.985 1.00 94.56 437 THR A O 1
ATOM 3464 N N . GLY A 1 438 ? -4.850 -9.607 19.685 1.00 92.50 438 GLY A N 1
ATOM 3465 C CA . GLY A 1 438 ? -5.129 -10.543 20.774 1.00 92.50 438 GLY A CA 1
ATOM 3466 C C . GLY A 1 438 ? -4.015 -10.584 21.818 1.00 92.50 438 GLY A C 1
ATOM 3467 O O . GLY A 1 438 ? -4.301 -10.480 23.012 1.00 92.50 438 GLY A O 1
ATOM 3468 N N . VAL A 1 439 ? -2.755 -10.662 21.376 1.00 92.62 439 VAL A N 1
ATOM 3469 C CA . VAL A 1 439 ? -1.576 -10.622 22.256 1.00 92.62 439 VAL A CA 1
ATOM 3470 C C . VAL A 1 439 ? -1.534 -9.319 23.051 1.00 92.62 439 VAL A C 1
ATOM 3472 O O . VAL A 1 439 ? -1.446 -9.372 24.274 1.00 92.62 439 VAL A O 1
ATOM 3475 N N . VAL A 1 440 ? -1.676 -8.161 22.397 1.00 91.62 440 VAL A N 1
ATOM 3476 C CA . VAL A 1 440 ? -1.666 -6.853 23.077 1.00 91.62 440 VAL A CA 1
ATOM 3477 C C . VAL A 1 440 ? -2.748 -6.782 24.151 1.00 91.62 440 VAL A C 1
ATOM 3479 O O . VAL A 1 440 ? -2.479 -6.407 25.295 1.00 91.62 440 VAL A O 1
ATOM 3482 N N . ILE A 1 441 ? -3.974 -7.176 23.813 1.00 88.06 441 ILE A N 1
ATOM 3483 C CA . ILE A 1 441 ? -5.085 -7.139 24.759 1.00 88.06 441 ILE A CA 1
ATOM 3484 C C . ILE A 1 441 ? -4.847 -8.108 25.930 1.00 88.06 441 ILE A C 1
ATOM 3486 O O . ILE A 1 441 ? -5.090 -7.747 27.085 1.00 88.06 441 ILE A O 1
ATOM 3490 N N . PHE A 1 442 ? -4.354 -9.318 25.654 1.00 87.50 442 PHE A N 1
ATOM 3491 C CA . PHE A 1 442 ? -4.019 -10.300 26.683 1.00 87.50 442 PHE A CA 1
ATOM 3492 C C . PHE A 1 442 ? -2.926 -9.785 27.628 1.00 87.50 442 PHE A C 1
ATOM 3494 O O . PHE A 1 442 ? -3.071 -9.900 28.846 1.00 87.50 442 PHE A O 1
ATOM 3501 N N . SER A 1 443 ? -1.879 -9.145 27.101 1.00 87.69 443 SER A N 1
ATOM 3502 C CA . SER A 1 443 ? -0.819 -8.532 27.906 1.00 87.69 443 SER A CA 1
ATOM 3503 C C . SER A 1 443 ? -1.367 -7.467 28.856 1.00 87.69 443 SER A C 1
ATOM 3505 O O . SER A 1 443 ? -1.041 -7.482 30.043 1.00 87.69 443 SER A O 1
ATOM 3507 N N . PHE A 1 444 ? -2.258 -6.586 28.389 1.00 84.12 444 PHE A N 1
ATOM 3508 C CA . PHE A 1 444 ? -2.911 -5.606 29.266 1.00 84.12 444 PHE A CA 1
ATOM 3509 C C . PHE A 1 444 ? -3.787 -6.265 30.337 1.00 84.12 444 PHE A C 1
ATOM 3511 O O . PHE A 1 444 ? -3.770 -5.833 31.492 1.00 84.12 444 PHE A O 1
ATOM 3518 N N . ALA A 1 445 ? -4.531 -7.317 29.982 1.00 81.31 445 ALA A N 1
ATOM 3519 C CA . ALA A 1 445 ? -5.349 -8.060 30.937 1.00 81.31 445 ALA A CA 1
ATOM 3520 C C . ALA A 1 445 ? -4.492 -8.730 32.026 1.00 81.31 445 ALA A C 1
ATOM 3522 O O . ALA A 1 445 ? -4.845 -8.678 33.205 1.00 81.31 445 ALA A O 1
ATOM 3523 N N . LEU A 1 446 ? -3.344 -9.300 31.649 1.00 84.00 446 LEU A N 1
ATOM 3524 C CA . LEU A 1 446 ? -2.389 -9.901 32.578 1.00 84.00 446 LEU A CA 1
ATOM 3525 C C . LEU A 1 446 ? -1.783 -8.853 33.524 1.00 84.00 446 LEU A C 1
ATOM 3527 O O . LEU A 1 446 ? -1.706 -9.090 34.728 1.00 84.00 446 LEU A O 1
ATOM 3531 N N . ILE A 1 447 ? -1.410 -7.679 33.006 1.00 84.44 447 ILE A N 1
ATOM 3532 C CA . ILE A 1 447 ? -0.889 -6.571 33.820 1.00 84.44 447 ILE A CA 1
ATOM 3533 C C . ILE A 1 447 ? -1.936 -6.099 34.843 1.00 84.44 447 ILE A C 1
ATOM 3535 O O . ILE A 1 447 ? -1.595 -5.943 36.018 1.00 84.44 447 ILE A O 1
ATOM 3539 N N . ASP A 1 448 ? -3.204 -5.913 34.443 1.00 80.62 448 ASP A N 1
ATOM 3540 C CA . ASP A 1 448 ? -4.279 -5.518 35.377 1.00 80.62 448 ASP A CA 1
ATOM 3541 C C . ASP A 1 448 ? -4.494 -6.597 36.452 1.00 80.62 448 ASP A C 1
ATOM 3543 O O . ASP A 1 448 ? -4.623 -6.275 37.634 1.00 80.62 448 ASP A O 1
ATOM 3547 N N . ALA A 1 449 ? -4.452 -7.881 36.075 1.00 78.81 449 ALA A N 1
ATOM 3548 C CA . ALA A 1 449 ? -4.584 -8.997 37.011 1.00 78.81 449 ALA A CA 1
ATOM 3549 C C . ALA A 1 449 ? -3.445 -9.027 38.045 1.00 78.81 449 ALA A C 1
ATOM 3551 O O . ALA A 1 449 ? -3.704 -9.104 39.247 1.00 78.81 449 ALA A O 1
ATOM 3552 N N . VAL A 1 450 ? -2.189 -8.892 37.608 1.00 84.62 450 VAL A N 1
ATOM 3553 C CA . VAL A 1 450 ? -1.024 -8.847 38.509 1.00 84.62 450 VAL A CA 1
ATOM 3554 C C . VAL A 1 450 ? -1.089 -7.626 39.430 1.00 84.62 450 VAL A C 1
ATOM 3556 O O . VAL A 1 450 ? -0.837 -7.740 40.631 1.00 84.62 450 VAL A O 1
ATOM 3559 N N . ALA A 1 451 ? -1.467 -6.458 38.905 1.00 80.69 451 ALA A N 1
ATOM 3560 C CA . ALA A 1 451 ? -1.615 -5.240 39.699 1.00 80.69 451 ALA A CA 1
ATOM 3561 C C . ALA A 1 451 ? -2.757 -5.336 40.727 1.00 80.69 451 ALA A C 1
ATOM 3563 O O . ALA A 1 451 ? -2.664 -4.745 41.805 1.00 80.69 451 ALA A O 1
ATOM 3564 N N . ALA A 1 452 ? -3.834 -6.060 40.410 1.00 78.44 452 ALA A N 1
ATOM 3565 C CA . ALA A 1 452 ? -4.929 -6.324 41.338 1.00 78.44 452 ALA A CA 1
ATOM 3566 C C . ALA A 1 452 ? -4.500 -7.276 42.463 1.00 78.44 452 ALA A C 1
ATOM 3568 O O . ALA A 1 452 ? -4.773 -6.996 43.628 1.00 78.44 452 ALA A O 1
ATOM 3569 N N . VAL A 1 453 ? -3.768 -8.348 42.135 1.00 83.62 453 VAL A N 1
ATOM 3570 C CA . VAL A 1 453 ? -3.214 -9.278 43.133 1.00 83.62 453 VAL A CA 1
ATOM 3571 C C . VAL A 1 453 ? -2.253 -8.555 44.074 1.00 83.62 453 VAL A C 1
ATOM 3573 O O . VAL A 1 453 ? -2.379 -8.695 45.285 1.00 83.62 453 VAL A O 1
ATOM 3576 N N . LYS A 1 454 ? -1.343 -7.722 43.550 1.00 82.44 454 LYS A N 1
ATOM 3577 C CA . LYS A 1 454 ? -0.425 -6.930 44.386 1.00 82.44 454 LYS A CA 1
ATOM 3578 C C . LYS A 1 454 ? -1.161 -6.010 45.361 1.00 82.44 454 LYS A C 1
ATOM 3580 O O . LYS A 1 454 ? -0.790 -5.975 46.526 1.00 82.44 454 LYS A O 1
ATOM 3585 N N . ARG A 1 455 ? -2.213 -5.316 44.908 1.00 82.25 455 ARG A N 1
ATOM 3586 C CA . ARG A 1 455 ? -3.040 -4.457 45.776 1.00 82.25 455 ARG A CA 1
ATOM 3587 C C . ARG A 1 455 ? -3.735 -5.251 46.880 1.00 82.25 455 ARG A C 1
ATOM 3589 O O . ARG A 1 455 ? -3.657 -4.872 48.041 1.00 82.25 455 ARG A O 1
ATOM 3596 N N . ALA A 1 456 ? -4.325 -6.391 46.531 1.00 81.25 456 ALA A N 1
ATOM 3597 C CA . ALA A 1 456 ? -4.970 -7.268 47.504 1.00 81.25 456 ALA A CA 1
ATOM 3598 C C . ALA A 1 456 ? -3.983 -7.861 48.528 1.00 81.25 456 ALA A C 1
ATOM 3600 O O . ALA A 1 456 ? -4.381 -8.161 49.649 1.00 81.25 456 ALA A O 1
ATOM 3601 N N . LEU A 1 457 ? -2.714 -8.045 48.146 1.00 83.62 457 LEU A N 1
ATOM 3602 C CA . LEU A 1 457 ? -1.653 -8.492 49.050 1.00 83.62 457 LEU A CA 1
ATOM 3603 C C . LEU A 1 457 ? -1.092 -7.363 49.923 1.00 83.62 457 LEU A C 1
ATOM 3605 O O . LEU A 1 457 ? -0.665 -7.655 51.026 1.00 83.62 457 LEU A O 1
ATOM 3609 N N . SER A 1 458 ? -1.084 -6.108 49.458 1.00 82.69 458 SER A N 1
ATOM 3610 C CA . SER A 1 458 ? -0.637 -4.952 50.257 1.00 82.69 458 SER A CA 1
ATOM 3611 C C . SER A 1 458 ? -1.690 -4.421 51.233 1.00 82.69 458 SER A C 1
ATOM 3613 O O . SER A 1 458 ? -1.361 -3.659 52.133 1.00 82.69 458 SER A O 1
ATOM 3615 N N . GLU A 1 459 ? -2.962 -4.759 51.009 1.00 76.00 459 GLU A N 1
ATOM 3616 C CA . GLU A 1 459 ? -4.088 -4.423 51.894 1.00 76.00 459 GLU A CA 1
ATOM 3617 C C . GLU A 1 459 ? -4.321 -5.484 52.991 1.00 76.00 459 GLU A C 1
ATOM 3619 O O . GLU A 1 459 ? -5.207 -5.313 53.828 1.00 76.00 459 GLU A O 1
ATOM 3624 N N . ARG A 1 460 ? -3.545 -6.576 52.979 1.00 59.22 460 ARG A N 1
ATOM 3625 C CA . ARG A 1 460 ? -3.464 -7.590 54.040 1.00 59.22 460 ARG A CA 1
ATOM 3626 C C . ARG A 1 460 ? -2.205 -7.370 54.856 1.00 59.22 460 ARG A C 1
ATOM 3628 O O . ARG A 1 460 ? -2.283 -7.621 56.077 1.00 59.22 460 ARG A O 1
#

Foldseek 3Di:
DVVVVVVVVVVVVVLVLVQLLLVLQLLLLVLLVLLLVLLLLLLVLLLLLLCVVVVCCVVCVVQFFADQDADFAFPLRLVVLVCVVVVQWDFFWWFDAPDSGGFTWTWTDDPPAIWTFTANRGPSDTRDIDGPCPDSNVVSLCCNQAVVPPLVSLLVSLLSLLSLVSNLVSLVSNQPRPDDPLPDDLDFDPPPDPLSRLVNLLSNLSVVCSVVSVLLSVLSSLPGPPCNPPPQLVVFAQALCVFQVPFDWDPDFPLVSAHNSADQAQSSRRRHTDTWADQDPDFDWDDVSVVVVVCVVVVPSGWMWTDAPDSGGWIKTWAAQSNLRDQDRQATWIWTARRGPRDTSGIDGNVSGDPSSVVNRVSSSLNSQRNDVVSSVVSNVSSVSSNSSSVSSVVNQVVQDDPPDPDSNRRDNDPDCPPVVVVVVVLVVSCVNRVSNSVVVVVVVVVVVVVVVVVVVVVD

Nearest PDB structures (foldseek):
  7abw-assembly2_B  TM=7.225E-01  e=8.546E-13  Pseudomonas aeruginosa
  7abw-assembly1_A  TM=7.259E-01  e=6.181E-12  Pseudomonas aeruginosa

Secondary structure (DSSP, 8-state):
-HHHHHHHHHHHHHHHHHHHHHHHHHHHHHHHHHHHHHHHHHHHHHHHHHTHHHHHHHHHHHHHB----SPPPPHHHHHHHHHHHSTTPEEEEEE--SSTTB-EEEEEE-SS-EEEEEE-TTT--EEEEEESSSSHHHHHHHHHHHTTSTHHHHHHHHHHHHHHHHHHHHHHHHHHSSSSS-TT-SSPPTTS-HHHHHHHHHHHHHHHTHHHHHHHHHHHHTTSTTIIIIIIIHHHS--GGGT-TT--EEEEEGGGG-BTTB--S-TTTTTSEEE-----TTPPPPPHHHHHHHHHHTT-SS-EEEPPSSSS-EEEEEE-TTTTS-S-GGG-EEEEEETTT--EEEEEEGGGS-HHHHHHHHHHHHHTTTT-HHHHHHHHHHHHHHHHHHHHHHHHHHTTS-TT-----PPPPPS--TTHHHHHHHHHHHHHHSHHHHHHHHHHHHHHHHHHHHHHHH--

Sequence (460 aa):
MNNIQQQASARLSKKTRAFIYQTTYRWHFYAGLLVIPFLLMLSVTGTVMLYDEQIQDFRYGGVLHISGQGELLSPSAQLAIIKKHYKDAKVSKYIPAKSAQRASFVVIETAHKTLHIAINPYTGELLQEIDRDDSWYALANDIHGSLLLGDWGDRLIEAATGLIVLLILTGMLLWAAPHRATKLVWYPRRGQGKRVFYRELHSALGLYSLFFLLFFTLSGLSWSGVWGSKIVQAWSSFPTEKSAKNVKLSTESHAMLNQGVMEEMPWNLEQSKMPLSHTPENHPKLGIDAVTTIAKALNMPRYQLSMPASKEGVYTLSANTMSGDITDPRRDRTVHIDQYSGAVLVDIGWDDYSLLAKAMAAGVALHQGNASWVNLAINTLLCLVFMVISLTAIAMWWQRRPSNDWSLNAPQKHPHNQYWYLGVGTLVVIGVLFPLTGVVIFSFALIDAVAAVKRALSER

pLDDT: mean 88.01, std 10.85, range [48.09, 98.56]